Protein AF-A0A812WS11-F1 (afdb_monomer_lite)

Foldseek 3Di:
DDDDDDDDDDDDDDDDDDDDDDDDDDDDDDDDDDDDDDDDDDDDDDDDDDDDDPDDADEFPPDFCLVPQHYPDPLWFFFAQEPRGTGTDNDDDFAFDPPDDPVPRATGLRDGRPPPPDDDDDDDDDDDDDPADGFRHDFCLVPQHHPDPLWFWFAQDPVGTGTHNADDFAFDPPDPPVPRGTTPRDTDDPPRHDDPDDPDDDDDDDPAAEFPPGFCLVPQHYPDPQWTWFAQDPPGIGTDNADDFQFDPPDDPVPGGTTPRDTDDPDDDDDDDDDDDDDDDDDDDDDDDDDDDDDDDAAEAPPGFCLVPQEYPDLLWFWFDFPPSGTGTDNADDFAFDPPDDPVPRGTTPRPTNDHDDDDDDDDDDDDDDDDDDDDDDDDDDDLAAEAPPGFCQVRQHYPDLLWFWFAQDPRGTGTDNFDDFAFDPPPDPVPRGTGPRHTDDDPLALQQPDPQLQAFAPFDKDKFKWKAFAAPDDDDQALAKIKPLLQRLLCCLPPQQDPVVHGGGPPRGWWMFMKTKIFGWANLQVVLVARAAAAFHRDLLATDDLAVSVLCSHGALGKHKDDACVPPPDVHDFLRPPIMMITFHAFLSNDRPVPDDPVSCVSGRHQEDDHARNRSNPTMYIDGLDDTGTVVNLCVQVVHDPPRLSPPRVHSVSSVVSSVSRQVVCCVVPNHGDDDDDRPHDPCSSVVNDDPVVSD

Structure (mmCIF, N/CA/C/O backbone):
data_AF-A0A812WS11-F1
#
_entry.id   AF-A0A812WS11-F1
#
loop_
_atom_site.group_PDB
_atom_site.id
_atom_site.type_symbol
_atom_site.label_atom_id
_atom_site.label_alt_id
_atom_site.label_comp_id
_atom_site.label_asym_id
_atom_site.label_entity_id
_atom_site.label_seq_id
_atom_site.pdbx_PDB_ins_code
_atom_site.Cartn_x
_atom_site.Cartn_y
_atom_site.Cartn_z
_atom_site.occupancy
_atom_site.B_iso_or_equiv
_atom_site.auth_seq_id
_atom_site.auth_comp_id
_atom_site.auth_asym_id
_atom_site.auth_atom_id
_atom_site.pdbx_PDB_model_num
ATOM 1 N N . MET A 1 1 ? -5.617 -59.633 10.740 1.00 37.69 1 MET A N 1
ATOM 2 C CA . MET A 1 1 ? -6.880 -60.275 10.313 1.00 37.69 1 MET A CA 1
ATOM 3 C C . MET A 1 1 ? -7.500 -59.359 9.267 1.00 37.69 1 MET A C 1
ATOM 5 O O . MET A 1 1 ? -7.777 -58.222 9.596 1.00 37.69 1 MET A O 1
ATOM 9 N N . LEU A 1 2 ? -7.230 -59.639 7.987 1.00 34.97 2 LEU A N 1
ATOM 10 C CA . LEU A 1 2 ? -8.147 -60.274 7.014 1.00 34.97 2 LEU A CA 1
ATOM 11 C C . LEU A 1 2 ? -9.259 -59.309 6.552 1.00 34.97 2 LEU A C 1
ATOM 13 O O . LEU A 1 2 ? -9.979 -58.830 7.408 1.00 34.97 2 LEU A O 1
ATOM 17 N N . ARG A 1 3 ? -9.545 -59.024 5.271 1.00 32.16 3 ARG A N 1
ATOM 18 C CA . ARG A 1 3 ? -9.018 -59.281 3.899 1.00 32.16 3 ARG A CA 1
ATOM 19 C C . ARG A 1 3 ? -9.896 -58.358 2.984 1.00 32.16 3 ARG A C 1
ATOM 21 O O . ARG A 1 3 ? -11.063 -58.200 3.309 1.00 32.16 3 ARG A O 1
ATOM 28 N N . ARG A 1 4 ? -9.390 -57.577 2.002 1.00 37.41 4 ARG A N 1
ATOM 29 C CA . ARG A 1 4 ? -9.071 -57.929 0.578 1.00 37.41 4 ARG A CA 1
ATOM 30 C C . ARG A 1 4 ? -10.326 -58.413 -0.208 1.00 37.41 4 ARG A C 1
ATOM 32 O O . ARG A 1 4 ? -11.011 -59.260 0.340 1.00 37.41 4 ARG A O 1
ATOM 39 N N . VAL A 1 5 ? -10.715 -58.002 -1.436 1.00 32.56 5 VAL A N 1
ATOM 40 C CA . VAL A 1 5 ? -10.068 -57.676 -2.753 1.00 32.56 5 VAL A CA 1
ATOM 41 C C . VAL A 1 5 ? -11.148 -56.976 -3.650 1.00 32.56 5 VAL A C 1
ATOM 43 O O . VAL A 1 5 ? -12.308 -57.335 -3.494 1.00 32.56 5 VAL A O 1
ATOM 46 N N . ALA A 1 6 ? -10.910 -55.866 -4.386 1.00 34.22 6 ALA A N 1
ATOM 47 C CA . ALA A 1 6 ? -10.567 -55.701 -5.839 1.00 34.22 6 ALA A CA 1
ATOM 48 C C . ALA A 1 6 ? -11.481 -56.454 -6.854 1.00 34.22 6 ALA A C 1
ATOM 50 O O . ALA A 1 6 ? -11.975 -57.517 -6.518 1.00 34.22 6 ALA A O 1
ATOM 51 N N . ALA A 1 7 ? -11.724 -56.095 -8.125 1.00 32.88 7 ALA A N 1
ATOM 52 C CA . ALA A 1 7 ? -11.460 -54.993 -9.068 1.00 32.88 7 ALA A CA 1
ATOM 53 C C . ALA A 1 7 ? -12.193 -55.363 -10.397 1.00 32.88 7 ALA A C 1
ATOM 55 O O . ALA A 1 7 ? -12.466 -56.547 -10.582 1.00 32.88 7 ALA A O 1
ATOM 56 N N . LEU A 1 8 ? -12.440 -54.409 -11.318 1.00 30.23 8 LEU A N 1
ATOM 57 C CA . LEU A 1 8 ? -12.124 -54.462 -12.775 1.00 30.23 8 LEU A CA 1
ATOM 58 C C . LEU A 1 8 ? -13.072 -53.658 -13.699 1.00 30.23 8 LEU A C 1
ATOM 60 O O . LEU A 1 8 ? -14.287 -53.825 -13.707 1.00 30.23 8 LEU A O 1
ATOM 64 N N . THR A 1 9 ? -12.417 -52.825 -14.511 1.00 29.53 9 THR A N 1
ATOM 65 C CA . THR A 1 9 ? -12.793 -52.083 -15.734 1.00 29.53 9 THR A CA 1
ATOM 66 C C . THR A 1 9 ? -13.018 -53.019 -16.951 1.00 29.53 9 THR A C 1
ATOM 68 O O . THR A 1 9 ? -12.695 -54.203 -16.828 1.00 29.53 9 THR A O 1
ATOM 71 N N . PRO A 1 10 ? -13.546 -52.558 -18.119 1.00 44.72 10 PRO A N 1
ATOM 72 C CA . PRO A 1 10 ? -12.787 -51.778 -19.140 1.00 44.72 10 PRO A CA 1
ATOM 73 C C . PRO A 1 10 ? -13.604 -50.627 -19.794 1.00 44.72 10 PRO A C 1
ATOM 75 O O . PRO A 1 10 ? -14.819 -50.705 -19.906 1.00 44.72 10 PRO A O 1
ATOM 78 N N . VAL A 1 11 ? -13.053 -49.431 -20.041 1.00 30.17 11 VAL A N 1
ATOM 79 C CA . VAL A 1 11 ? -12.275 -48.956 -21.217 1.00 30.17 11 VAL A CA 1
ATOM 80 C C . VAL A 1 11 ? -12.926 -49.227 -22.584 1.00 30.17 11 VAL A C 1
ATOM 82 O O . VAL A 1 11 ? -12.838 -50.335 -23.103 1.00 30.17 11 VAL A O 1
ATOM 85 N N . LEU A 1 12 ? -13.431 -48.163 -23.227 1.00 27.16 12 LEU A N 1
ATOM 86 C CA . LEU A 1 12 ? -13.324 -47.976 -24.678 1.00 27.16 12 LEU A CA 1
ATOM 87 C C . LEU A 1 12 ? -13.084 -46.487 -24.993 1.00 27.16 12 LEU A C 1
ATOM 89 O O . LEU A 1 12 ? -13.929 -45.632 -24.742 1.00 27.16 12 LEU A O 1
ATOM 93 N N . LEU A 1 13 ? -11.883 -46.208 -25.500 1.00 28.44 13 LEU A N 1
ATOM 94 C CA . LEU A 1 13 ? -11.461 -44.968 -26.150 1.00 28.44 13 LEU A CA 1
ATOM 95 C C . LEU A 1 13 ? -12.063 -44.903 -27.556 1.00 28.44 13 LEU A C 1
ATOM 97 O O . LEU A 1 13 ? -12.075 -45.925 -28.235 1.00 28.44 13 LEU A O 1
ATOM 101 N N . LEU A 1 14 ? -12.414 -43.708 -28.035 1.00 27.77 14 LEU A N 1
ATOM 102 C CA . LEU A 1 14 ? -12.142 -43.319 -29.420 1.00 27.77 14 LEU A CA 1
ATOM 103 C C . LEU A 1 14 ? -12.079 -41.794 -29.554 1.00 27.77 14 LEU A C 1
ATOM 105 O O . LEU A 1 14 ? -12.894 -41.046 -29.022 1.00 27.77 14 LEU A O 1
ATOM 109 N N . PHE A 1 15 ? -11.013 -41.394 -30.233 1.00 26.38 15 PHE A N 1
ATOM 110 C CA . PHE A 1 15 ? -10.508 -40.059 -30.484 1.00 26.38 15 PHE A CA 1
ATOM 111 C C . PHE A 1 15 ? -11.353 -39.308 -31.516 1.00 26.38 15 PHE A C 1
ATOM 113 O O . PHE A 1 15 ? -11.809 -39.914 -32.480 1.00 26.38 15 PHE A O 1
ATOM 120 N N . CYS A 1 16 ? -11.410 -37.980 -31.399 1.00 25.70 16 CYS A N 1
ATOM 121 C CA . CYS A 1 16 ? -11.247 -37.093 -32.551 1.00 25.70 16 CYS A CA 1
ATOM 122 C C . CYS A 1 16 ? -10.827 -35.692 -32.078 1.00 25.70 16 CYS A C 1
ATOM 124 O O . CYS A 1 16 ? -11.557 -35.016 -31.359 1.00 25.70 16 CYS A O 1
ATOM 126 N N . SER A 1 17 ? -9.619 -35.290 -32.472 1.00 28.80 17 SER A N 1
ATOM 127 C CA . SER A 1 17 ? -9.100 -33.920 -32.400 1.00 28.80 17 SER A CA 1
ATOM 128 C C . SER A 1 17 ? -9.913 -32.959 -33.276 1.00 28.80 17 SER A C 1
ATOM 130 O O . SER A 1 17 ? -10.568 -33.400 -34.223 1.00 28.80 17 SER A O 1
ATOM 132 N N . PRO A 1 18 ? -9.729 -31.644 -33.083 1.00 32.53 18 PRO A N 1
ATOM 133 C CA . PRO A 1 18 ? -9.517 -30.800 -34.250 1.00 32.53 18 PRO A CA 1
ATOM 134 C C . PRO A 1 18 ? -8.267 -29.923 -34.122 1.00 32.53 18 PRO A C 1
ATOM 136 O O . PRO A 1 18 ? -7.923 -29.388 -33.070 1.00 32.53 18 PRO A O 1
ATOM 139 N N . THR A 1 19 ? -7.584 -29.812 -35.252 1.00 28.61 19 THR A N 1
ATOM 140 C CA . THR A 1 19 ? -6.484 -28.905 -35.562 1.00 28.61 19 THR A CA 1
ATOM 141 C C . THR A 1 19 ? -6.976 -27.465 -35.759 1.00 28.61 19 THR A C 1
ATOM 143 O O . THR A 1 19 ? -7.909 -27.237 -36.520 1.00 28.61 19 THR A O 1
ATOM 146 N N . VAL A 1 20 ? -6.312 -26.538 -35.061 1.00 26.30 20 VAL A N 1
ATOM 147 C CA . VAL A 1 20 ? -5.835 -25.184 -35.437 1.00 26.30 20 VAL A CA 1
ATOM 148 C C . VAL A 1 20 ? -6.454 -24.503 -36.677 1.00 26.30 20 VAL A C 1
ATOM 150 O O . VAL A 1 20 ? -6.272 -24.998 -37.784 1.00 26.30 20 VAL A O 1
ATOM 153 N N . ALA A 1 21 ? -7.043 -23.307 -36.499 1.00 24.31 21 ALA A N 1
ATOM 154 C CA . ALA A 1 21 ? -6.515 -22.012 -36.991 1.00 24.31 21 ALA A CA 1
ATOM 155 C C . ALA A 1 21 ? -7.591 -20.898 -37.085 1.00 24.31 21 ALA A C 1
ATOM 157 O O . ALA A 1 21 ? -8.602 -21.060 -37.757 1.00 24.31 21 ALA A O 1
ATOM 158 N N . GLU A 1 22 ? -7.255 -19.749 -36.484 1.00 26.27 22 GLU A N 1
ATOM 159 C CA . GLU A 1 22 ? -7.454 -18.373 -36.988 1.00 26.27 22 GLU A CA 1
ATOM 160 C C . GLU A 1 22 ? -8.815 -17.628 -36.892 1.00 26.27 22 GLU A C 1
ATOM 162 O O . GLU A 1 22 ? -9.727 -17.802 -37.689 1.00 26.27 22 GLU A O 1
ATOM 167 N N . ASN A 1 23 ? -8.779 -16.619 -36.004 1.00 24.67 23 ASN A N 1
ATOM 168 C CA . ASN A 1 23 ? -9.106 -15.196 -36.217 1.00 24.67 23 ASN A CA 1
ATOM 169 C C . ASN A 1 23 ? -10.531 -14.629 -36.025 1.00 24.67 23 ASN A C 1
ATOM 171 O O . ASN A 1 23 ? -11.533 -15.111 -36.539 1.00 24.67 23 ASN A O 1
ATOM 175 N N . SER A 1 24 ? -10.495 -13.437 -35.408 1.00 29.22 24 SER A N 1
ATOM 176 C CA . SER A 1 24 ? -11.461 -12.328 -35.308 1.00 29.22 24 SER A CA 1
ATOM 177 C C . SER A 1 24 ? -12.556 -12.364 -34.231 1.00 29.22 24 SER A C 1
ATOM 179 O O . SER A 1 24 ? -13.576 -13.037 -34.337 1.00 29.22 24 SER A O 1
ATOM 181 N N . GLU A 1 25 ? -12.317 -11.537 -33.208 1.00 28.41 25 GLU A N 1
ATOM 182 C CA . GLU A 1 25 ? -13.310 -10.882 -32.360 1.00 28.41 25 GLU A CA 1
ATOM 183 C C . GLU A 1 25 ? -14.225 -9.975 -33.201 1.00 28.41 25 GLU A C 1
ATOM 185 O O . GLU A 1 25 ? -13.717 -9.209 -34.014 1.00 28.41 25 GLU A O 1
ATOM 190 N N . GLU A 1 26 ? -15.544 -10.019 -32.975 1.00 26.42 26 GLU A N 1
ATOM 191 C CA . GLU A 1 26 ? -16.428 -8.842 -32.915 1.00 26.42 26 GLU A CA 1
ATOM 192 C C . GLU A 1 26 ? -17.867 -9.238 -32.506 1.00 26.42 26 GLU A C 1
ATOM 194 O O . GLU A 1 26 ? -18.392 -10.272 -32.911 1.00 26.42 26 GLU A O 1
ATOM 199 N N . ALA A 1 27 ? -18.502 -8.345 -31.738 1.00 26.36 27 ALA A N 1
ATOM 200 C CA . ALA A 1 27 ? -19.942 -8.216 -31.474 1.00 26.36 27 ALA A CA 1
ATOM 201 C C . ALA A 1 27 ? -20.636 -9.210 -30.511 1.00 26.36 27 ALA A C 1
ATOM 203 O O . ALA A 1 27 ? -21.223 -10.210 -30.915 1.00 26.36 27 ALA A O 1
ATOM 204 N N . TYR A 1 28 ? -20.742 -8.821 -29.232 1.00 24.28 28 TYR A N 1
ATOM 205 C CA . TYR A 1 28 ? -21.840 -9.270 -28.363 1.00 24.28 28 TYR A CA 1
ATOM 206 C C . TYR A 1 28 ? -22.235 -8.174 -27.362 1.00 24.28 28 TYR A C 1
ATOM 208 O O . TYR A 1 28 ? -21.626 -8.050 -26.311 1.00 24.28 28 TYR A O 1
ATOM 216 N N . PHE A 1 29 ? -23.255 -7.380 -27.697 1.00 23.86 29 PHE A N 1
ATOM 217 C CA . PHE A 1 29 ? -24.205 -6.796 -26.742 1.00 23.86 29 PHE A CA 1
ATOM 218 C C . PHE A 1 29 ? -25.450 -6.360 -27.516 1.00 23.86 29 PHE A C 1
ATOM 220 O O . PHE A 1 29 ? -25.504 -5.243 -28.017 1.00 23.86 29 PHE A O 1
ATOM 227 N N . ASP A 1 30 ? -26.451 -7.239 -27.604 1.00 23.95 30 ASP A N 1
ATOM 228 C CA . ASP A 1 30 ? -27.838 -6.785 -27.587 1.00 23.95 30 ASP A CA 1
ATOM 229 C C . ASP A 1 30 ? -28.830 -7.894 -27.208 1.00 23.95 30 ASP A C 1
ATOM 231 O O . ASP A 1 30 ? -28.624 -9.074 -27.487 1.00 23.95 30 ASP A O 1
ATOM 235 N N . ALA A 1 31 ? -29.937 -7.438 -26.622 1.00 25.12 31 ALA A N 1
ATOM 236 C CA . ALA A 1 31 ? -31.205 -8.126 -26.379 1.00 25.12 31 ALA A CA 1
ATOM 237 C C . ALA A 1 31 ? -31.315 -9.126 -25.207 1.00 25.12 31 ALA A C 1
ATOM 239 O O . ALA A 1 31 ? -31.089 -10.328 -25.333 1.00 25.12 31 ALA A O 1
ATOM 240 N N . LEU A 1 32 ? -31.918 -8.647 -24.111 1.00 25.80 32 LEU A N 1
ATOM 241 C CA . LEU A 1 32 ? -32.893 -9.452 -23.370 1.00 25.80 32 LEU A CA 1
ATOM 242 C C . LEU A 1 32 ? -33.995 -8.573 -22.759 1.00 25.80 32 LEU A C 1
ATOM 244 O O . LEU A 1 32 ? -33.878 -8.040 -21.660 1.00 25.80 32 LEU A O 1
ATOM 248 N N . ALA A 1 33 ? -35.097 -8.442 -23.497 1.00 25.28 33 ALA A N 1
ATOM 249 C CA . ALA A 1 33 ? -36.406 -8.084 -22.966 1.00 25.28 33 ALA A CA 1
ATOM 250 C C . ALA A 1 33 ? -37.490 -8.735 -23.837 1.00 25.28 33 ALA A C 1
ATOM 252 O O . ALA A 1 33 ? -37.493 -8.511 -25.044 1.00 25.28 33 ALA A O 1
ATOM 253 N N . ILE A 1 34 ? -38.382 -9.527 -23.219 1.00 27.12 34 ILE A N 1
ATOM 254 C CA . ILE A 1 34 ? -39.847 -9.623 -23.439 1.00 27.12 34 ILE A CA 1
ATOM 255 C C . ILE A 1 34 ? -40.397 -10.943 -22.844 1.00 27.12 34 ILE A C 1
ATOM 257 O O . ILE A 1 34 ? -40.047 -12.023 -23.303 1.00 27.12 34 ILE A O 1
ATOM 261 N N . HIS A 1 35 ? -41.298 -10.826 -21.853 1.00 26.00 35 HIS A N 1
ATOM 262 C CA . HIS A 1 35 ? -42.633 -11.469 -21.725 1.00 26.00 35 HIS A CA 1
ATOM 263 C C . HIS A 1 35 ? -43.173 -11.221 -20.296 1.00 26.00 35 HIS A C 1
ATOM 265 O O . HIS A 1 35 ? -42.589 -11.675 -19.323 1.00 26.00 35 HIS A O 1
ATOM 271 N N . LEU A 1 36 ? -44.075 -10.251 -20.088 1.00 28.30 36 LEU A N 1
ATOM 272 C CA . LEU A 1 36 ? -45.554 -10.288 -20.165 1.00 28.30 36 LEU A CA 1
ATOM 273 C C . LEU A 1 36 ? -46.267 -11.026 -19.010 1.00 28.30 36 LEU A C 1
ATOM 275 O O . LEU A 1 36 ? -46.221 -12.244 -18.911 1.00 28.30 36 LEU A O 1
ATOM 279 N N . GLY A 1 37 ? -47.057 -10.260 -18.241 1.00 24.45 37 GLY A N 1
ATOM 280 C CA . GLY A 1 37 ? -48.125 -10.742 -17.355 1.00 24.45 37 GLY A CA 1
ATOM 281 C C . GLY A 1 37 ? -48.885 -9.585 -16.679 1.00 24.45 37 GLY A C 1
ATOM 282 O O . GLY A 1 37 ? -48.363 -8.954 -15.769 1.00 24.45 37 GLY A O 1
ATOM 283 N N . LYS A 1 38 ? -50.101 -9.277 -17.158 1.00 28.47 38 LYS A N 1
ATOM 284 C CA . LYS A 1 38 ? -51.038 -8.236 -16.666 1.00 28.47 38 LYS A CA 1
ATOM 285 C C . LYS A 1 38 ? -52.032 -8.801 -15.631 1.00 28.47 38 LYS A C 1
ATOM 287 O O . LYS A 1 38 ? -52.499 -9.914 -15.841 1.00 28.47 38 LYS A O 1
ATOM 292 N N . ASN A 1 39 ? -52.446 -7.994 -14.635 1.00 26.62 39 ASN A N 1
ATOM 293 C CA . ASN A 1 39 ? -53.855 -7.640 -14.290 1.00 26.62 39 ASN A CA 1
ATOM 294 C C . ASN A 1 39 ? -53.938 -6.793 -12.987 1.00 26.62 39 ASN A C 1
ATOM 296 O O . ASN A 1 39 ? -53.465 -7.225 -11.946 1.00 26.62 39 ASN A O 1
ATOM 300 N N . ALA A 1 40 ? -54.346 -5.512 -13.089 1.00 27.62 40 ALA A N 1
ATOM 301 C CA . ALA A 1 40 ? -55.616 -4.900 -12.605 1.00 27.62 40 ALA A CA 1
ATOM 302 C C . ALA A 1 40 ? -55.665 -4.628 -11.072 1.00 27.62 40 ALA A C 1
ATOM 304 O O . ALA A 1 40 ? -55.787 -5.559 -10.295 1.00 27.62 40 ALA A O 1
ATOM 305 N N . SER A 1 41 ? -55.362 -3.426 -10.552 1.00 25.08 41 SER A N 1
ATOM 306 C CA . SER A 1 41 ? -56.063 -2.113 -10.541 1.00 25.08 41 SER A CA 1
ATOM 307 C C . SER A 1 41 ? -57.207 -1.979 -9.516 1.00 25.08 41 SER A C 1
ATOM 309 O O . SER A 1 41 ? -58.255 -2.590 -9.680 1.00 25.08 41 SER A O 1
ATOM 311 N N . LEU A 1 42 ? -57.016 -1.094 -8.524 1.00 27.20 42 LEU A N 1
ATOM 312 C CA . LEU A 1 42 ? -58.057 -0.323 -7.830 1.00 27.20 42 LEU A CA 1
ATOM 313 C C . LEU A 1 42 ? -57.492 1.077 -7.515 1.00 27.20 42 LEU A C 1
ATOM 315 O O . LEU A 1 42 ? -56.483 1.206 -6.826 1.00 27.20 42 LEU A O 1
ATOM 319 N N . ALA A 1 43 ? -58.145 2.111 -8.043 1.00 27.47 43 ALA A N 1
ATOM 320 C CA . ALA A 1 43 ? -57.971 3.527 -7.704 1.00 27.47 43 ALA A CA 1
ATOM 321 C C . ALA A 1 43 ? -59.361 4.132 -7.426 1.00 27.47 43 ALA A C 1
ATOM 323 O O . ALA A 1 43 ? -60.359 3.609 -7.929 1.00 27.47 43 ALA A O 1
ATOM 324 N N . PRO A 1 44 ? -59.448 5.212 -6.634 1.00 33.88 44 PRO A N 1
ATOM 325 C CA . PRO A 1 44 ? -59.854 6.520 -7.184 1.00 33.88 44 PRO A CA 1
ATOM 326 C C . PRO A 1 44 ? -58.990 7.656 -6.569 1.00 33.88 44 PRO A C 1
ATOM 328 O O . PRO A 1 44 ? -58.376 7.455 -5.533 1.00 33.88 44 PRO A O 1
ATOM 331 N N . SER A 1 45 ? -58.790 8.857 -7.123 1.00 25.78 45 SER A N 1
ATOM 332 C CA . SER A 1 45 ? -59.666 9.770 -7.867 1.00 25.78 45 SER A CA 1
ATOM 333 C C . SER A 1 45 ? -58.850 10.827 -8.653 1.00 25.78 45 SER A C 1
ATOM 335 O O . SER A 1 45 ? -57.795 11.276 -8.215 1.00 25.78 45 SER A O 1
ATOM 337 N N . THR A 1 46 ? -59.391 11.229 -9.804 1.00 28.88 46 THR A N 1
ATOM 338 C CA . THR A 1 46 ? -58.973 12.231 -10.822 1.00 28.88 46 THR A CA 1
ATOM 339 C C . THR A 1 46 ? -58.963 13.705 -10.318 1.00 28.88 46 THR A C 1
ATOM 341 O O . THR A 1 46 ? -59.640 13.965 -9.327 1.00 28.88 46 THR A O 1
ATOM 344 N N . PRO A 1 47 ? -58.275 14.689 -10.968 1.00 30.66 47 PRO A N 1
ATOM 345 C CA . PRO A 1 47 ? -58.644 15.188 -12.303 1.00 30.66 47 PRO A CA 1
ATOM 346 C C . PRO A 1 47 ? -57.508 15.340 -13.327 1.00 30.66 47 PRO A C 1
ATOM 348 O O . PRO A 1 47 ? -56.381 15.736 -13.051 1.00 30.66 47 PRO A O 1
ATOM 351 N N . SER A 1 48 ? -57.905 15.048 -14.562 1.00 30.09 48 SER A N 1
ATOM 352 C CA . SER A 1 48 ? -57.196 15.223 -15.824 1.00 30.09 48 SER A CA 1
ATOM 353 C C . SER A 1 48 ? -56.939 16.698 -16.159 1.00 30.09 48 SER A C 1
ATOM 355 O O . SER A 1 48 ? -57.877 17.491 -16.220 1.00 30.09 48 SER A O 1
ATOM 357 N N . MET A 1 49 ? -55.701 17.017 -16.541 1.00 28.39 49 MET A N 1
ATOM 358 C CA . MET A 1 49 ? -55.384 18.101 -17.475 1.00 28.39 49 MET A CA 1
ATOM 359 C C . MET A 1 49 ? -54.548 17.531 -18.625 1.00 28.39 49 MET A C 1
ATOM 361 O O . MET A 1 49 ? -53.697 16.663 -18.441 1.00 28.39 49 MET A O 1
ATOM 365 N N . ARG A 1 50 ? -54.885 18.000 -19.826 1.00 31.16 50 ARG A N 1
ATOM 366 C CA . ARG A 1 50 ? -54.457 17.533 -21.148 1.00 31.16 50 ARG A CA 1
ATOM 367 C C . ARG A 1 50 ? -52.945 17.337 -21.271 1.00 31.16 50 ARG A C 1
ATOM 369 O O . ARG A 1 50 ? -52.157 18.158 -20.820 1.00 31.16 50 ARG A O 1
ATOM 376 N N . GLY A 1 51 ? -52.578 16.253 -21.951 1.00 36.12 51 GLY A N 1
ATOM 377 C CA . GLY A 1 51 ? -51.200 15.849 -22.180 1.00 36.12 51 GLY A CA 1
ATOM 378 C C . GLY A 1 51 ? -50.393 16.822 -23.039 1.00 36.12 51 GLY A C 1
ATOM 379 O O . GLY A 1 51 ? -50.805 17.219 -24.128 1.00 36.12 51 GLY A O 1
ATOM 380 N N . THR A 1 52 ? -49.181 17.088 -22.568 1.00 30.66 52 THR A N 1
ATOM 381 C CA . THR A 1 52 ? -48.036 17.543 -23.358 1.00 30.66 52 THR A CA 1
ATOM 382 C C . THR A 1 52 ? -47.005 16.415 -23.351 1.00 30.66 52 THR A C 1
ATOM 384 O O . THR A 1 52 ? -46.787 15.768 -22.325 1.00 30.66 52 THR A O 1
ATOM 387 N N . ARG A 1 53 ? -46.409 16.130 -24.515 1.00 35.09 53 ARG A N 1
ATOM 388 C CA . ARG A 1 53 ? -45.402 15.073 -24.713 1.00 35.09 53 ARG A CA 1
ATOM 389 C C . ARG A 1 53 ? -44.311 15.176 -23.635 1.00 35.09 53 ARG A C 1
ATOM 391 O O . ARG A 1 53 ? -43.670 16.218 -23.535 1.00 35.09 53 ARG A O 1
ATOM 398 N N . ARG A 1 54 ? -44.083 14.111 -22.853 1.00 39.41 54 ARG A N 1
ATOM 399 C CA . ARG A 1 54 ? -42.909 14.019 -21.967 1.00 39.41 54 ARG A CA 1
ATOM 400 C C . ARG A 1 54 ? -41.659 14.010 -22.849 1.00 39.41 54 ARG A C 1
ATOM 402 O O . ARG A 1 54 ? -41.374 13.006 -23.493 1.00 39.41 54 ARG A O 1
ATOM 409 N N . GLY A 1 55 ? -40.958 15.138 -22.925 1.00 50.72 55 GLY A N 1
ATOM 410 C CA . GLY A 1 55 ? -39.624 15.193 -23.513 1.00 50.72 55 GLY A CA 1
ATOM 411 C C . GLY A 1 55 ? -38.675 14.361 -22.656 1.00 50.72 55 GLY A C 1
ATOM 412 O O . GLY A 1 55 ? -38.630 14.541 -21.442 1.00 50.72 55 GLY A O 1
ATOM 413 N N . HIS A 1 56 ? -37.962 13.420 -23.271 1.00 73.38 56 HIS A N 1
ATOM 414 C CA . HIS A 1 56 ? -36.876 12.713 -22.600 1.00 73.38 56 HIS A CA 1
ATOM 415 C C . HIS A 1 56 ? -35.775 13.729 -22.270 1.00 73.38 56 HIS A C 1
ATOM 417 O O . HIS A 1 56 ? -35.400 14.528 -23.128 1.00 73.38 56 HIS A O 1
ATOM 423 N N . CYS A 1 57 ? -35.286 13.720 -21.035 1.00 79.12 57 CYS A N 1
ATOM 424 C CA . CYS A 1 57 ? -34.191 14.572 -20.582 1.00 79.12 57 CYS A CA 1
ATOM 425 C C . CYS A 1 57 ? -32.896 13.754 -20.476 1.00 79.12 57 CYS A C 1
ATOM 427 O O . CYS A 1 57 ? -32.932 12.539 -20.271 1.00 79.12 57 CYS A O 1
ATOM 429 N N . THR A 1 58 ? -31.755 14.418 -20.622 1.00 76.81 58 THR A N 1
ATOM 430 C CA . THR A 1 58 ? -30.423 13.827 -20.483 1.00 76.81 58 THR A CA 1
ATOM 431 C C . THR A 1 58 ? -29.989 13.907 -19.019 1.00 76.81 58 THR A C 1
ATOM 433 O O . THR A 1 58 ? -30.024 14.983 -18.414 1.00 76.81 58 THR A O 1
ATOM 436 N N . GLN A 1 59 ? -29.610 12.772 -18.423 1.00 71.88 59 GLN A N 1
ATOM 437 C CA . GLN A 1 59 ? -29.173 12.733 -17.023 1.00 71.88 59 GLN A CA 1
ATOM 438 C C . GLN A 1 59 ? -27.809 13.416 -16.839 1.00 71.88 59 GLN A C 1
ATOM 440 O O . GLN A 1 59 ? -26.926 13.323 -17.695 1.00 71.88 59 GLN A O 1
ATOM 445 N N . SER A 1 60 ? -27.645 14.102 -15.708 1.00 69.38 60 SER A N 1
ATOM 446 C CA . SER A 1 60 ? -26.441 14.857 -15.352 1.00 69.38 60 SER A CA 1
ATOM 447 C C . SER A 1 60 ? -25.205 13.957 -15.244 1.00 69.38 60 SER A C 1
ATOM 449 O O . SER A 1 60 ? -25.300 12.828 -14.772 1.00 69.38 60 SER A O 1
ATOM 451 N N . ASN A 1 61 ? -24.041 14.464 -15.660 1.00 62.28 61 ASN A N 1
ATOM 452 C CA . ASN A 1 61 ? -22.717 13.830 -15.518 1.00 62.28 61 ASN A CA 1
ATOM 453 C C . ASN A 1 61 ? -22.466 12.471 -16.207 1.00 62.28 61 ASN A C 1
ATOM 455 O O . ASN A 1 61 ? -21.326 12.016 -16.193 1.00 62.28 61 ASN A O 1
ATOM 459 N N . LEU A 1 62 ? -23.468 11.839 -16.828 1.00 55.88 62 LEU A N 1
ATOM 460 C CA . LEU A 1 62 ? -23.346 10.459 -17.329 1.00 55.88 62 LEU A CA 1
ATOM 461 C C . LEU A 1 62 ? -23.548 10.302 -18.839 1.00 55.88 62 LEU A C 1
ATOM 463 O O . LEU A 1 62 ? -23.047 9.343 -19.418 1.00 55.88 62 LEU A O 1
ATOM 467 N N . TYR A 1 63 ? -24.250 11.231 -19.490 1.00 70.75 63 TYR A N 1
ATOM 468 C CA . TYR A 1 63 ? -24.596 11.102 -20.906 1.00 70.75 63 TYR A CA 1
ATOM 469 C C . TYR A 1 63 ? -24.271 12.361 -21.698 1.00 70.75 63 TYR A C 1
ATOM 471 O O . TYR A 1 63 ? -24.401 13.486 -21.207 1.00 70.75 63 TYR A O 1
ATOM 479 N N . ASN A 1 64 ? -23.868 12.150 -22.953 1.00 78.75 64 ASN A N 1
ATOM 480 C CA . ASN A 1 64 ? -23.547 13.228 -23.871 1.00 78.75 64 ASN A CA 1
ATOM 481 C C . ASN A 1 64 ? -24.819 14.004 -24.242 1.00 78.75 64 ASN A C 1
ATOM 483 O O . ASN A 1 64 ? -25.681 13.502 -24.963 1.00 78.75 64 ASN A O 1
ATOM 487 N N . CYS A 1 65 ? -24.935 15.239 -23.761 1.00 82.50 65 CYS A N 1
ATOM 488 C CA . CYS A 1 65 ? -26.099 16.089 -23.989 1.00 82.50 65 CYS A CA 1
ATOM 489 C C . CYS A 1 65 ? -26.035 16.873 -25.309 1.00 82.50 65 CYS A C 1
ATOM 491 O O . CYS A 1 65 ? -26.932 17.665 -25.585 1.00 82.50 65 CYS A O 1
ATOM 493 N N . MET A 1 66 ? -25.031 16.635 -26.168 1.00 79.62 66 MET A N 1
ATOM 494 C CA . MET A 1 66 ? -24.936 17.302 -27.475 1.00 79.62 66 MET A CA 1
ATOM 495 C C . MET A 1 66 ? -26.138 17.061 -28.390 1.00 79.62 66 MET A C 1
ATOM 497 O O . MET A 1 66 ? -26.550 17.975 -29.097 1.00 79.62 66 MET A O 1
ATOM 501 N N . GLY A 1 67 ? -26.704 15.851 -28.379 1.00 71.06 67 GLY A N 1
ATOM 502 C CA . GLY A 1 67 ? -27.891 15.515 -29.176 1.00 71.06 67 GLY A CA 1
ATOM 503 C C . GLY A 1 67 ? -29.219 15.894 -28.510 1.00 71.06 67 GLY A C 1
ATOM 504 O O . GLY A 1 67 ? -30.239 15.988 -29.187 1.00 71.06 67 GLY A O 1
ATOM 505 N N . ASN A 1 68 ? -29.219 16.116 -27.191 1.00 80.75 68 ASN A N 1
ATOM 506 C CA . ASN A 1 68 ? -30.392 16.502 -26.408 1.00 80.75 68 ASN A CA 1
ATOM 507 C C . ASN A 1 68 ? -29.968 17.371 -25.217 1.00 80.75 68 ASN A C 1
ATOM 509 O O . ASN A 1 68 ? -29.558 16.869 -24.166 1.00 80.75 68 ASN A O 1
ATOM 513 N N . THR A 1 69 ? -30.085 18.685 -25.394 1.00 80.31 69 THR A N 1
ATOM 514 C CA . THR A 1 69 ? -29.590 19.701 -24.455 1.00 80.31 69 THR A CA 1
ATOM 515 C C . THR A 1 69 ? -30.492 19.902 -23.235 1.00 80.31 69 THR A C 1
ATOM 517 O O . T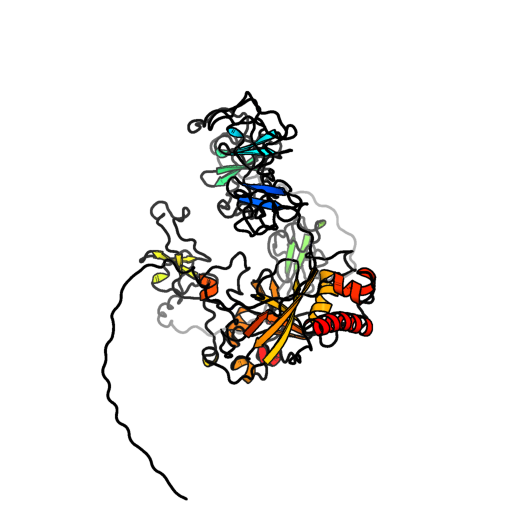HR A 1 69 ? -30.143 20.670 -22.338 1.00 80.31 69 THR A O 1
ATOM 520 N N . ASN A 1 70 ? -31.637 19.211 -23.174 1.00 82.94 70 ASN A N 1
ATOM 521 C CA . ASN A 1 70 ? -32.544 19.250 -22.031 1.00 82.94 70 ASN A CA 1
ATOM 522 C C . ASN A 1 70 ? -31.990 18.394 -20.891 1.00 82.94 70 ASN A C 1
ATOM 524 O O . ASN A 1 70 ? -32.110 17.169 -20.914 1.00 82.94 70 ASN A O 1
ATOM 528 N N . CYS A 1 71 ? -31.410 19.034 -19.881 1.00 85.12 71 CYS A N 1
ATOM 529 C CA . CYS A 1 71 ? -30.922 18.359 -18.684 1.00 85.12 71 CYS A CA 1
ATOM 530 C C . CYS A 1 71 ? -32.077 17.980 -17.747 1.00 85.12 71 CYS A C 1
ATOM 532 O O . CYS A 1 71 ? -33.034 18.737 -17.595 1.00 85.12 71 CYS A O 1
ATOM 534 N N . CYS A 1 72 ? -32.002 16.799 -17.123 1.00 81.88 72 CYS A N 1
ATOM 535 C CA . CYS A 1 72 ? -33.029 16.354 -16.170 1.00 81.88 72 CYS A CA 1
ATOM 536 C C . CYS A 1 72 ? -33.039 17.174 -14.874 1.00 81.88 72 CYS A C 1
ATOM 538 O O . CYS A 1 72 ? -34.084 17.310 -14.242 1.00 81.88 72 CYS A O 1
ATOM 540 N N . ASP A 1 73 ? -31.881 17.704 -14.482 1.00 80.19 73 ASP A N 1
ATOM 541 C CA . ASP A 1 73 ? -31.765 18.651 -13.382 1.00 80.19 73 ASP A CA 1
ATOM 542 C C . ASP A 1 73 ? -32.068 20.072 -13.899 1.00 80.19 73 ASP A C 1
ATOM 544 O O . ASP A 1 73 ? -31.353 20.554 -14.782 1.00 80.19 73 ASP A O 1
ATOM 548 N N . PRO A 1 74 ? -33.097 20.762 -13.371 1.00 74.88 74 PRO A N 1
ATOM 549 C CA . PRO A 1 74 ? -33.455 22.115 -13.796 1.00 74.88 74 PRO A CA 1
ATOM 550 C C . PRO A 1 74 ? -32.390 23.174 -13.468 1.00 74.88 74 PRO A C 1
ATOM 552 O O . PRO A 1 74 ? -32.421 24.257 -14.053 1.00 74.88 74 PRO A O 1
ATOM 555 N N . ALA A 1 75 ? -31.451 22.891 -12.560 1.00 75.25 75 ALA A N 1
ATOM 556 C CA . ALA A 1 75 ? -30.306 23.755 -12.282 1.00 75.25 75 ALA A CA 1
ATOM 557 C C . ALA A 1 75 ? -29.115 23.494 -13.227 1.00 75.25 75 ALA A C 1
ATOM 559 O O . ALA A 1 75 ? -28.160 24.275 -13.240 1.00 75.25 75 ALA A O 1
ATOM 560 N N . ALA A 1 76 ? -29.149 22.413 -14.013 1.00 79.50 76 ALA A N 1
ATOM 561 C CA . ALA A 1 76 ? -28.068 22.028 -14.909 1.00 79.50 76 ALA A CA 1
ATOM 562 C C . ALA A 1 76 ? -28.250 22.587 -16.324 1.00 79.50 76 ALA A C 1
ATOM 564 O O . ALA A 1 76 ? -29.353 22.672 -16.864 1.00 79.50 76 ALA A O 1
ATOM 565 N N . LYS A 1 77 ? -27.126 22.926 -16.955 1.00 86.94 77 LYS A N 1
ATOM 566 C CA . LYS A 1 77 ? -27.038 23.303 -18.367 1.00 86.94 77 LYS A CA 1
ATOM 567 C C . LYS A 1 77 ? -26.131 22.314 -19.093 1.00 86.94 77 LYS A C 1
ATOM 569 O O . LYS A 1 77 ? -25.230 21.726 -18.496 1.00 86.94 77 LYS A O 1
ATOM 574 N N . CYS A 1 78 ? -26.371 22.117 -20.385 1.00 84.75 78 CYS A N 1
ATOM 575 C CA . CYS A 1 78 ? -25.528 21.260 -21.209 1.00 84.75 78 CYS A CA 1
ATOM 576 C C . CYS A 1 78 ? -24.232 22.002 -21.557 1.00 84.75 78 CYS A C 1
ATOM 578 O O . CYS A 1 78 ? -24.251 22.890 -22.405 1.00 84.75 78 CYS A O 1
ATOM 580 N N . PHE A 1 79 ? -23.126 21.675 -20.890 1.00 85.75 79 PHE A N 1
ATOM 581 C CA . PHE A 1 79 ? -21.832 22.327 -21.083 1.00 85.75 79 PHE A CA 1
ATOM 582 C C . PHE A 1 79 ? -20.918 21.482 -21.971 1.00 85.75 79 PHE A C 1
ATOM 584 O O . PHE A 1 79 ? -20.726 20.292 -21.724 1.00 85.75 79 PHE A O 1
ATOM 591 N N . ALA A 1 80 ? -20.352 22.085 -23.012 1.00 77.75 80 ALA A N 1
ATOM 592 C CA . ALA A 1 80 ? -19.433 21.436 -23.928 1.00 77.75 80 ALA A CA 1
ATOM 593 C C . ALA A 1 80 ? -18.057 21.251 -23.294 1.00 77.75 80 ALA A C 1
ATOM 595 O O . ALA A 1 80 ? -17.504 22.155 -22.670 1.00 77.75 80 ALA A O 1
ATOM 596 N N . LYS A 1 81 ? -17.489 20.073 -23.521 1.00 70.00 81 LYS A N 1
ATOM 597 C CA . LYS A 1 81 ? -16.077 19.801 -23.304 1.00 70.00 81 LYS A CA 1
ATOM 598 C C . LYS A 1 81 ? -15.294 20.143 -24.565 1.00 70.00 81 LYS A C 1
ATOM 600 O O . LYS A 1 81 ? -14.448 21.025 -24.546 1.00 70.00 81 LYS A O 1
ATOM 605 N N . ASP A 1 82 ? -15.679 19.524 -25.677 1.00 66.31 82 ASP A N 1
ATOM 606 C CA . ASP A 1 82 ? -15.125 19.740 -27.015 1.00 66.31 82 ASP A CA 1
ATOM 607 C C . ASP A 1 82 ? -16.242 19.698 -28.073 1.00 66.31 82 ASP A C 1
ATOM 609 O O . ASP A 1 82 ? -17.418 19.765 -27.717 1.00 66.31 82 ASP A O 1
ATOM 613 N N . ALA A 1 83 ? -15.896 19.618 -29.366 1.00 62.72 83 ALA A N 1
ATOM 614 C CA . ALA A 1 83 ? -16.830 19.573 -30.500 1.00 62.72 83 ALA A CA 1
ATOM 615 C C . ALA A 1 83 ? -17.712 18.313 -30.589 1.00 62.72 83 ALA A C 1
ATOM 617 O O . ALA A 1 83 ? -18.701 18.336 -31.319 1.00 62.72 83 ALA A O 1
ATOM 618 N N . LYS A 1 84 ? -17.393 17.249 -29.846 1.00 63.81 84 LYS A N 1
ATOM 619 C CA . LYS A 1 84 ? -18.075 15.947 -29.874 1.00 63.81 84 LYS A CA 1
ATOM 620 C C . LYS A 1 84 ? -18.698 15.556 -28.532 1.00 63.81 84 LYS A C 1
ATOM 622 O O . LYS A 1 84 ? -19.578 14.697 -28.516 1.00 63.81 84 LYS A O 1
ATOM 627 N N . VAL A 1 85 ? -18.283 16.169 -27.423 1.00 74.75 85 VAL A N 1
ATOM 628 C CA . VAL A 1 85 ? -18.731 15.816 -26.068 1.00 74.75 85 VAL A CA 1
ATOM 629 C C . VAL A 1 85 ? -19.255 17.034 -25.307 1.00 74.75 85 VAL A C 1
ATOM 631 O O . VAL A 1 85 ? -18.563 18.042 -25.167 1.00 74.75 85 VAL A O 1
ATOM 634 N N . ALA A 1 86 ? -20.472 16.933 -24.773 1.00 81.94 86 ALA A N 1
ATOM 635 C CA . ALA A 1 86 ? -21.050 17.892 -23.835 1.00 81.94 86 ALA A CA 1
ATOM 636 C C . ALA A 1 86 ? -21.801 17.158 -22.729 1.00 81.94 86 ALA A C 1
ATOM 638 O O . ALA A 1 86 ? -22.362 16.094 -22.969 1.00 81.94 86 ALA A O 1
ATOM 639 N N . VAL A 1 87 ? -21.833 17.708 -21.519 1.00 84.75 87 VAL A N 1
ATOM 640 C CA . VAL A 1 87 ? -22.449 17.046 -20.365 1.00 84.75 87 VAL A CA 1
ATOM 641 C C . VAL A 1 87 ? -23.287 18.035 -19.564 1.00 84.75 87 VAL A C 1
ATOM 643 O O . VAL A 1 87 ? -22.932 19.202 -19.406 1.00 84.75 87 VAL A O 1
ATOM 646 N N . CYS A 1 88 ? -24.420 17.560 -19.053 1.00 85.56 88 CYS A N 1
ATOM 647 C CA . CYS A 1 88 ? -25.282 18.328 -18.166 1.00 85.56 88 CYS A CA 1
ATOM 648 C C . CYS A 1 88 ? -24.603 18.525 -16.804 1.00 85.56 88 CYS A C 1
ATOM 650 O O . CYS A 1 88 ? -24.456 17.559 -16.051 1.00 85.56 88 CYS A O 1
ATOM 652 N N . LYS A 1 89 ? -24.201 19.768 -16.505 1.00 78.81 89 LYS A N 1
ATOM 653 C CA . LYS A 1 89 ? -23.588 20.189 -15.233 1.00 78.81 89 LYS A CA 1
ATOM 654 C C . LYS A 1 89 ? -24.251 21.473 -14.728 1.00 78.81 89 LYS A C 1
ATOM 656 O O . LYS A 1 89 ? -24.773 22.254 -15.517 1.00 78.81 89 LYS A O 1
ATOM 661 N N . THR A 1 90 ? -24.244 21.713 -13.421 1.00 79.56 90 THR A N 1
ATOM 662 C CA . THR A 1 90 ? -24.768 22.961 -12.824 1.00 79.56 90 THR A CA 1
ATOM 663 C C . THR A 1 90 ? -23.778 24.117 -12.948 1.00 79.56 90 THR A C 1
ATOM 665 O O . THR A 1 90 ? -24.178 25.275 -13.052 1.00 79.56 90 THR A O 1
ATOM 668 N N . GLN A 1 91 ? -22.482 23.804 -13.000 1.00 77.25 91 GLN A N 1
ATOM 669 C CA . GLN A 1 91 ? -21.390 24.748 -13.210 1.00 77.25 91 GLN A CA 1
ATOM 670 C C . GLN A 1 91 ? -20.300 24.104 -14.075 1.00 77.25 91 GLN A C 1
ATOM 672 O O . GLN A 1 91 ? -20.129 22.884 -14.067 1.00 77.25 91 GLN A O 1
ATOM 677 N N . CYS A 1 92 ? -19.573 24.928 -14.827 1.00 77.69 92 CYS A N 1
ATOM 678 C CA . CYS A 1 92 ? -18.444 24.501 -15.645 1.00 77.69 92 CYS A CA 1
ATOM 679 C C . CYS A 1 92 ? -17.388 25.609 -15.660 1.00 77.69 92 CYS A C 1
ATOM 681 O O . CYS A 1 92 ? -17.709 26.767 -15.924 1.00 77.69 92 CYS A O 1
ATOM 683 N N . THR A 1 93 ? -16.141 25.258 -15.359 1.00 69.31 93 THR A N 1
ATOM 684 C CA . THR A 1 93 ? -14.978 26.154 -15.374 1.00 69.31 93 THR A CA 1
ATOM 685 C C . THR A 1 93 ? -14.105 25.859 -16.597 1.00 69.31 93 THR A C 1
ATOM 687 O O . THR A 1 93 ? -13.680 24.724 -16.748 1.00 69.31 93 THR A O 1
ATOM 690 N N . PRO A 1 94 ? -13.815 26.803 -17.506 1.00 59.94 94 PRO A N 1
ATOM 691 C CA . PRO A 1 94 ? -12.957 26.510 -18.657 1.00 59.94 94 PRO A CA 1
ATOM 692 C C . PRO A 1 94 ? -11.573 25.989 -18.240 1.00 59.94 94 PRO A C 1
ATOM 694 O O . PRO A 1 94 ? -10.997 26.476 -17.267 1.00 59.94 94 PRO A O 1
ATOM 697 N N . GLY A 1 95 ? -11.033 25.019 -18.982 1.00 58.28 95 GLY A N 1
ATOM 698 C CA . GLY A 1 95 ? -9.724 24.413 -18.706 1.00 58.28 95 GLY A CA 1
ATOM 699 C C . GLY A 1 95 ? -9.784 22.913 -18.415 1.00 58.28 95 GLY A C 1
ATOM 700 O O . GLY A 1 95 ? -10.813 22.264 -18.585 1.00 58.28 95 GLY A O 1
ATOM 701 N N . ILE A 1 96 ? -8.650 22.325 -18.038 1.00 53.97 96 ILE A N 1
ATOM 702 C CA . ILE A 1 96 ? -8.537 20.874 -17.844 1.00 53.97 96 ILE A CA 1
ATOM 703 C C . ILE A 1 96 ? -9.013 20.505 -16.441 1.00 53.97 96 ILE A C 1
ATOM 705 O O . ILE A 1 96 ? -8.482 20.993 -15.445 1.00 53.97 96 ILE A O 1
ATOM 709 N N . HIS A 1 97 ? -10.026 19.643 -16.367 1.00 59.22 97 HIS A N 1
ATOM 710 C CA . HIS A 1 97 ? -10.595 19.186 -15.099 1.00 59.22 97 HIS A CA 1
ATOM 711 C C . HIS A 1 97 ? -9.853 17.929 -14.664 1.00 59.22 97 HIS A C 1
ATOM 713 O O . HIS A 1 97 ? -9.941 16.899 -15.327 1.00 59.22 97 HIS A O 1
ATOM 719 N N . LEU A 1 98 ? -9.122 18.008 -13.551 1.00 49.94 98 LEU A N 1
ATOM 720 C CA . LEU A 1 98 ? -8.365 16.875 -12.995 1.00 49.94 98 LEU A CA 1
ATOM 721 C C . LEU A 1 98 ? -9.275 15.757 -12.454 1.00 49.94 98 LEU A C 1
ATOM 723 O O . LEU A 1 98 ? -8.808 14.644 -12.225 1.00 49.94 98 LEU A O 1
ATOM 727 N N . ASP A 1 99 ? -10.564 16.057 -12.302 1.00 57.28 99 ASP A N 1
ATOM 728 C CA . ASP A 1 99 ? -11.612 15.127 -11.880 1.00 57.28 99 ASP A CA 1
ATOM 729 C C . ASP A 1 99 ? -12.118 14.240 -13.033 1.00 57.28 99 ASP A C 1
ATOM 731 O O . ASP A 1 99 ? -12.815 13.251 -12.798 1.00 57.28 99 ASP A O 1
ATOM 735 N N . ASP A 1 100 ? -11.765 14.559 -14.285 1.00 53.03 100 ASP A N 1
ATOM 736 C CA . ASP A 1 100 ? -12.021 13.665 -15.412 1.00 53.03 100 ASP A CA 1
ATOM 737 C C . ASP A 1 100 ? -11.052 12.468 -15.377 1.00 53.03 100 ASP A C 1
ATOM 739 O O . ASP A 1 100 ? -9.895 12.613 -14.970 1.00 53.03 100 ASP A O 1
ATOM 743 N N . PRO A 1 101 ? -11.456 11.274 -15.851 1.00 47.06 101 PRO A N 1
ATOM 744 C CA . PRO A 1 101 ? -10.540 10.145 -16.005 1.00 47.06 101 PRO A CA 1
ATOM 745 C C . PRO A 1 101 ? -9.316 10.535 -16.842 1.00 47.06 101 PRO A C 1
ATOM 747 O O . PRO A 1 101 ? -9.475 11.233 -17.838 1.00 47.06 101 PRO A O 1
ATOM 750 N N . ALA A 1 102 ? -8.115 10.060 -16.490 1.00 45.12 102 ALA A N 1
ATOM 751 C CA . ALA A 1 102 ? -6.842 10.518 -17.073 1.00 45.12 102 ALA A CA 1
ATOM 752 C C . ALA A 1 102 ? -6.804 10.525 -18.616 1.00 45.12 102 ALA A C 1
ATOM 754 O O . ALA A 1 102 ? -6.304 11.469 -19.224 1.00 45.12 102 ALA A O 1
ATOM 755 N N . GLN A 1 103 ? -7.405 9.517 -19.256 1.00 41.62 103 GLN A N 1
ATOM 756 C CA . GLN A 1 103 ? -7.526 9.415 -20.720 1.00 41.62 103 GLN A CA 1
ATOM 757 C C . GLN A 1 103 ? -8.446 10.478 -21.359 1.00 41.62 103 GLN A C 1
ATOM 759 O O . GLN A 1 103 ? -8.394 10.713 -22.561 1.00 41.62 103 GLN A O 1
ATOM 764 N N . TRP A 1 104 ? -9.273 11.138 -20.551 1.00 49.34 104 TRP A N 1
ATOM 765 C CA . TRP A 1 104 ? -10.219 12.180 -20.932 1.00 49.34 104 TRP A CA 1
ATOM 766 C C . TRP A 1 104 ? -9.899 13.529 -20.280 1.00 49.34 104 TRP A C 1
ATOM 768 O O . TRP A 1 104 ? -10.714 14.430 -20.405 1.00 49.34 104 TRP A O 1
ATOM 778 N N . GLN A 1 105 ? -8.758 13.727 -19.613 1.00 57.53 105 GLN A N 1
ATOM 779 C CA . GLN A 1 105 ? -8.362 15.032 -19.051 1.00 57.53 105 GLN A CA 1
ATOM 780 C C . GLN A 1 105 ? -7.924 16.009 -20.158 1.00 57.53 105 GLN A C 1
ATOM 782 O O . GLN A 1 105 ? -6.768 16.423 -20.249 1.00 57.53 105 GLN A O 1
ATOM 787 N N . THR A 1 106 ? -8.863 16.344 -21.040 1.00 57.28 106 THR A N 1
ATOM 788 C CA . THR A 1 106 ? -8.738 17.345 -22.097 1.00 57.28 106 THR A CA 1
ATOM 789 C C . THR A 1 106 ? -9.427 18.645 -21.669 1.00 57.28 106 THR A C 1
ATOM 791 O O . THR A 1 106 ? -10.291 18.621 -20.785 1.00 57.28 106 THR A O 1
ATOM 794 N N . PRO A 1 107 ? -9.041 19.800 -22.240 1.00 55.25 107 PRO A N 1
ATOM 795 C CA . PRO A 1 107 ? -9.624 21.079 -21.852 1.00 55.25 107 PRO A CA 1
ATOM 796 C C . PRO A 1 107 ? -11.138 21.107 -22.079 1.00 55.25 107 PRO A C 1
ATOM 798 O O . PRO A 1 107 ? -11.606 20.758 -23.160 1.00 55.25 107 PRO A O 1
ATOM 801 N N . TRP A 1 108 ? -11.895 21.569 -21.087 1.00 75.12 108 TRP A N 1
ATOM 802 C CA . TRP A 1 108 ? -13.297 21.924 -21.254 1.00 75.12 108 TRP A CA 1
ATOM 803 C C . TRP A 1 108 ? -13.413 23.334 -21.818 1.00 75.12 108 TRP A C 1
ATOM 805 O O . TRP A 1 108 ? -12.845 24.276 -21.258 1.00 75.12 108 TRP A O 1
ATOM 815 N N . SER A 1 109 ? -14.197 23.493 -22.884 1.00 71.00 109 SER A N 1
ATOM 816 C CA . SER A 1 109 ? -14.587 24.823 -23.360 1.00 71.00 109 SER A CA 1
ATOM 817 C C . SER A 1 109 ? -15.637 25.474 -22.456 1.00 71.00 109 SER A C 1
ATOM 819 O O . SER A 1 109 ? -15.664 26.692 -22.315 1.00 71.00 109 SER A O 1
ATOM 821 N N . CYS A 1 110 ? -16.473 24.659 -21.802 1.00 75.44 110 CYS A N 1
ATOM 822 C CA . CYS A 1 110 ? -17.590 25.087 -20.961 1.00 75.44 110 CYS A CA 1
ATOM 823 C C . CYS A 1 110 ? -18.629 25.960 -21.678 1.00 75.44 110 CYS A C 1
ATOM 825 O O . CYS A 1 110 ? -19.379 26.698 -21.037 1.00 75.44 110 CYS A O 1
ATOM 827 N N . ASP A 1 111 ? -18.742 25.829 -23.000 1.00 75.69 111 ASP A N 1
ATOM 828 C CA . ASP A 1 111 ? -19.787 26.503 -23.771 1.00 75.69 111 ASP A CA 1
ATOM 829 C C . ASP A 1 111 ? -21.150 25.854 -23.510 1.00 75.69 111 ASP A C 1
ATOM 831 O O . ASP A 1 111 ? -21.270 24.630 -23.495 1.00 75.69 111 ASP A O 1
ATOM 835 N N . ILE A 1 112 ? -22.214 26.644 -23.356 1.00 77.94 112 ILE A N 1
ATOM 836 C CA . ILE A 1 112 ? -23.563 26.085 -23.189 1.00 77.94 112 ILE A CA 1
ATOM 837 C C . ILE A 1 112 ? -24.120 25.670 -24.556 1.00 77.94 112 ILE A C 1
ATOM 839 O O . ILE A 1 112 ? -24.475 26.507 -25.389 1.00 77.94 112 ILE A O 1
ATOM 843 N N . VAL A 1 113 ? -24.265 24.366 -24.771 1.00 75.12 113 VAL A N 1
ATOM 844 C CA . VAL A 1 113 ? -24.808 23.790 -26.003 1.00 75.12 113 VAL A CA 1
ATOM 845 C C . VAL A 1 113 ? -26.311 24.067 -26.089 1.00 75.12 113 VAL A C 1
ATOM 847 O O . VAL A 1 113 ? -27.076 23.752 -25.179 1.00 75.12 113 VAL A O 1
ATOM 850 N N . GLY A 1 114 ? -26.744 24.671 -27.200 1.00 67.56 114 GLY A N 1
ATOM 851 C CA . GLY A 1 114 ? -28.159 24.908 -27.506 1.00 67.56 114 GLY A CA 1
ATOM 852 C C . GLY A 1 114 ? -28.763 26.224 -26.997 1.00 67.56 114 GLY A C 1
ATOM 853 O O . GLY A 1 114 ? -29.940 26.465 -27.252 1.00 67.56 114 GLY A O 1
ATOM 854 N N . SER A 1 115 ? -28.002 27.124 -26.359 1.00 54.09 115 SER A N 1
ATOM 855 C CA . SER A 1 115 ? -28.505 28.455 -25.939 1.00 54.09 115 SER A CA 1
ATOM 856 C C . SER A 1 115 ? -28.553 29.498 -27.072 1.00 54.09 115 SER A C 1
ATOM 858 O O . SER A 1 115 ? -28.314 30.684 -26.866 1.00 54.09 115 SER A O 1
ATOM 860 N N . GLY A 1 116 ? -28.918 29.076 -28.284 1.00 44.00 116 GLY A N 1
ATOM 861 C CA . GLY A 1 116 ? -29.105 29.943 -29.453 1.00 44.00 116 GLY A CA 1
ATOM 862 C C . GLY A 1 116 ? -30.461 30.656 -29.492 1.00 44.00 116 GLY A C 1
ATOM 863 O O . GLY A 1 116 ? -31.096 30.689 -30.543 1.00 44.00 116 GLY A O 1
ATOM 864 N N . ARG A 1 117 ? -30.955 31.180 -28.363 1.00 38.81 117 ARG A N 1
ATOM 865 C CA . ARG A 1 117 ? -32.197 31.976 -28.309 1.00 38.81 117 ARG A CA 1
ATOM 866 C C . ARG A 1 117 ? -32.107 33.104 -27.282 1.00 38.81 117 ARG A C 1
ATOM 868 O O . ARG A 1 117 ? -32.832 33.087 -26.297 1.00 38.81 117 ARG A O 1
ATOM 875 N N . ASN A 1 118 ? -31.195 34.053 -27.496 1.00 33.50 118 ASN A N 1
ATOM 876 C CA . ASN A 1 118 ? -31.416 35.467 -27.142 1.00 33.50 118 ASN A CA 1
ATOM 877 C C . ASN A 1 118 ? -30.332 36.408 -27.696 1.00 33.50 118 ASN A C 1
ATOM 879 O O . ASN A 1 118 ? -29.868 37.332 -27.036 1.00 33.50 118 ASN A O 1
ATOM 883 N N . SER A 1 119 ? -29.979 36.227 -28.962 1.00 32.50 119 SER A N 1
ATOM 884 C CA . SER A 1 119 ? -29.504 37.330 -29.789 1.00 32.50 119 SER A CA 1
ATOM 885 C C . SER A 1 119 ? -30.126 37.164 -31.170 1.00 32.50 119 SER A C 1
ATOM 887 O O . SER A 1 119 ? -30.218 36.067 -31.715 1.00 32.50 119 SER A O 1
ATOM 889 N N . VAL A 1 120 ? -30.698 38.258 -31.652 1.00 30.61 120 VAL A N 1
ATOM 890 C CA . VAL A 1 120 ? -31.523 38.356 -32.854 1.00 30.61 120 VAL A CA 1
ATOM 891 C C . VAL A 1 120 ? -30.792 37.754 -34.056 1.00 30.61 120 VAL A C 1
ATOM 893 O O . VAL A 1 120 ? -29.769 38.275 -34.492 1.00 30.61 120 VAL A O 1
ATOM 896 N N . ALA A 1 121 ? -31.333 36.666 -34.604 1.00 28.94 121 ALA A N 1
ATOM 897 C CA . ALA A 1 121 ? -30.976 36.186 -35.929 1.00 28.94 121 ALA A CA 1
ATOM 898 C C . ALA A 1 121 ? -31.780 36.978 -36.965 1.00 28.94 121 ALA A C 1
ATOM 900 O O . ALA A 1 121 ? -33.012 36.952 -36.944 1.00 28.94 121 ALA A O 1
ATOM 901 N N . VAL A 1 122 ? -31.092 37.625 -37.904 1.00 29.28 122 VAL A N 1
ATOM 902 C CA . VAL A 1 122 ? -31.646 37.776 -39.250 1.00 29.28 122 VAL A CA 1
ATOM 903 C C . VAL A 1 122 ? -31.178 36.559 -40.045 1.00 29.28 122 VAL A C 1
ATOM 905 O O . VAL A 1 122 ? -29.989 36.294 -40.177 1.00 29.28 122 VAL A O 1
ATOM 908 N N . SER A 1 123 ? -32.183 35.787 -40.440 1.00 33.59 123 SER A N 1
ATOM 909 C CA . SER A 1 123 ? -32.250 34.632 -41.338 1.00 33.59 123 SER A CA 1
ATOM 910 C C . SER A 1 123 ? -31.020 34.237 -42.173 1.00 33.59 123 SER A C 1
ATOM 912 O O . SER A 1 123 ? -30.625 34.960 -43.080 1.00 33.59 123 SER A O 1
ATOM 914 N N . GLY A 1 124 ? -30.611 32.977 -41.979 1.00 36.09 124 GLY A N 1
ATOM 915 C CA . GLY A 1 124 ? -30.508 31.960 -43.034 1.00 36.09 124 GLY A CA 1
ATOM 916 C C . GLY A 1 124 ? -29.314 32.015 -43.985 1.00 36.09 124 GLY A C 1
ATOM 917 O O . GLY A 1 124 ? -29.397 32.703 -44.989 1.00 36.09 124 GLY A O 1
ATOM 918 N N . GLN A 1 125 ? -28.299 31.172 -43.742 1.00 26.47 125 GLN A N 1
ATOM 919 C CA . GLN A 1 125 ? -27.614 30.326 -44.739 1.00 26.47 125 GLN A CA 1
ATOM 920 C C . GLN A 1 125 ? -26.489 29.481 -44.093 1.00 26.47 125 GLN A C 1
ATOM 922 O O . GLN A 1 125 ? -25.876 29.895 -43.119 1.00 26.47 125 GLN A O 1
ATOM 927 N N . SER A 1 126 ? -26.339 28.269 -44.641 1.00 32.03 126 SER A N 1
ATOM 928 C CA . SER A 1 126 ? -25.200 27.332 -44.747 1.00 32.03 126 SER A CA 1
ATOM 929 C C . SER A 1 126 ? -23.878 27.559 -43.986 1.00 32.03 126 SER A C 1
ATOM 931 O O . SER A 1 126 ? -23.377 28.666 -43.866 1.00 32.03 126 SER A O 1
ATOM 933 N N . GLU A 1 127 ? -23.270 26.428 -43.607 1.00 40.44 127 GLU A N 1
ATOM 934 C CA . GLU A 1 127 ? -21.903 26.181 -43.117 1.00 40.44 127 GLU A CA 1
ATOM 935 C C . GLU A 1 127 ? -20.808 27.137 -43.646 1.00 40.44 127 GLU A C 1
ATOM 937 O O . GLU A 1 127 ? -20.106 26.814 -44.595 1.00 40.44 127 GLU A O 1
ATOM 942 N N . SER A 1 128 ? -20.625 28.297 -43.011 1.00 42.66 128 SER A N 1
ATOM 943 C CA . SER A 1 128 ? -19.380 29.086 -42.981 1.00 42.66 128 SER A CA 1
ATOM 944 C C . SER A 1 128 ? -19.650 30.415 -42.273 1.00 42.66 128 SER A C 1
ATOM 946 O O . SER A 1 128 ? -20.411 31.212 -42.803 1.00 42.66 128 SER A O 1
ATOM 948 N N . GLU A 1 129 ? -19.054 30.648 -41.096 1.00 37.41 129 GLU A N 1
ATOM 949 C CA . GLU A 1 129 ? -18.456 31.938 -40.677 1.00 37.41 129 GLU A CA 1
ATOM 950 C C . GLU A 1 129 ? -18.145 31.945 -39.170 1.00 37.41 129 GLU A C 1
ATOM 952 O O . GLU A 1 129 ? -18.991 32.198 -38.308 1.00 37.41 129 GLU A O 1
ATOM 957 N N . GLY A 1 130 ? -16.874 31.696 -38.848 1.00 53.53 130 GLY A N 1
ATOM 958 C CA . GLY A 1 130 ? -16.305 31.968 -37.536 1.00 53.53 130 GLY A CA 1
ATOM 959 C C . GLY A 1 130 ? -16.220 33.472 -37.287 1.00 53.53 130 GLY A C 1
ATOM 960 O O . GLY A 1 130 ? -15.299 34.132 -37.759 1.00 53.53 130 GLY A O 1
ATOM 961 N N . ARG A 1 131 ? -17.147 34.021 -36.498 1.00 62.03 131 ARG A N 1
ATOM 962 C CA . ARG A 1 131 ? -17.040 35.414 -36.029 1.00 62.03 131 ARG A CA 1
ATOM 963 C C . ARG A 1 131 ? -16.015 35.588 -34.917 1.00 62.03 131 ARG A C 1
ATOM 965 O O . ARG A 1 131 ? -15.470 36.677 -34.773 1.00 62.03 131 ARG A O 1
ATOM 972 N N . CYS A 1 132 ? -15.740 34.536 -34.157 1.00 62.91 132 CYS A N 1
ATOM 973 C CA . CYS A 1 132 ? -14.738 34.537 -33.105 1.00 62.91 132 CYS A CA 1
ATOM 974 C C . CYS A 1 132 ? -14.298 33.099 -32.768 1.00 62.91 132 CYS A C 1
ATOM 976 O O . CYS A 1 132 ? -15.051 32.149 -32.988 1.00 62.91 132 CYS A O 1
ATOM 978 N N . SER A 1 133 ? -13.083 32.936 -32.249 1.00 75.50 133 SER A N 1
ATOM 979 C CA . SER A 1 133 ? -12.540 31.704 -31.685 1.00 75.50 133 SER A CA 1
ATOM 980 C C . SER A 1 133 ? -12.942 31.560 -30.223 1.00 75.50 133 SER A C 1
ATOM 982 O O . SER A 1 133 ? -12.703 32.438 -29.392 1.00 75.50 133 SER A O 1
ATOM 984 N N . THR A 1 134 ? -13.551 30.426 -29.902 1.00 62.03 134 THR A N 1
ATOM 985 C CA . THR A 1 134 ? -13.923 30.041 -28.537 1.00 62.03 134 THR A CA 1
ATOM 986 C C . THR A 1 134 ? -12.715 29.489 -27.786 1.00 62.03 134 THR A C 1
ATOM 988 O O . THR A 1 134 ? -11.916 28.740 -28.356 1.00 62.03 134 THR A O 1
ATOM 991 N N . SER A 1 135 ? -12.601 29.803 -26.498 1.00 61.44 135 SER A N 1
ATOM 992 C CA . SER A 1 135 ? -11.518 29.330 -25.631 1.00 61.44 135 SER A CA 1
ATOM 993 C C . SER A 1 135 ? -11.429 27.800 -25.638 1.00 61.44 135 SER A C 1
ATOM 995 O O . SER A 1 135 ? -12.423 27.108 -25.432 1.00 61.44 135 SER A O 1
ATOM 997 N N . TYR A 1 136 ? -10.233 27.270 -25.913 1.00 54.41 136 TYR A N 1
ATOM 998 C CA . TYR A 1 136 ? -9.883 25.839 -25.891 1.00 54.41 136 TYR A CA 1
ATOM 999 C C . TYR A 1 136 ? -10.628 24.892 -26.857 1.00 54.41 136 TYR A C 1
ATOM 1001 O O . TYR A 1 136 ? -10.246 23.729 -26.963 1.00 54.41 136 TYR A O 1
ATOM 1009 N N . ARG A 1 137 ? -11.642 25.357 -27.599 1.00 48.00 137 ARG A N 1
ATOM 1010 C CA . ARG A 1 137 ? -12.416 24.538 -28.558 1.00 48.00 137 ARG A CA 1
ATOM 1011 C C . ARG A 1 137 ? -11.960 24.670 -30.017 1.00 48.00 137 ARG A C 1
ATOM 1013 O O . ARG A 1 137 ? -12.523 24.014 -30.891 1.00 48.00 137 ARG A O 1
ATOM 1020 N N . GLY A 1 138 ? -10.961 25.515 -30.283 1.00 60.88 138 GLY A N 1
ATOM 1021 C CA . GLY A 1 138 ? -10.403 25.754 -31.613 1.00 60.88 138 GLY A CA 1
ATOM 1022 C C . GLY A 1 138 ? -9.027 26.422 -31.565 1.00 60.88 138 GLY A C 1
ATOM 1023 O O . GLY A 1 138 ? -8.656 27.027 -30.561 1.00 60.88 138 GLY A O 1
ATOM 1024 N N . ASN A 1 139 ? -8.274 26.300 -32.661 1.00 71.81 139 ASN A N 1
ATOM 1025 C CA . ASN A 1 139 ? -6.990 26.973 -32.835 1.00 71.81 139 ASN A CA 1
ATOM 1026 C C . ASN A 1 139 ? -7.223 28.444 -33.212 1.00 71.81 139 ASN A C 1
ATOM 1028 O O . ASN A 1 139 ? -7.631 28.740 -34.339 1.00 71.81 139 ASN A O 1
ATOM 1032 N N . CYS A 1 140 ? -6.954 29.360 -32.281 1.00 79.06 140 CYS A N 1
ATOM 1033 C CA . CYS A 1 140 ? -7.202 30.782 -32.504 1.00 79.06 140 CYS A CA 1
ATOM 1034 C C . CYS A 1 140 ? -6.214 31.427 -33.489 1.00 79.06 140 CYS A C 1
ATOM 1036 O O . CYS A 1 140 ? -6.474 32.538 -33.938 1.00 79.06 140 CYS A O 1
ATOM 1038 N N . LEU A 1 141 ? -5.142 30.740 -33.914 1.00 78.69 141 LEU A N 1
ATOM 1039 C CA . LEU A 1 141 ? -4.228 31.261 -34.943 1.00 78.69 141 LEU A CA 1
ATOM 1040 C C . LEU A 1 141 ? -4.916 31.442 -36.304 1.00 78.69 141 LEU A C 1
ATOM 1042 O O . LEU A 1 141 ? -4.557 32.343 -37.058 1.00 78.69 141 LEU A O 1
ATOM 1046 N N . ASN A 1 142 ? -5.947 30.640 -36.588 1.00 74.50 142 ASN A N 1
ATOM 1047 C CA . ASN A 1 142 ? -6.738 30.748 -37.817 1.00 74.50 142 ASN A CA 1
ATOM 1048 C C . ASN A 1 142 ? -7.805 31.859 -37.744 1.00 74.50 142 ASN A C 1
ATOM 1050 O O . ASN A 1 142 ? -8.271 32.335 -38.777 1.00 74.50 142 ASN A O 1
ATOM 1054 N N . ASN A 1 143 ? -8.209 32.269 -36.536 1.00 78.75 143 ASN A N 1
ATOM 1055 C CA . ASN A 1 143 ? -9.158 33.359 -36.292 1.00 78.75 143 ASN A CA 1
ATOM 1056 C C . ASN A 1 143 ? -8.870 34.013 -34.922 1.00 78.75 143 ASN A C 1
ATOM 1058 O O . ASN A 1 143 ? -9.444 33.594 -33.915 1.00 78.75 143 ASN A O 1
ATOM 1062 N N . PRO A 1 144 ? -7.995 35.033 -34.847 1.00 76.88 144 PRO A N 1
ATOM 1063 C CA . PRO A 1 144 ? -7.499 35.572 -33.572 1.00 76.88 144 PRO A CA 1
ATOM 1064 C C . PRO A 1 144 ? -8.529 36.356 -32.751 1.00 76.88 144 PRO A C 1
ATOM 1066 O O . PRO A 1 144 ? -8.213 36.839 -31.665 1.00 76.88 144 PRO A O 1
ATOM 1069 N N . ASN A 1 145 ? -9.748 36.530 -33.267 1.00 81.19 145 ASN A N 1
ATOM 1070 C CA . ASN A 1 145 ? -10.810 37.240 -32.573 1.00 81.19 145 ASN A CA 1
ATOM 1071 C C . ASN A 1 145 ? -11.423 36.336 -31.496 1.00 81.19 145 ASN A C 1
ATOM 1073 O O . ASN A 1 145 ? -12.153 35.420 -31.843 1.00 81.19 145 ASN A O 1
ATOM 1077 N N . CYS A 1 146 ? -11.144 36.543 -30.211 1.00 80.62 146 CYS A N 1
ATOM 1078 C CA . CYS A 1 146 ? -11.680 35.688 -29.145 1.00 80.62 146 CYS A CA 1
ATOM 1079 C C . CYS A 1 146 ? -13.146 36.014 -28.824 1.00 80.62 146 CYS A C 1
ATOM 1081 O O . CYS A 1 146 ? -13.539 37.177 -28.796 1.00 80.62 146 CYS A O 1
ATOM 1083 N N . CYS A 1 147 ? -13.975 34.987 -28.594 1.00 72.06 147 CYS A N 1
ATOM 1084 C CA . CYS A 1 147 ? -15.410 35.191 -28.339 1.00 72.06 147 CYS A CA 1
ATOM 1085 C C . CYS A 1 147 ? -15.703 35.874 -26.999 1.00 72.06 147 CYS A C 1
ATOM 1087 O O . CYS A 1 147 ? -16.730 36.537 -26.860 1.00 72.06 147 CYS A O 1
ATOM 1089 N N . ASP A 1 148 ? -14.802 35.719 -26.030 1.00 72.25 148 ASP A N 1
ATOM 1090 C CA . ASP A 1 148 ? -14.787 36.512 -24.809 1.00 72.25 148 ASP A CA 1
ATOM 1091 C C . ASP A 1 148 ? -13.833 37.696 -25.007 1.00 72.25 148 ASP A C 1
ATOM 1093 O O . ASP A 1 148 ? -12.632 37.508 -25.204 1.00 72.25 148 ASP A O 1
ATOM 1097 N N . GLY A 1 149 ? -14.367 38.918 -24.955 1.00 63.66 149 GLY A N 1
ATOM 1098 C CA . GLY A 1 149 ? -13.591 40.145 -25.154 1.00 63.66 149 GLY A CA 1
ATOM 1099 C C . GLY A 1 149 ? -12.550 40.424 -24.064 1.00 63.66 149 GLY A C 1
ATOM 1100 O O . GLY A 1 149 ? -11.733 41.326 -24.230 1.00 63.66 149 GLY A O 1
ATOM 1101 N N . SER A 1 150 ? -12.559 39.672 -22.960 1.00 68.94 150 SER A N 1
ATOM 1102 C CA . SER A 1 150 ? -11.514 39.727 -21.931 1.00 68.94 150 SER A CA 1
ATOM 1103 C C . SER A 1 150 ? -10.316 38.814 -22.228 1.00 68.94 150 SER A C 1
ATOM 1105 O O . SER A 1 150 ? -9.325 38.845 -21.499 1.00 68.94 150 SER A O 1
ATOM 1107 N N . PHE A 1 151 ? -10.389 37.992 -23.281 1.00 77.69 151 PHE A N 1
ATOM 1108 C CA . PHE A 1 151 ? -9.369 37.003 -23.621 1.00 77.69 151 PHE A CA 1
ATOM 1109 C C . PHE A 1 151 ? -8.573 37.458 -24.843 1.00 77.69 151 PHE A C 1
ATOM 1111 O O . PHE A 1 151 ? -9.100 38.046 -25.785 1.00 77.69 151 PHE A O 1
ATOM 1118 N N . THR A 1 152 ? -7.282 37.145 -24.841 1.00 83.00 152 THR A N 1
ATOM 1119 C CA . THR A 1 152 ? -6.376 37.394 -25.965 1.00 83.00 152 THR A CA 1
ATOM 1120 C C . THR A 1 152 ? -5.964 36.060 -26.579 1.00 83.00 152 THR A C 1
ATOM 1122 O O . THR A 1 152 ? -5.740 35.086 -25.859 1.00 83.00 152 THR A O 1
ATOM 1125 N N . CYS A 1 153 ? -5.871 35.985 -27.906 1.00 85.06 153 CYS A N 1
ATOM 1126 C CA . CYS A 1 153 ? -5.325 34.804 -28.568 1.00 85.06 153 CYS A CA 1
ATOM 1127 C C . CYS A 1 153 ? -3.813 34.762 -28.331 1.00 85.06 153 CYS A C 1
ATOM 1129 O O . CYS A 1 153 ? -3.102 35.687 -28.720 1.00 85.06 153 CYS A O 1
ATOM 1131 N N . PHE A 1 154 ? -3.320 33.707 -27.687 1.00 83.94 154 PHE A N 1
ATOM 1132 C CA . PHE A 1 154 ? -1.896 33.510 -27.443 1.00 83.94 154 PHE A CA 1
ATOM 1133 C C . PHE A 1 154 ? -1.386 32.276 -28.183 1.00 83.94 154 PHE A C 1
ATOM 1135 O O . PHE A 1 154 ? -1.974 31.195 -28.117 1.00 83.94 154 PHE A O 1
ATOM 1142 N N . GLU A 1 155 ? -0.269 32.451 -28.882 1.00 78.75 155 GLU A N 1
ATOM 1143 C CA . GLU A 1 155 ? 0.429 31.404 -29.620 1.00 78.75 155 GLU A CA 1
ATOM 1144 C C . GLU A 1 155 ? 1.188 30.490 -28.646 1.00 78.75 155 GLU A C 1
ATOM 1146 O O . GLU A 1 155 ? 2.034 30.946 -27.865 1.00 78.75 155 GLU A O 1
ATOM 1151 N N . ARG A 1 156 ? 0.909 29.186 -28.690 1.00 74.75 156 ARG A N 1
ATOM 1152 C CA . ARG A 1 156 ? 1.728 28.192 -27.992 1.00 74.75 156 ARG A CA 1
ATOM 1153 C C . ARG A 1 156 ? 2.955 27.879 -28.840 1.00 74.75 156 ARG A C 1
ATOM 1155 O O . ARG A 1 156 ? 4.074 28.076 -28.380 1.00 74.75 156 ARG A O 1
ATOM 1162 N N . ASP A 1 157 ? 2.705 27.484 -30.083 1.00 69.25 157 ASP A N 1
ATOM 1163 C CA . ASP A 1 157 ? 3.665 27.163 -31.139 1.00 69.25 157 ASP A CA 1
ATOM 1164 C C . ASP A 1 157 ? 3.100 27.602 -32.507 1.00 69.25 157 ASP A C 1
ATOM 1166 O O . ASP A 1 157 ? 1.995 28.141 -32.567 1.00 69.25 157 ASP A O 1
ATOM 1170 N N . SER A 1 158 ? 3.840 27.367 -33.598 1.00 67.50 158 SER A N 1
ATOM 1171 C CA . SER A 1 158 ? 3.452 27.820 -34.945 1.00 67.50 158 SER A CA 1
ATOM 1172 C C . SER A 1 158 ? 2.131 27.238 -35.448 1.00 67.50 158 SER A C 1
ATOM 1174 O O . SER A 1 158 ? 1.513 27.815 -36.342 1.00 67.50 158 SER A O 1
ATOM 1176 N N . ASP A 1 159 ? 1.704 26.107 -34.885 1.00 63.25 159 ASP A N 1
ATOM 1177 C CA . ASP A 1 159 ? 0.590 25.317 -35.394 1.00 63.25 159 ASP A CA 1
ATOM 1178 C C . ASP A 1 159 ? -0.622 25.378 -34.459 1.00 63.25 159 ASP A C 1
ATOM 1180 O O . ASP A 1 159 ? -1.700 24.906 -34.823 1.00 63.25 159 ASP A O 1
ATOM 1184 N N . TYR A 1 160 ? -0.487 25.967 -33.265 1.00 75.00 160 TYR A N 1
ATOM 1185 C CA . TYR A 1 160 ? -1.548 26.034 -32.268 1.00 75.00 160 TYR A CA 1
ATOM 1186 C C . TYR A 1 160 ? -1.487 27.278 -31.367 1.00 75.00 160 TYR A C 1
ATOM 1188 O O . TYR A 1 160 ? -0.483 27.584 -30.722 1.00 75.00 160 TYR A O 1
ATOM 1196 N N . GLY A 1 161 ? -2.633 27.944 -31.224 1.00 79.38 161 GLY A N 1
ATOM 1197 C CA . GLY A 1 161 ? -2.865 29.023 -30.268 1.00 79.38 161 GLY A CA 1
ATOM 1198 C C . GLY A 1 161 ? -4.249 28.919 -29.638 1.00 79.38 161 GLY A C 1
ATOM 1199 O O . GLY A 1 161 ? -5.175 28.356 -30.228 1.00 79.38 161 GLY A O 1
ATOM 1200 N N . ALA A 1 162 ? -4.401 29.474 -28.437 1.00 82.69 162 ALA A N 1
ATOM 1201 C CA . ALA A 1 162 ? -5.671 29.480 -27.714 1.00 82.69 162 ALA A CA 1
ATOM 1202 C C . ALA A 1 162 ? -6.017 30.868 -27.161 1.00 82.69 162 ALA A C 1
ATOM 1204 O O . ALA A 1 162 ? -5.139 31.657 -26.818 1.00 82.69 162 ALA A O 1
ATOM 1205 N N . CYS A 1 163 ? -7.315 31.150 -27.049 1.00 82.12 163 CYS A N 1
ATOM 1206 C CA . CYS A 1 163 ? -7.818 32.330 -26.353 1.00 82.12 163 CYS A CA 1
ATOM 1207 C C . CYS A 1 163 ? -7.668 32.140 -24.839 1.00 82.12 163 CYS A C 1
ATOM 1209 O O . CYS A 1 163 ? -8.306 31.249 -24.278 1.00 82.12 163 CYS A O 1
ATOM 1211 N N . LEU A 1 164 ? -6.838 32.966 -24.193 1.00 75.75 164 LEU A N 1
ATOM 1212 C CA . LEU A 1 164 ? -6.569 32.924 -22.751 1.00 75.75 164 LEU A CA 1
ATOM 1213 C C . LEU A 1 164 ? -6.736 34.321 -22.126 1.00 75.75 164 LEU A C 1
ATOM 1215 O O . LEU A 1 164 ? -6.461 35.323 -22.789 1.00 75.75 164 LEU A O 1
ATOM 1219 N N . PRO A 1 165 ? -7.106 34.419 -20.838 1.00 71.62 165 PRO A N 1
ATOM 1220 C CA . PRO A 1 165 ? -7.166 35.702 -20.131 1.00 71.62 165 PRO A CA 1
ATOM 1221 C C . PRO A 1 165 ? -5.770 36.281 -19.842 1.00 71.62 165 PRO A C 1
ATOM 1223 O O . PRO A 1 165 ? -5.607 37.487 -19.694 1.00 71.62 165 PRO A O 1
ATOM 1226 N N . SER A 1 166 ? -4.743 35.431 -19.754 1.00 72.69 166 SER A N 1
ATOM 1227 C CA . SER A 1 166 ? -3.335 35.827 -19.631 1.00 72.69 166 SER A CA 1
ATOM 1228 C C . SER A 1 166 ? -2.420 34.666 -20.039 1.00 72.69 166 SER A C 1
ATOM 1230 O O . SER A 1 166 ? -2.829 33.508 -19.962 1.00 72.69 166 SER A O 1
ATOM 1232 N N . CYS A 1 167 ? -1.191 34.959 -20.478 1.00 75.38 167 CYS A N 1
ATOM 1233 C CA . CYS A 1 167 ? -0.213 33.946 -20.887 1.00 75.38 167 CYS A CA 1
ATOM 1234 C C . CYS A 1 167 ? 1.197 34.351 -20.445 1.00 75.38 167 CYS A C 1
ATOM 1236 O O . CYS A 1 167 ? 1.601 35.502 -20.616 1.00 75.38 167 CYS A O 1
ATOM 1238 N N . ARG A 1 168 ? 1.961 33.404 -19.887 1.00 68.75 168 ARG A N 1
ATOM 1239 C CA . ARG A 1 168 ? 3.370 33.587 -19.505 1.00 68.75 168 ARG A CA 1
ATOM 1240 C C . ARG A 1 168 ? 4.271 32.680 -20.343 1.00 68.75 168 ARG A C 1
ATOM 1242 O O . ARG A 1 168 ? 4.079 31.472 -20.314 1.00 68.75 168 ARG A O 1
ATOM 1249 N N . ALA A 1 169 ? 5.243 33.241 -21.062 1.00 51.56 169 ALA A N 1
ATOM 1250 C CA . ALA A 1 169 ? 6.120 32.453 -21.932 1.00 51.56 169 ALA A CA 1
ATOM 1251 C C . ALA A 1 169 ? 6.869 31.351 -21.156 1.00 51.56 169 ALA A C 1
ATOM 1253 O O . ALA A 1 169 ? 7.320 31.570 -20.026 1.00 51.56 169 ALA A O 1
ATOM 1254 N N . GLY A 1 170 ? 7.001 30.175 -21.771 1.00 53.97 170 GLY A N 1
ATOM 1255 C CA . GLY A 1 170 ? 7.580 28.974 -21.166 1.00 53.97 170 GLY A CA 1
ATOM 1256 C C . GLY A 1 170 ? 6.556 27.865 -20.914 1.00 53.97 170 GLY A C 1
ATOM 1257 O O . GLY A 1 170 ? 5.431 27.903 -21.404 1.00 53.97 170 GLY A O 1
ATOM 1258 N N . ILE A 1 171 ? 6.964 26.826 -20.184 1.00 49.38 171 ILE A N 1
ATOM 1259 C CA . ILE A 1 171 ? 6.107 25.664 -19.912 1.00 49.38 171 ILE A CA 1
ATOM 1260 C C . ILE A 1 171 ? 5.092 26.013 -18.821 1.00 49.38 171 ILE A C 1
ATOM 1262 O O . ILE A 1 171 ? 5.463 26.410 -17.713 1.00 49.38 171 ILE A O 1
ATOM 1266 N N . HIS A 1 172 ? 3.806 25.835 -19.123 1.00 57.34 172 HIS A N 1
ATOM 1267 C CA . HIS A 1 172 ? 2.724 26.009 -18.157 1.00 57.34 172 HIS A CA 1
ATOM 1268 C C . HIS A 1 172 ? 2.574 24.716 -17.357 1.00 57.34 172 HIS A C 1
ATOM 1270 O O . HIS A 1 172 ? 2.017 23.727 -17.814 1.00 57.34 172 HIS A O 1
ATOM 1276 N N . TRP A 1 173 ? 3.103 24.700 -16.135 1.00 47.84 173 TRP A N 1
ATOM 1277 C CA . TRP A 1 173 ? 3.131 23.498 -15.284 1.00 47.84 173 TRP A CA 1
ATOM 1278 C C . TRP A 1 173 ? 1.754 23.032 -14.786 1.00 47.84 173 TRP A C 1
ATOM 1280 O O . TRP A 1 173 ? 1.635 21.931 -14.250 1.00 47.84 173 TRP A O 1
ATOM 1290 N N . GLN A 1 174 ? 0.737 23.873 -14.969 1.00 47.75 174 GLN A N 1
ATOM 1291 C CA . GLN A 1 174 ? -0.669 23.583 -14.686 1.00 47.75 174 GLN A CA 1
ATOM 1292 C C . GLN A 1 174 ? -1.297 22.688 -15.766 1.00 47.75 174 GLN A C 1
ATOM 1294 O O . GLN A 1 174 ? -2.278 22.007 -15.482 1.00 47.75 174 GLN A O 1
ATOM 1299 N N . ASP A 1 175 ? -0.699 22.623 -16.961 1.00 45.69 175 ASP A N 1
ATOM 1300 C CA . ASP A 1 175 ? -1.097 21.668 -17.992 1.00 45.69 175 ASP A CA 1
ATOM 1301 C C . ASP A 1 175 ? -0.712 20.240 -17.545 1.00 45.69 175 ASP A C 1
ATOM 1303 O O . ASP A 1 175 ? 0.325 20.055 -16.891 1.00 45.69 175 ASP A O 1
ATOM 1307 N N . PRO A 1 176 ? -1.495 19.196 -17.870 1.00 40.31 176 PRO A N 1
ATOM 1308 C CA . PRO A 1 176 ? -1.111 17.807 -17.639 1.00 40.31 176 PRO A CA 1
ATOM 1309 C C . PRO A 1 176 ? 0.237 17.479 -18.295 1.00 40.31 176 PRO A C 1
ATOM 1311 O O . PRO A 1 176 ? 0.520 18.012 -19.369 1.00 40.31 176 PRO A O 1
ATOM 1314 N N . PRO A 1 177 ? 1.073 16.602 -17.705 1.00 43.06 177 PRO A N 1
ATOM 1315 C CA . PRO A 1 177 ? 2.436 16.331 -18.178 1.00 43.06 177 PRO A CA 1
ATOM 1316 C C . PRO A 1 177 ? 2.570 16.040 -19.681 1.00 43.06 177 PRO A C 1
ATOM 1318 O O . PRO A 1 177 ? 3.552 16.451 -20.292 1.00 43.06 177 PRO A O 1
ATOM 1321 N N . GLN A 1 178 ? 1.570 15.390 -20.278 1.00 38.81 178 GLN A N 1
ATOM 1322 C CA . GLN A 1 178 ? 1.492 15.055 -21.701 1.00 38.81 178 GLN A CA 1
ATOM 1323 C C . GLN A 1 178 ? 1.185 16.247 -22.633 1.00 38.81 178 GLN A C 1
ATOM 1325 O O . GLN A 1 178 ? 1.356 16.134 -23.842 1.00 38.81 178 GLN A O 1
ATOM 1330 N N . TYR A 1 179 ? 0.756 17.388 -22.085 1.00 43.75 179 TYR A N 1
ATOM 1331 C CA . TYR A 1 179 ? 0.411 18.614 -22.818 1.00 43.75 179 TYR A CA 1
ATOM 1332 C C . TYR A 1 179 ? 1.265 19.828 -22.417 1.00 43.75 179 TYR A C 1
ATOM 1334 O O . TYR A 1 179 ? 1.016 20.938 -22.887 1.00 43.75 179 TYR A O 1
ATOM 1342 N N . ARG A 1 180 ? 2.300 19.625 -21.589 1.00 58.91 180 ARG A N 1
ATOM 1343 C CA . ARG A 1 180 ? 3.252 20.657 -21.143 1.00 58.91 180 ARG A CA 1
ATOM 1344 C C . ARG A 1 180 ? 4.237 21.044 -22.247 1.00 58.91 180 ARG A C 1
ATOM 1346 O O . ARG A 1 180 ? 5.429 20.740 -22.177 1.00 58.91 180 ARG A O 1
ATOM 1353 N N . PHE A 1 181 ? 3.735 21.733 -23.263 1.00 53.28 181 PHE A N 1
ATOM 1354 C CA . PHE A 1 181 ? 4.551 22.325 -24.319 1.00 53.28 181 PHE A CA 1
ATOM 1355 C C . PHE A 1 181 ? 4.964 23.758 -23.944 1.00 53.28 181 PHE A C 1
ATOM 1357 O O . PHE A 1 181 ? 4.230 24.446 -23.228 1.00 53.28 181 PHE A O 1
ATOM 1364 N N . PRO A 1 182 ? 6.148 24.226 -24.372 1.00 52.34 182 PRO A N 1
ATOM 1365 C CA . PRO A 1 182 ? 6.562 25.599 -24.125 1.00 52.34 182 PRO A CA 1
ATOM 1366 C C . PRO A 1 182 ? 5.671 26.552 -24.922 1.00 52.34 182 PRO A C 1
ATOM 1368 O O . PRO A 1 182 ? 5.604 26.464 -26.143 1.00 52.34 182 PRO A O 1
ATOM 1371 N N . TRP A 1 183 ? 5.005 27.473 -24.233 1.00 74.12 183 TRP A N 1
ATOM 1372 C CA . TRP A 1 183 ? 4.230 28.519 -24.879 1.00 74.12 183 TRP A CA 1
ATOM 1373 C C . TRP A 1 183 ? 5.144 29.672 -25.281 1.00 74.12 183 TRP A C 1
ATOM 1375 O O . TRP A 1 183 ? 5.865 30.216 -24.440 1.00 74.12 183 TRP A O 1
ATOM 1385 N N . SER A 1 184 ? 5.066 30.104 -26.539 1.00 74.69 184 SER A N 1
ATOM 1386 C CA . SER A 1 184 ? 5.652 31.387 -26.945 1.00 74.69 184 SER A CA 1
ATOM 1387 C C . SER A 1 184 ? 4.950 32.560 -26.243 1.00 74.69 184 SER A C 1
ATOM 1389 O O . SER A 1 184 ? 5.573 33.582 -25.958 1.00 74.69 184 SER A O 1
ATOM 1391 N N . CYS A 1 185 ? 3.655 32.391 -25.932 1.00 76.19 185 CYS A N 1
ATOM 1392 C CA . CYS A 1 185 ? 2.762 33.405 -25.372 1.00 76.19 185 CYS A CA 1
ATOM 1393 C C . CYS A 1 185 ? 2.763 34.722 -26.151 1.00 76.19 185 CYS A C 1
ATOM 1395 O O . CYS A 1 185 ? 2.479 35.789 -25.602 1.00 76.19 185 CYS A O 1
ATOM 1397 N N . ARG A 1 186 ? 3.056 34.654 -27.449 1.00 81.50 186 ARG A N 1
ATOM 1398 C CA . ARG A 1 186 ? 2.923 35.795 -28.339 1.00 81.50 186 ARG A CA 1
ATOM 1399 C C . ARG A 1 186 ? 1.439 36.073 -28.557 1.00 81.50 186 ARG A C 1
ATOM 1401 O O . ARG A 1 186 ? 0.695 35.190 -28.972 1.00 81.50 186 ARG A O 1
ATOM 1408 N N . ALA A 1 187 ? 1.008 37.292 -28.247 1.00 80.44 187 ALA A N 1
ATOM 1409 C CA . ALA A 1 187 ? -0.363 37.723 -28.493 1.00 80.44 187 ALA A CA 1
ATOM 1410 C C . ALA A 1 187 ? -0.605 37.909 -29.999 1.00 80.44 187 ALA A C 1
ATOM 1412 O O . ALA A 1 187 ? 0.192 38.559 -30.682 1.00 80.44 187 ALA A O 1
ATOM 1413 N N . VAL A 1 188 ? -1.711 37.363 -30.498 1.00 78.00 188 VAL A N 1
ATOM 1414 C CA . VAL A 1 188 ? -2.143 37.439 -31.897 1.00 78.00 188 VAL A CA 1
ATOM 1415 C C . VAL A 1 188 ? -3.437 38.249 -31.958 1.00 78.00 188 VAL A C 1
ATOM 1417 O O . VAL A 1 188 ? -4.386 37.961 -31.229 1.00 78.00 188 VAL A O 1
ATOM 1420 N N . TYR A 1 189 ? -3.478 39.274 -32.816 1.00 78.75 189 TYR A N 1
ATOM 1421 C CA . TYR A 1 189 ? -4.596 40.221 -32.902 1.00 78.75 189 TYR A CA 1
ATOM 1422 C C . TYR A 1 189 ? -5.276 40.192 -34.282 1.00 78.75 189 TYR A C 1
ATOM 1424 O O . TYR A 1 189 ? -4.607 39.941 -35.292 1.00 78.75 189 TYR A O 1
ATOM 1432 N N . PRO A 1 190 ? -6.587 40.495 -34.363 1.00 63.16 190 PRO A N 1
ATOM 1433 C CA . PRO A 1 190 ? -7.288 40.636 -35.637 1.00 63.16 190 PRO A CA 1
ATOM 1434 C C . PRO A 1 190 ? -6.623 41.713 -36.511 1.00 63.16 190 PRO A C 1
ATOM 1436 O O . PRO A 1 190 ? -6.480 42.856 -36.086 1.00 63.16 190 PRO A O 1
ATOM 1439 N N . GLY A 1 191 ? -6.200 41.347 -37.726 1.00 60.69 191 GLY A N 1
ATOM 1440 C CA . GLY A 1 191 ? -5.511 42.246 -38.668 1.00 60.69 191 GLY A CA 1
ATOM 1441 C C . GLY A 1 191 ? -3.986 42.093 -38.732 1.00 60.69 191 GLY A C 1
ATOM 1442 O O . GLY A 1 191 ? -3.362 42.716 -39.586 1.00 60.69 191 GLY A O 1
ATOM 1443 N N . ASN A 1 192 ? -3.387 41.238 -37.895 1.00 57.09 192 ASN A N 1
ATOM 1444 C CA . ASN A 1 192 ? -1.981 40.838 -38.018 1.00 57.09 192 ASN A CA 1
ATOM 1445 C C . ASN A 1 192 ? -1.825 39.316 -37.793 1.00 57.09 192 ASN A C 1
ATOM 1447 O O . ASN A 1 192 ? -1.312 38.898 -36.752 1.00 57.09 192 ASN A O 1
ATOM 1451 N N . PRO A 1 193 ? -2.352 38.477 -38.711 1.00 53.09 193 PRO A N 1
ATOM 1452 C CA . PRO A 1 193 ? -2.240 37.023 -38.604 1.00 53.09 193 PRO A CA 1
ATOM 1453 C C . PRO A 1 193 ? -0.775 36.568 -38.680 1.00 53.09 193 PRO A C 1
ATOM 1455 O O . PRO A 1 193 ? 0.067 37.236 -39.285 1.00 53.09 193 PRO A O 1
ATOM 1458 N N . SER A 1 194 ? -0.470 35.427 -38.054 1.00 43.28 194 SER A N 1
ATOM 1459 C CA . SER A 1 194 ? 0.867 34.826 -38.066 1.00 43.28 194 SER A CA 1
ATOM 1460 C C . SER A 1 194 ? 1.378 34.653 -39.506 1.00 43.28 194 SER A C 1
ATOM 1462 O O . SER A 1 194 ? 0.620 34.191 -40.363 1.00 43.28 194 SER A O 1
ATOM 1464 N N . PRO A 1 195 ? 2.635 35.027 -39.813 1.00 47.09 195 PRO A N 1
ATOM 1465 C CA . PRO A 1 195 ? 3.175 34.846 -41.155 1.00 47.09 195 PRO A CA 1
ATOM 1466 C C . PRO A 1 195 ? 3.305 33.345 -41.488 1.00 47.09 195 PRO A C 1
ATOM 1468 O O . PRO A 1 195 ? 3.475 32.539 -40.570 1.00 47.09 195 PRO A O 1
ATOM 1471 N N . PRO A 1 196 ? 3.227 32.958 -42.778 1.00 39.62 196 PRO A N 1
ATOM 1472 C CA . PRO A 1 196 ? 3.319 31.559 -43.202 1.00 39.62 196 PRO A CA 1
ATOM 1473 C C . PRO A 1 196 ? 4.651 30.926 -42.765 1.00 39.62 196 PRO A C 1
ATOM 1475 O O . PRO A 1 196 ? 5.628 31.657 -42.560 1.00 39.62 196 PRO A O 1
ATOM 1478 N N . PRO A 1 197 ? 4.717 29.582 -42.640 1.00 34.25 197 PRO A N 1
ATOM 1479 C CA . PRO A 1 197 ? 5.913 28.912 -42.147 1.00 34.25 197 PRO A CA 1
ATOM 1480 C C . PRO A 1 197 ? 7.096 29.259 -43.061 1.00 34.25 197 PRO A C 1
ATOM 1482 O O . PRO A 1 197 ? 6.998 29.074 -44.280 1.00 34.25 197 PRO A O 1
ATOM 1485 N N . PRO A 1 198 ? 8.204 29.801 -42.525 1.00 32.44 198 PRO A N 1
ATOM 1486 C CA . PRO A 1 198 ? 9.338 30.147 -43.359 1.00 32.44 198 PRO A CA 1
ATOM 1487 C C . PRO A 1 198 ? 10.026 28.865 -43.854 1.00 32.44 198 PRO A C 1
ATOM 1489 O O . PRO A 1 198 ? 10.061 27.864 -43.131 1.00 32.44 198 PRO A O 1
ATOM 1492 N N . PRO A 1 199 ? 10.614 28.877 -45.065 1.00 34.94 199 PRO A N 1
ATOM 1493 C CA . PRO A 1 199 ? 11.530 27.822 -45.466 1.00 34.94 199 PRO A CA 1
ATOM 1494 C C . PRO A 1 199 ? 12.704 27.777 -44.481 1.00 34.94 199 PRO A C 1
ATOM 1496 O O . PRO A 1 199 ? 13.050 28.791 -43.870 1.00 34.94 199 PRO A O 1
ATOM 1499 N N . ALA A 1 200 ? 13.290 26.587 -44.332 1.00 35.59 200 ALA A N 1
ATOM 1500 C CA . ALA A 1 200 ? 14.380 26.287 -43.405 1.00 35.59 200 ALA A CA 1
ATOM 1501 C C . ALA A 1 200 ? 15.361 27.469 -43.234 1.00 35.59 200 ALA A C 1
ATOM 1503 O O . ALA A 1 200 ? 15.924 27.938 -44.229 1.00 35.59 200 ALA A O 1
ATOM 1504 N N . PRO A 1 201 ? 15.593 27.969 -42.005 1.00 32.75 201 PRO A N 1
ATOM 1505 C CA . PRO A 1 201 ? 16.445 29.129 -41.836 1.00 32.75 201 PRO A CA 1
ATOM 1506 C C . PRO A 1 201 ? 17.921 28.727 -41.926 1.00 32.75 201 PRO A C 1
ATOM 1508 O O . PRO A 1 201 ? 18.484 28.115 -41.019 1.00 32.75 201 PRO A O 1
ATOM 1511 N N . SER A 1 202 ? 18.559 29.152 -43.017 1.00 31.45 202 SER A N 1
ATOM 1512 C CA . SER A 1 202 ? 19.967 29.559 -43.012 1.00 31.45 202 SER A CA 1
ATOM 1513 C C . SER A 1 202 ? 20.118 30.950 -42.351 1.00 31.45 202 SER A C 1
ATOM 1515 O O . SER A 1 202 ? 19.136 31.676 -42.195 1.00 31.45 202 SER A O 1
ATOM 1517 N N . PRO A 1 203 ? 21.329 31.323 -41.892 1.00 49.31 203 PRO A N 1
ATOM 1518 C CA . PRO A 1 203 ? 21.521 32.134 -40.691 1.00 49.31 203 PRO A CA 1
ATOM 1519 C C . PRO A 1 203 ? 21.579 33.647 -40.953 1.00 49.31 203 PRO A C 1
ATOM 1521 O O . PRO A 1 203 ? 22.419 34.118 -41.712 1.00 49.31 203 PRO A O 1
ATOM 1524 N N . GLY A 1 204 ? 20.788 34.436 -40.215 1.00 43.12 204 GLY A N 1
ATOM 1525 C CA . GLY A 1 204 ? 21.011 35.884 -40.103 1.00 43.12 204 GLY A CA 1
ATOM 1526 C C . GLY A 1 204 ? 19.758 36.710 -39.818 1.00 43.12 204 GLY A C 1
ATOM 1527 O O . GLY A 1 204 ? 19.018 37.022 -40.736 1.00 43.12 204 GLY A O 1
ATOM 1528 N N . GLY A 1 205 ? 19.547 37.127 -38.561 1.00 39.56 205 GLY A N 1
ATOM 1529 C CA . GLY A 1 205 ? 18.539 38.158 -38.262 1.00 39.56 205 GLY A CA 1
ATOM 1530 C C . GLY A 1 205 ? 18.370 38.574 -36.796 1.00 39.56 205 GLY A C 1
ATOM 1531 O O . GLY A 1 205 ? 17.978 39.704 -36.545 1.00 39.56 205 GLY A O 1
ATOM 1532 N N . GLY A 1 206 ? 18.710 37.728 -35.819 1.00 50.12 206 GLY A N 1
ATOM 1533 C CA . GLY A 1 206 ? 18.749 38.129 -34.403 1.00 50.12 206 GLY A CA 1
ATOM 1534 C C . GLY A 1 206 ? 20.106 38.723 -34.015 1.00 50.12 206 GLY A C 1
ATOM 1535 O O . GLY A 1 206 ? 21.145 38.168 -34.399 1.00 50.12 206 GLY A O 1
ATOM 1536 N N . GLN A 1 207 ? 20.101 39.835 -33.268 1.00 64.81 207 GLN A N 1
ATOM 1537 C CA . GLN A 1 207 ? 21.293 40.425 -32.633 1.00 64.81 207 GLN A CA 1
ATOM 1538 C C . GLN A 1 207 ? 21.821 39.560 -31.468 1.00 64.81 207 GLN A C 1
ATOM 1540 O O . GLN A 1 207 ? 22.991 39.662 -31.114 1.00 64.81 207 GLN A O 1
ATOM 1545 N N . CYS A 1 208 ? 20.988 38.670 -30.921 1.00 65.31 208 CYS A N 1
ATOM 1546 C CA . CYS A 1 208 ? 21.320 37.707 -29.873 1.00 65.31 208 CYS A CA 1
ATOM 1547 C C . CYS A 1 208 ? 20.347 36.505 -29.920 1.00 65.31 208 CYS A C 1
ATOM 1549 O O . CYS A 1 208 ? 19.313 36.563 -30.589 1.00 65.31 208 CYS A O 1
ATOM 1551 N N . SER A 1 209 ? 20.696 35.415 -29.239 1.00 73.19 209 SER A N 1
ATOM 1552 C CA . SER A 1 209 ? 19.914 34.188 -29.058 1.00 73.19 209 SER A CA 1
ATOM 1553 C C . SER A 1 209 ? 19.243 34.220 -27.681 1.00 73.19 209 SER A C 1
ATOM 1555 O O . SER A 1 209 ? 19.924 34.391 -26.670 1.00 73.19 209 SER A O 1
ATOM 1557 N N . ALA A 1 210 ? 17.918 34.077 -27.637 1.00 60.12 210 ALA A N 1
ATOM 1558 C CA . ALA A 1 210 ? 17.154 34.053 -26.389 1.00 60.12 210 ALA A CA 1
ATOM 1559 C C . ALA A 1 210 ? 17.318 32.715 -25.644 1.00 60.12 210 ALA A C 1
ATOM 1561 O O . ALA A 1 210 ? 17.539 31.668 -26.265 1.00 60.12 210 ALA A O 1
ATOM 1562 N N . SER A 1 211 ? 17.195 32.738 -24.314 1.00 59.31 211 SER A N 1
ATOM 1563 C CA . SER A 1 211 ? 17.342 31.547 -23.471 1.00 59.31 211 SER A CA 1
ATOM 1564 C C . SER A 1 211 ? 16.383 30.415 -23.882 1.00 59.31 211 SER A C 1
ATOM 1566 O O . SER A 1 211 ? 15.188 30.616 -24.101 1.00 59.31 211 SER A O 1
ATOM 1568 N N . TYR A 1 212 ? 16.952 29.212 -24.042 1.00 52.03 212 TYR A N 1
ATOM 1569 C CA . TYR A 1 212 ? 16.310 27.927 -24.390 1.00 52.03 212 TYR A CA 1
ATOM 1570 C C . TYR A 1 212 ? 15.461 27.832 -25.674 1.00 52.03 212 TYR A C 1
ATOM 1572 O O . TYR A 1 212 ? 15.084 26.724 -26.046 1.00 52.03 212 TYR A O 1
ATOM 1580 N N . SER A 1 213 ? 15.168 28.935 -26.360 1.00 49.97 213 SER A N 1
ATOM 1581 C CA . SER A 1 213 ? 14.235 28.981 -27.499 1.00 49.97 213 SER A CA 1
ATOM 1582 C C . SER A 1 213 ? 14.928 29.057 -28.860 1.00 49.97 213 SER A C 1
ATOM 1584 O O . SER A 1 213 ? 14.333 28.708 -29.878 1.00 49.97 213 SER A O 1
ATOM 1586 N N . VAL A 1 214 ? 16.198 29.468 -28.891 1.00 61.91 214 VAL A N 1
ATOM 1587 C CA . VAL A 1 214 ? 17.001 29.559 -30.113 1.00 61.91 214 VAL A CA 1
ATOM 1588 C C . VAL A 1 214 ? 18.329 28.849 -29.891 1.00 61.91 214 VAL A C 1
ATOM 1590 O O . VAL A 1 214 ? 19.041 29.128 -28.926 1.00 61.91 214 VAL A O 1
ATOM 1593 N N . ASN A 1 215 ? 18.675 27.932 -30.799 1.00 73.88 215 ASN A N 1
ATOM 1594 C CA . ASN A 1 215 ? 19.936 27.201 -30.745 1.00 73.88 215 ASN A CA 1
ATOM 1595 C C . ASN A 1 215 ? 21.111 28.176 -30.914 1.00 73.88 215 ASN A C 1
ATOM 1597 O O . ASN A 1 215 ? 21.441 28.596 -32.028 1.00 73.88 215 ASN A O 1
ATOM 1601 N N . CYS A 1 216 ? 21.761 28.519 -29.804 1.00 77.12 216 CYS A N 1
ATOM 1602 C CA . CYS A 1 216 ? 22.827 29.514 -29.784 1.00 77.12 216 CYS A CA 1
ATOM 1603 C C . CYS A 1 216 ? 24.129 28.988 -30.407 1.00 77.12 216 CYS A C 1
ATOM 1605 O O . CYS A 1 216 ? 25.075 29.750 -30.577 1.00 77.12 216 CYS A O 1
ATOM 1607 N N . LYS A 1 217 ? 24.186 27.714 -30.825 1.00 78.75 217 LYS A N 1
ATOM 1608 C CA . LYS A 1 217 ? 25.357 27.129 -31.495 1.00 78.75 217 LYS A CA 1
ATOM 1609 C C . LYS A 1 217 ? 25.708 27.823 -32.814 1.00 78.75 217 LYS A C 1
ATOM 1611 O O . LYS A 1 217 ? 26.879 27.894 -33.167 1.00 78.75 217 LYS A O 1
ATOM 1616 N N . TRP A 1 218 ? 24.713 28.370 -33.515 1.00 68.31 218 TRP A N 1
ATOM 1617 C CA . TRP A 1 218 ? 24.913 29.107 -34.770 1.00 68.31 218 TRP A CA 1
ATOM 1618 C C . TRP A 1 218 ? 25.266 30.585 -34.553 1.00 68.31 218 TRP A C 1
ATOM 1620 O O . TRP A 1 218 ? 25.872 31.209 -35.422 1.00 68.31 218 TRP A O 1
ATOM 1630 N N . LYS A 1 219 ? 24.897 31.145 -33.394 1.00 71.94 219 LYS A N 1
ATOM 1631 C CA . LYS A 1 219 ? 25.215 32.510 -32.952 1.00 71.94 219 LYS A CA 1
ATOM 1632 C C . LYS A 1 219 ? 25.341 32.543 -31.418 1.00 71.94 219 LYS A C 1
ATOM 1634 O O . LYS A 1 219 ? 24.328 32.735 -30.736 1.00 71.94 219 LYS A O 1
ATOM 1639 N N . PRO A 1 220 ? 26.557 32.373 -30.867 1.00 76.31 220 PRO A N 1
ATOM 1640 C CA . PRO A 1 220 ? 26.784 32.204 -29.430 1.00 76.31 220 PRO A CA 1
ATOM 1641 C C . PRO A 1 220 ? 26.811 33.546 -28.679 1.00 76.31 220 PRO A C 1
ATOM 1643 O O . PRO A 1 220 ? 27.751 33.873 -27.960 1.00 76.31 220 PRO A O 1
ATOM 1646 N N . VAL A 1 221 ? 25.773 34.353 -28.883 1.00 79.62 221 VAL A N 1
ATOM 1647 C CA . VAL A 1 221 ? 25.553 35.639 -28.213 1.00 79.62 221 VAL A CA 1
ATOM 1648 C C . VAL A 1 221 ? 24.201 35.545 -27.527 1.00 79.62 221 VAL A C 1
ATOM 1650 O O . VAL A 1 221 ? 23.211 35.320 -28.213 1.00 79.62 221 VAL A O 1
ATOM 1653 N N . CYS A 1 222 ? 24.149 35.680 -26.203 1.00 80.81 222 CYS A N 1
ATOM 1654 C CA . CYS A 1 222 ? 22.921 35.529 -25.419 1.00 80.81 222 CYS A CA 1
ATOM 1655 C C . CYS A 1 222 ? 22.259 36.882 -25.152 1.00 80.81 222 CYS A C 1
ATOM 1657 O O . CYS A 1 222 ? 22.958 37.873 -24.946 1.00 80.81 222 CYS A O 1
ATOM 1659 N N . CYS A 1 223 ? 20.925 36.936 -25.196 1.00 76.62 223 CYS A N 1
ATOM 1660 C CA . CYS A 1 223 ? 20.190 38.188 -24.983 1.00 76.62 223 CYS A CA 1
ATOM 1661 C C . CYS A 1 223 ? 20.165 38.615 -23.508 1.00 76.62 223 CYS A C 1
ATOM 1663 O O . CYS A 1 223 ? 20.070 39.802 -23.202 1.00 76.62 223 CYS A O 1
ATOM 1665 N N . GLU A 1 224 ? 20.242 37.654 -22.591 1.00 73.75 224 GLU A N 1
ATOM 1666 C CA . GLU A 1 224 ? 20.188 37.874 -21.153 1.00 73.75 224 GLU A CA 1
ATOM 1667 C C . GLU A 1 224 ? 21.582 38.164 -20.570 1.00 73.75 224 GLU A C 1
ATOM 1669 O O . GLU A 1 224 ? 22.553 37.442 -20.807 1.00 73.75 224 GLU A O 1
ATOM 1674 N N . SER A 1 225 ? 21.695 39.216 -19.756 1.00 66.25 225 SER A N 1
ATOM 1675 C CA . SER A 1 225 ? 22.950 39.557 -19.079 1.00 66.25 225 SER A CA 1
ATOM 1676 C C . SER A 1 225 ? 23.363 38.458 -18.094 1.00 66.25 225 SER A C 1
ATOM 1678 O O . SER A 1 225 ? 22.565 38.058 -17.247 1.00 66.25 225 SER A O 1
ATOM 1680 N N . GLY A 1 226 ? 24.619 38.007 -18.167 1.00 67.00 226 GLY A N 1
ATOM 1681 C CA . GLY A 1 226 ? 25.151 36.932 -17.318 1.00 67.00 226 GLY A CA 1
ATOM 1682 C C . GLY A 1 226 ? 24.918 35.518 -17.858 1.00 67.00 226 GLY A C 1
ATOM 1683 O O . GLY A 1 226 ? 25.328 34.559 -17.212 1.00 67.00 226 GLY A O 1
ATOM 1684 N N . PHE A 1 227 ? 24.295 35.373 -19.032 1.00 78.25 227 PHE A N 1
ATOM 1685 C CA . PHE A 1 227 ? 24.108 34.083 -19.689 1.00 78.25 227 PHE A CA 1
ATOM 1686 C C . PHE A 1 227 ? 25.199 33.856 -20.733 1.00 78.25 227 PHE A C 1
ATOM 1688 O O . PHE A 1 227 ? 25.619 34.776 -21.438 1.00 78.25 227 PHE A O 1
ATOM 1695 N N . GLN A 1 228 ? 25.645 32.610 -20.847 1.00 83.25 228 GLN A N 1
ATOM 1696 C CA . GLN A 1 228 ? 26.624 32.179 -21.830 1.00 83.25 228 GLN A CA 1
ATOM 1697 C C . GLN A 1 228 ? 26.066 31.024 -22.664 1.00 83.25 228 GLN A C 1
ATOM 1699 O O . GLN A 1 228 ? 25.203 30.269 -22.214 1.00 83.25 228 GLN A O 1
ATOM 1704 N N . CYS A 1 229 ? 26.531 30.899 -23.906 1.00 85.88 229 CYS A N 1
ATOM 1705 C CA . CYS A 1 229 ? 26.089 29.827 -24.787 1.00 85.88 229 CYS A CA 1
ATOM 1706 C C . CYS A 1 229 ? 26.851 28.543 -24.451 1.00 85.88 229 CYS A C 1
ATOM 1708 O O . CYS A 1 229 ? 28.065 28.469 -24.648 1.00 85.88 229 CYS A O 1
ATOM 1710 N N . TYR A 1 230 ? 26.141 27.530 -23.962 1.00 83.44 230 TYR A N 1
ATOM 1711 C CA . TYR A 1 230 ? 26.721 26.232 -23.639 1.00 83.44 230 TYR A CA 1
ATOM 1712 C C . TYR A 1 230 ? 26.208 25.159 -24.587 1.00 83.44 230 TYR A C 1
ATOM 1714 O O . TYR A 1 230 ? 25.017 25.069 -24.892 1.00 83.44 230 TYR A O 1
ATOM 1722 N N . GLU A 1 231 ? 27.128 24.326 -25.055 1.00 82.00 231 GLU A N 1
ATOM 1723 C CA . GLU A 1 231 ? 26.818 23.181 -25.891 1.00 82.00 231 GLU A CA 1
ATOM 1724 C C . GLU A 1 231 ? 26.166 22.076 -25.055 1.00 82.00 231 GLU A C 1
ATOM 1726 O O . GLU A 1 231 ? 26.700 21.631 -24.038 1.00 82.00 231 GLU A O 1
ATOM 1731 N N . LYS A 1 232 ? 25.002 21.611 -25.505 1.00 71.44 232 LYS A N 1
ATOM 1732 C CA . LYS A 1 232 ? 24.384 20.396 -24.986 1.00 71.44 232 LYS A CA 1
ATOM 1733 C C . LYS A 1 232 ? 25.025 19.196 -25.662 1.00 71.44 232 LYS A C 1
ATOM 1735 O O . LYS A 1 232 ? 25.589 18.336 -25.008 1.00 71.44 232 LYS A O 1
ATOM 1740 N N . ASN A 1 233 ? 24.998 19.161 -26.989 1.00 73.94 233 ASN A N 1
ATOM 1741 C CA . ASN A 1 233 ? 25.511 18.039 -27.767 1.00 73.94 233 ASN A CA 1
ATOM 1742 C C . ASN A 1 233 ? 26.018 18.490 -29.152 1.00 73.94 233 ASN A C 1
ATOM 1744 O O . ASN A 1 233 ? 26.086 19.682 -29.472 1.00 73.94 233 ASN A O 1
ATOM 1748 N N . GLY A 1 234 ? 26.358 17.519 -30.007 1.00 67.00 234 GLY A N 1
ATOM 1749 C CA . GLY A 1 234 ? 26.872 17.750 -31.361 1.00 67.00 234 GLY A CA 1
ATOM 1750 C C . GLY A 1 234 ? 25.998 18.644 -32.256 1.00 67.00 234 GLY A C 1
ATOM 1751 O O . GLY A 1 234 ? 26.550 19.281 -33.150 1.00 67.00 234 GLY A O 1
ATOM 1752 N N . GLY A 1 235 ? 24.696 18.801 -31.976 1.00 63.06 235 GLY A N 1
ATOM 1753 C CA . GLY A 1 235 ? 23.763 19.606 -32.781 1.00 63.06 235 GLY A CA 1
ATOM 1754 C C . GLY A 1 235 ? 23.121 20.813 -32.082 1.00 63.06 235 GLY A C 1
ATOM 1755 O O . GLY A 1 235 ? 22.576 21.677 -32.766 1.00 63.06 235 GLY A O 1
ATOM 1756 N N . TYR A 1 236 ? 23.190 20.923 -30.751 1.00 70.69 236 TYR A N 1
ATOM 1757 C CA . TYR A 1 236 ? 22.406 21.904 -29.987 1.00 70.69 236 TYR A CA 1
ATOM 1758 C C . TYR A 1 236 ? 23.215 22.613 -28.894 1.00 70.69 236 TYR A C 1
ATOM 1760 O O . TYR A 1 236 ? 23.980 21.977 -28.166 1.00 70.69 236 TYR A O 1
ATOM 1768 N N . GLY A 1 237 ? 23.015 23.926 -28.754 1.00 79.56 237 GLY A N 1
ATOM 1769 C CA . GLY A 1 237 ? 23.499 24.736 -27.637 1.00 79.56 237 GLY A CA 1
ATOM 1770 C C . GLY A 1 237 ? 22.446 25.750 -27.194 1.00 79.56 237 GLY A C 1
ATOM 1771 O O . GLY A 1 237 ? 21.648 26.210 -28.012 1.00 79.56 237 GLY A O 1
ATOM 1772 N N . ALA A 1 238 ? 22.438 26.097 -25.908 1.00 82.00 238 ALA A N 1
ATOM 1773 C CA . ALA A 1 238 ? 21.495 27.065 -25.348 1.00 82.00 238 ALA A CA 1
ATOM 1774 C C . ALA A 1 238 ? 22.188 28.100 -24.458 1.00 82.00 238 ALA A C 1
ATOM 1776 O O . ALA A 1 238 ? 23.241 27.844 -23.872 1.00 82.00 238 ALA A O 1
ATOM 1777 N N . CYS A 1 239 ? 21.569 29.274 -24.357 1.00 82.38 239 CYS A N 1
ATOM 1778 C CA . CYS A 1 239 ? 21.988 30.336 -23.454 1.00 82.38 239 CYS A CA 1
ATOM 1779 C C . CYS A 1 239 ? 21.552 30.017 -22.022 1.00 82.38 239 CYS A C 1
ATOM 1781 O O . CYS A 1 239 ? 20.351 29.970 -21.751 1.00 82.38 239 CYS A O 1
ATOM 1783 N N . LEU A 1 240 ? 22.522 29.799 -21.127 1.00 71.62 240 LEU A N 1
ATOM 1784 C CA . LEU A 1 240 ? 22.318 29.446 -19.715 1.00 71.62 240 LEU A CA 1
ATOM 1785 C C . LEU A 1 240 ? 23.164 30.349 -18.803 1.00 71.62 240 LEU A C 1
ATOM 1787 O O . LEU A 1 240 ? 24.226 30.798 -19.227 1.00 71.62 240 LEU A O 1
ATOM 1791 N N . PRO A 1 241 ? 22.768 30.574 -17.539 1.00 68.75 241 PRO A N 1
ATOM 1792 C CA . PRO A 1 241 ? 23.595 31.307 -16.579 1.00 68.75 241 PRO A CA 1
ATOM 1793 C C . PRO A 1 241 ? 24.787 30.478 -16.065 1.00 68.75 241 PRO A C 1
ATOM 1795 O O . PRO A 1 241 ? 25.797 31.037 -15.653 1.00 68.75 241 PRO A O 1
ATOM 1798 N N . TYR A 1 242 ? 24.674 29.147 -16.080 1.00 64.31 242 TYR A N 1
ATOM 1799 C CA . TYR A 1 242 ? 25.747 28.180 -15.833 1.00 64.31 242 TYR A CA 1
ATOM 1800 C C . TYR A 1 242 ? 25.330 26.815 -16.407 1.00 64.31 242 TYR A C 1
ATOM 1802 O O . TYR A 1 242 ? 24.140 26.572 -16.621 1.00 64.31 242 TYR A O 1
ATOM 1810 N N . CYS A 1 243 ? 26.287 25.920 -16.664 1.00 76.19 243 CYS A N 1
ATOM 1811 C CA . CYS A 1 243 ? 26.027 24.598 -17.242 1.00 76.19 243 CYS A CA 1
ATOM 1812 C C . CYS A 1 243 ? 26.869 23.520 -16.551 1.00 76.19 243 CYS A C 1
ATOM 1814 O O . CYS A 1 243 ? 28.084 23.668 -16.434 1.00 76.19 243 CYS A O 1
ATOM 1816 N N . ASN A 1 244 ? 26.229 22.423 -16.132 1.00 68.00 244 ASN A N 1
ATOM 1817 C CA . ASN A 1 244 ? 26.893 21.263 -15.526 1.00 68.00 244 ASN A CA 1
ATOM 1818 C C . ASN A 1 244 ? 26.924 20.078 -16.509 1.00 68.00 244 ASN A C 1
ATOM 1820 O O . ASN A 1 244 ? 25.853 19.700 -16.989 1.00 68.00 244 ASN A O 1
ATOM 1824 N N . PRO A 1 245 ? 28.089 19.484 -16.829 1.00 64.31 245 PRO A N 1
ATOM 1825 C CA . PRO A 1 245 ? 28.153 18.362 -17.760 1.00 64.31 245 PRO A CA 1
ATOM 1826 C C . PRO A 1 245 ? 27.303 17.168 -17.308 1.00 64.31 245 PRO A C 1
ATOM 1828 O O . PRO A 1 245 ? 27.229 16.865 -16.119 1.00 64.31 245 PRO A O 1
ATOM 1831 N N . GLY A 1 246 ? 26.697 16.460 -18.260 1.00 60.16 246 GLY A N 1
ATOM 1832 C CA . GLY A 1 246 ? 25.862 15.287 -17.991 1.00 60.16 246 GLY A CA 1
ATOM 1833 C C . GLY A 1 246 ? 24.360 15.542 -18.125 1.00 60.16 246 GLY A C 1
ATOM 1834 O O . GLY A 1 246 ? 23.921 16.501 -18.757 1.00 60.16 246 GLY A O 1
ATOM 1835 N N . LEU A 1 247 ? 23.551 14.615 -17.614 1.00 53.72 247 LEU A N 1
ATOM 1836 C CA . LEU A 1 247 ? 22.099 14.612 -17.808 1.00 53.72 247 LEU A CA 1
ATOM 1837 C C . LEU A 1 247 ? 21.408 15.560 -16.827 1.00 53.72 247 LEU A C 1
ATOM 1839 O O . LEU A 1 247 ? 21.564 15.436 -15.614 1.00 53.72 247 LEU A O 1
ATOM 1843 N N . HIS A 1 248 ? 20.599 16.484 -17.340 1.00 56.62 248 HIS A N 1
ATOM 1844 C CA . HIS A 1 248 ? 19.839 17.409 -16.499 1.00 56.62 248 HIS A CA 1
ATOM 1845 C C . HIS A 1 248 ? 18.471 16.798 -16.180 1.00 56.62 248 HIS A C 1
ATOM 1847 O O . HIS A 1 248 ? 17.611 16.663 -17.047 1.00 56.62 248 HIS A O 1
ATOM 1853 N N . ALA A 1 249 ? 18.254 16.411 -14.920 1.00 46.47 249 ALA A N 1
ATOM 1854 C CA . ALA A 1 249 ? 17.040 15.718 -14.469 1.00 46.47 249 ALA A CA 1
ATOM 1855 C C . ALA A 1 249 ? 15.741 16.542 -14.606 1.00 46.47 249 ALA A C 1
ATOM 1857 O O . ALA A 1 249 ? 14.648 15.990 -14.508 1.00 46.47 249 ALA A O 1
ATOM 1858 N N . SER A 1 250 ? 15.851 17.847 -14.846 1.00 49.53 250 SER A N 1
ATOM 1859 C CA . SER A 1 250 ? 14.734 18.756 -15.112 1.00 49.53 250 SER A CA 1
ATOM 1860 C C . SER A 1 250 ? 14.224 18.698 -16.557 1.00 49.53 250 SER A C 1
ATOM 1862 O O . SER A 1 250 ? 13.148 19.221 -16.838 1.00 49.53 250 SER A O 1
ATOM 1864 N N . GLU A 1 251 ? 14.957 18.065 -17.478 1.00 45.31 251 GLU A N 1
ATOM 1865 C CA . GLU A 1 251 ? 14.547 17.975 -18.881 1.00 45.31 251 GLU A CA 1
ATOM 1866 C C . GLU A 1 251 ? 13.531 16.842 -19.094 1.00 45.31 251 GLU A C 1
ATOM 1868 O O . GLU A 1 251 ? 13.664 15.785 -18.466 1.00 45.31 251 GLU A O 1
ATOM 1873 N N . PRO A 1 252 ? 12.532 17.006 -19.982 1.00 43.97 252 PRO A N 1
ATOM 1874 C CA . PRO A 1 252 ? 11.639 15.919 -20.375 1.00 43.97 252 PRO A CA 1
ATOM 1875 C C . PRO A 1 252 ? 12.444 14.704 -20.835 1.00 43.97 252 PRO A C 1
ATOM 1877 O O . PRO A 1 252 ? 13.431 14.861 -21.551 1.00 43.97 252 PRO A O 1
ATOM 1880 N N . VAL A 1 253 ? 12.020 13.499 -20.445 1.00 45.53 253 VAL A N 1
ATOM 1881 C CA . VAL A 1 253 ? 12.797 12.261 -20.650 1.00 45.53 253 VAL A CA 1
ATOM 1882 C C . VAL A 1 253 ? 13.210 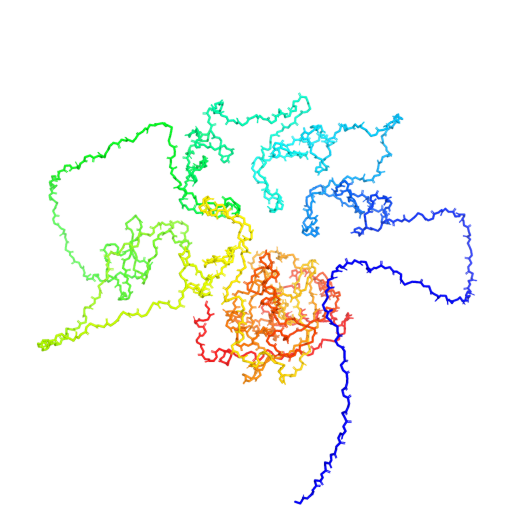12.073 -22.117 1.00 45.53 253 VAL A C 1
ATOM 1884 O O . VAL A 1 253 ? 14.348 11.707 -22.384 1.00 45.53 253 VAL A O 1
ATOM 1887 N N . GLN A 1 254 ? 12.345 12.444 -23.064 1.00 39.69 254 GLN A N 1
ATOM 1888 C CA . GLN A 1 254 ? 12.607 12.359 -24.508 1.00 39.69 254 GLN A CA 1
ATOM 1889 C C . GLN A 1 254 ? 13.707 13.306 -25.038 1.00 39.69 254 GLN A C 1
ATOM 1891 O O . GLN A 1 254 ? 14.256 13.066 -26.106 1.00 39.69 254 GLN A O 1
ATOM 1896 N N . TRP A 1 255 ? 14.056 14.367 -24.302 1.00 45.09 255 TRP A N 1
ATOM 1897 C CA . TRP A 1 255 ? 15.096 15.340 -24.675 1.00 45.09 255 TRP A CA 1
ATOM 1898 C C . TRP A 1 255 ? 16.253 15.384 -23.673 1.00 45.09 255 TRP A C 1
ATOM 1900 O O . TRP A 1 255 ? 17.150 16.223 -23.800 1.00 45.09 255 TRP A O 1
ATOM 1910 N N . ARG A 1 256 ? 16.247 14.499 -22.672 1.00 64.12 256 ARG A N 1
ATOM 1911 C CA . ARG A 1 256 ? 17.252 14.430 -21.612 1.00 64.12 256 ARG A CA 1
ATOM 1912 C C . ARG A 1 256 ? 18.502 13.727 -22.142 1.00 64.12 256 ARG A C 1
ATOM 1914 O O . ARG A 1 256 ? 18.731 12.552 -21.880 1.00 64.12 256 ARG A O 1
ATOM 1921 N N . THR A 1 257 ? 19.294 14.457 -22.926 1.00 65.25 257 THR A N 1
ATOM 1922 C CA . THR A 1 257 ? 20.600 14.008 -23.434 1.00 65.25 257 THR A CA 1
ATOM 1923 C C . THR A 1 257 ? 21.732 14.690 -22.669 1.00 65.25 257 THR A C 1
ATOM 1925 O O . THR A 1 257 ? 21.536 15.815 -22.203 1.00 65.25 257 THR A O 1
ATOM 1928 N N . PRO A 1 258 ? 22.918 14.066 -22.548 1.00 64.06 258 PRO A N 1
ATOM 1929 C CA . PRO A 1 258 ? 24.015 14.640 -21.779 1.00 64.06 258 PRO A CA 1
ATOM 1930 C C . PRO A 1 258 ? 24.425 15.998 -22.342 1.00 64.06 258 PRO A C 1
ATOM 1932 O O . PRO A 1 258 ? 24.555 16.136 -23.557 1.00 64.06 258 PRO A O 1
ATOM 1935 N N . TRP A 1 259 ? 24.641 16.971 -21.462 1.00 78.75 259 TRP A N 1
ATOM 1936 C CA . TRP A 1 259 ? 25.248 18.245 -21.810 1.00 78.75 259 TRP A CA 1
ATOM 1937 C C . TRP A 1 259 ? 26.769 18.111 -21.795 1.00 78.75 259 TRP A C 1
ATOM 1939 O O . TRP A 1 259 ? 27.337 17.645 -20.808 1.00 78.75 259 TRP A O 1
ATOM 1949 N N . THR A 1 260 ? 27.451 18.540 -22.856 1.00 80.50 260 THR A N 1
ATOM 1950 C CA . THR A 1 260 ? 28.914 18.699 -22.823 1.00 80.50 260 THR A CA 1
ATOM 1951 C C . THR A 1 260 ? 29.303 19.921 -21.996 1.00 80.50 260 THR A C 1
ATOM 1953 O O . THR A 1 260 ? 30.398 19.967 -21.441 1.00 80.50 260 THR A O 1
ATOM 1956 N N . CYS A 1 261 ? 28.402 20.907 -21.914 1.00 78.50 261 CYS A N 1
ATOM 1957 C CA . CYS A 1 261 ? 28.597 22.206 -21.278 1.00 78.50 261 CYS A CA 1
ATOM 1958 C C . CYS A 1 261 ? 29.844 22.940 -21.760 1.00 78.50 261 CYS A C 1
ATOM 1960 O O . CYS A 1 261 ? 30.386 23.806 -21.071 1.00 78.50 261 CYS A O 1
ATOM 1962 N N . ARG A 1 262 ? 30.290 22.624 -22.978 1.00 84.44 262 ARG A N 1
ATOM 1963 C CA . ARG A 1 262 ? 31.375 23.349 -23.617 1.00 84.44 262 ARG A CA 1
ATOM 1964 C C . ARG A 1 262 ? 30.892 24.760 -23.919 1.00 84.44 262 ARG A C 1
ATOM 1966 O O . ARG A 1 262 ? 29.882 24.941 -24.597 1.00 84.44 262 ARG A O 1
ATOM 1973 N N . LEU A 1 263 ? 31.620 25.747 -23.414 1.00 82.06 263 LEU A N 1
ATOM 1974 C CA . LEU A 1 263 ? 31.349 27.149 -23.686 1.00 82.06 263 LEU A CA 1
ATOM 1975 C C . LEU A 1 263 ? 31.600 27.437 -25.171 1.00 82.06 263 LEU A C 1
ATOM 1977 O O . LEU A 1 263 ? 32.689 27.180 -25.688 1.00 82.06 263 LEU A O 1
ATOM 1981 N N . LEU A 1 264 ? 30.591 27.958 -25.855 1.00 80.12 264 LEU A N 1
ATOM 1982 C CA . LEU A 1 264 ? 30.691 28.404 -27.234 1.00 80.12 264 LEU A CA 1
ATOM 1983 C C . LEU A 1 264 ? 30.882 29.924 -27.185 1.00 80.12 264 LEU A C 1
ATOM 1985 O O . LEU A 1 264 ? 29.971 30.645 -26.793 1.00 80.12 264 LEU A O 1
ATOM 1989 N N . SER A 1 265 ? 32.083 30.411 -27.506 1.00 65.38 265 SER A N 1
ATOM 1990 C CA . SER A 1 265 ? 32.394 31.850 -27.532 1.00 65.38 265 SER A CA 1
ATOM 1991 C C . SER A 1 265 ? 32.164 32.449 -28.926 1.00 65.38 265 SER A C 1
ATOM 1993 O O . SER A 1 265 ? 32.268 31.727 -29.925 1.00 65.38 265 SER A O 1
ATOM 1995 N N . PRO A 1 266 ? 31.923 33.768 -29.052 1.00 55.91 266 PRO A N 1
ATOM 1996 C CA . PRO A 1 266 ? 31.845 34.424 -30.350 1.00 55.91 266 PRO A CA 1
ATOM 1997 C C . PRO A 1 266 ? 33.255 34.599 -30.954 1.00 55.91 266 PRO A C 1
ATOM 1999 O O . PRO A 1 266 ? 33.913 35.605 -30.724 1.00 55.91 266 PRO A O 1
ATOM 2002 N N . GLY A 1 267 ? 33.702 33.612 -31.742 1.00 45.69 267 GLY A N 1
ATOM 2003 C CA . GLY A 1 267 ? 34.765 33.730 -32.757 1.00 45.69 267 GLY A CA 1
ATOM 2004 C C . GLY A 1 267 ? 36.232 33.554 -32.312 1.00 45.69 267 GLY A C 1
ATOM 2005 O O . GLY A 1 267 ? 36.754 34.352 -31.543 1.00 45.69 267 GLY A O 1
ATOM 2006 N N . GLY A 1 268 ? 36.928 32.570 -32.912 1.00 34.97 268 GLY A N 1
ATOM 2007 C CA . GLY A 1 268 ? 38.400 32.516 -33.026 1.00 34.97 268 GLY A CA 1
ATOM 2008 C C . GLY A 1 268 ? 39.054 31.149 -32.739 1.00 34.97 268 GLY A C 1
ATOM 2009 O O . GLY A 1 268 ? 38.956 30.644 -31.630 1.00 34.97 268 GLY A O 1
ATOM 2010 N N . SER A 1 269 ? 39.730 30.575 -33.745 1.00 33.34 269 SER A N 1
ATOM 2011 C CA . SER A 1 269 ? 40.544 29.332 -33.774 1.00 33.34 269 SER A CA 1
ATOM 2012 C C . SER A 1 269 ? 41.615 29.190 -32.653 1.00 33.34 269 SER A C 1
ATOM 2014 O O . SER A 1 269 ? 41.909 30.170 -31.972 1.00 33.34 269 SER A O 1
ATOM 2016 N N . PRO A 1 270 ? 42.221 27.994 -32.433 1.00 42.12 270 PRO A N 1
ATOM 2017 C CA . PRO A 1 270 ? 42.907 27.659 -31.179 1.00 42.12 270 PRO A CA 1
ATOM 2018 C C . PRO A 1 270 ? 44.278 28.339 -31.029 1.00 42.12 270 PRO A C 1
ATOM 2020 O O . PRO A 1 270 ? 45.084 28.342 -31.958 1.00 42.12 270 PRO A O 1
ATOM 2023 N N . ALA A 1 271 ? 44.553 28.871 -29.834 1.00 29.44 271 ALA A N 1
ATOM 2024 C CA . ALA A 1 271 ? 45.840 29.455 -29.448 1.00 29.44 271 ALA A CA 1
ATOM 2025 C C . ALA A 1 271 ? 46.778 28.405 -28.789 1.00 29.44 271 ALA A C 1
ATOM 2027 O O . ALA A 1 271 ? 46.283 27.467 -28.160 1.00 29.44 271 ALA A O 1
ATOM 2028 N N . PRO A 1 272 ? 48.116 28.539 -28.931 1.00 40.59 272 PRO A N 1
ATOM 2029 C CA . PRO A 1 272 ? 49.119 27.566 -28.470 1.00 40.59 272 PRO A CA 1
ATOM 2030 C C . PRO A 1 272 ? 49.327 27.588 -26.936 1.00 40.59 272 PRO A C 1
ATOM 2032 O O . PRO A 1 272 ? 48.872 28.524 -26.276 1.00 40.59 272 PRO A O 1
ATOM 2035 N N . PRO A 1 273 ? 49.998 26.574 -26.342 1.00 40.16 273 PRO A N 1
ATOM 2036 C CA . PRO A 1 273 ? 50.097 26.432 -24.886 1.00 40.16 273 PRO A CA 1
ATOM 2037 C C . PRO A 1 273 ? 51.003 27.499 -24.236 1.00 40.16 273 PRO A C 1
ATOM 2039 O O . PRO A 1 273 ? 51.945 27.973 -24.877 1.00 40.16 273 PRO A O 1
ATOM 2042 N N . PRO A 1 274 ? 50.755 27.868 -22.961 1.00 43.44 274 PRO A N 1
ATOM 2043 C CA . PRO A 1 274 ? 51.540 28.882 -22.258 1.00 43.44 274 PRO A CA 1
ATOM 2044 C C . PRO A 1 274 ? 52.910 28.350 -21.774 1.00 43.44 274 PRO A C 1
ATOM 2046 O O . PRO A 1 274 ? 53.041 27.154 -21.502 1.00 43.44 274 PRO A O 1
ATOM 2049 N N . PRO A 1 275 ? 53.933 29.223 -21.644 1.00 43.28 275 PRO A N 1
ATOM 2050 C CA . PRO A 1 275 ? 55.282 28.854 -21.204 1.00 43.28 275 PRO A CA 1
ATOM 2051 C C . PRO A 1 275 ? 55.388 28.674 -19.671 1.00 43.28 275 PRO A C 1
ATOM 2053 O O . PRO A 1 275 ? 54.525 29.157 -18.934 1.00 43.28 275 PRO A O 1
ATOM 2056 N N . PRO A 1 276 ? 56.443 27.995 -19.169 1.00 41.69 276 PRO A N 1
ATOM 2057 C CA . PRO A 1 276 ? 56.597 27.683 -17.746 1.00 41.69 276 PRO A CA 1
ATOM 2058 C C . PRO A 1 276 ? 57.003 28.907 -16.893 1.00 41.69 276 PRO A C 1
ATOM 2060 O O . PRO A 1 276 ? 57.657 29.820 -17.404 1.00 41.69 276 PRO A O 1
ATOM 2063 N N . PRO A 1 277 ? 56.651 28.929 -15.590 1.00 47.47 277 PRO A N 1
ATOM 2064 C CA . PRO A 1 277 ? 56.954 30.042 -14.689 1.00 47.47 277 PRO A CA 1
ATOM 2065 C C . PRO A 1 277 ? 58.419 30.046 -14.194 1.00 47.47 277 PRO A C 1
ATOM 2067 O O . PRO A 1 277 ? 59.049 28.987 -14.132 1.00 47.47 277 PRO A O 1
ATOM 2070 N N . PRO A 1 278 ? 58.969 31.223 -13.818 1.00 48.03 278 PRO A N 1
ATOM 2071 C CA . PRO A 1 278 ? 60.348 31.373 -13.348 1.00 48.03 278 PRO A CA 1
ATOM 2072 C C . PRO A 1 278 ? 60.537 30.927 -11.880 1.00 48.03 278 PRO A C 1
ATOM 2074 O O . PRO A 1 278 ? 59.563 30.843 -11.129 1.00 48.03 278 PRO A O 1
ATOM 2077 N N . PRO A 1 279 ? 61.786 30.643 -11.453 1.00 45.47 279 PRO A N 1
ATOM 2078 C CA . PRO A 1 279 ? 62.079 30.064 -10.141 1.00 45.47 279 PRO A CA 1
ATOM 2079 C C . PRO A 1 279 ? 61.968 31.084 -8.988 1.00 45.47 279 PRO A C 1
ATOM 2081 O O . PRO A 1 279 ? 62.166 32.282 -9.207 1.00 45.47 279 PRO A O 1
ATOM 2084 N N . PRO A 1 280 ? 61.682 30.629 -7.750 1.00 49.66 280 PRO A N 1
ATOM 2085 C CA . PRO A 1 280 ? 61.405 31.512 -6.621 1.00 49.66 280 PRO A CA 1
ATOM 2086 C C . PRO A 1 280 ? 62.676 32.029 -5.928 1.00 49.66 280 PRO A C 1
ATOM 2088 O O . PRO A 1 280 ? 63.643 31.296 -5.722 1.00 49.66 280 PRO A O 1
ATOM 2091 N N . THR A 1 281 ? 62.629 33.291 -5.503 1.00 45.12 281 THR A N 1
ATOM 2092 C CA . THR A 1 281 ? 63.548 33.915 -4.538 1.00 45.12 281 THR A CA 1
ATOM 2093 C C . THR A 1 281 ? 63.095 33.656 -3.090 1.00 45.12 281 THR A C 1
ATOM 2095 O O . THR A 1 281 ? 61.893 33.536 -2.841 1.00 45.12 281 THR A O 1
ATOM 2098 N N . PRO A 1 282 ? 64.019 33.573 -2.110 1.00 49.84 282 PRO A N 1
ATOM 2099 C CA . PRO A 1 282 ? 63.672 33.259 -0.724 1.00 49.84 282 PRO A CA 1
ATOM 2100 C C . PRO A 1 282 ? 63.250 34.508 0.083 1.00 49.84 282 PRO A C 1
ATOM 2102 O O . PRO A 1 282 ? 63.868 35.565 -0.073 1.00 49.84 282 PRO A O 1
ATOM 2105 N N . PRO A 1 283 ? 62.246 34.406 0.979 1.00 51.22 283 PRO A N 1
ATOM 2106 C CA . PRO A 1 283 ? 61.872 35.479 1.900 1.00 51.22 283 PRO A CA 1
ATOM 2107 C C . PRO A 1 283 ? 62.612 35.406 3.259 1.00 51.22 283 PRO A C 1
ATOM 2109 O O . PRO A 1 283 ? 63.138 34.351 3.621 1.00 51.22 283 PRO A O 1
ATOM 2112 N N . PRO A 1 284 ? 62.661 36.524 4.017 1.00 45.41 284 PRO A N 1
ATOM 2113 C CA . PRO A 1 284 ? 63.448 36.670 5.244 1.00 45.41 284 PRO A CA 1
ATOM 2114 C C . PRO A 1 284 ? 62.751 36.141 6.511 1.00 45.41 284 PRO A C 1
ATOM 2116 O O . PRO A 1 284 ? 61.530 36.004 6.581 1.00 45.41 284 PRO A O 1
ATOM 2119 N N . THR A 1 285 ? 63.568 35.880 7.531 1.00 47.69 285 THR A N 1
ATOM 2120 C CA . THR A 1 285 ? 63.249 35.239 8.818 1.00 47.69 285 THR A CA 1
ATOM 2121 C C . THR A 1 285 ? 62.547 36.168 9.830 1.00 47.69 285 THR A C 1
ATOM 2123 O O . THR A 1 285 ? 63.028 37.284 10.034 1.00 47.69 285 THR A O 1
ATOM 2126 N N . PRO A 1 286 ? 61.505 35.709 10.560 1.00 45.28 286 PRO A N 1
ATOM 2127 C CA . PRO A 1 286 ? 61.009 36.352 11.786 1.00 45.28 286 PRO A CA 1
ATOM 2128 C C . PRO A 1 286 ? 61.478 35.654 13.095 1.00 45.28 286 PRO A C 1
ATOM 2130 O O . PRO A 1 286 ? 61.946 34.515 13.046 1.00 45.28 286 PRO A O 1
ATOM 2133 N N . PRO A 1 287 ? 61.368 36.337 14.260 1.00 46.50 287 PRO A N 1
ATOM 2134 C CA . PRO A 1 287 ? 62.006 35.983 15.543 1.00 46.50 287 PRO A CA 1
ATOM 2135 C C . PRO A 1 287 ? 61.235 34.923 16.373 1.00 46.50 287 PRO A C 1
ATOM 2137 O O . PRO A 1 287 ? 60.100 34.591 16.027 1.00 46.50 287 PRO A O 1
ATOM 2140 N N . PRO A 1 288 ? 61.831 34.369 17.460 1.00 45.00 288 PRO A N 1
ATOM 2141 C CA . PRO A 1 288 ? 61.350 33.140 18.097 1.00 45.00 288 PRO A CA 1
ATOM 2142 C C . PRO A 1 288 ? 60.179 33.362 19.077 1.00 45.00 288 PRO A C 1
ATOM 2144 O O . PRO A 1 288 ? 60.076 34.439 19.671 1.00 45.00 288 PRO A O 1
ATOM 2147 N N . PRO A 1 289 ? 59.316 32.345 19.292 1.00 42.81 289 PRO A N 1
ATOM 2148 C CA . PRO A 1 289 ? 58.156 32.457 20.168 1.00 42.81 289 PRO A CA 1
ATOM 2149 C C . PRO A 1 289 ? 58.459 32.129 21.652 1.00 42.81 289 PRO A C 1
ATOM 2151 O O . PRO A 1 289 ? 59.417 31.411 21.948 1.00 42.81 289 PRO A O 1
ATOM 2154 N N . PRO A 1 290 ? 57.626 32.639 22.586 1.00 39.97 290 PRO A N 1
ATOM 2155 C CA . PRO A 1 290 ? 57.681 32.370 24.030 1.00 39.97 290 PRO A CA 1
ATOM 2156 C C . PRO A 1 290 ? 57.093 30.984 24.407 1.00 39.97 290 PRO A C 1
ATOM 2158 O O . PRO A 1 290 ? 56.554 30.292 23.541 1.00 39.97 290 PRO A O 1
ATOM 2161 N N . PRO A 1 291 ? 57.233 30.536 25.678 1.00 43.12 291 PRO A N 1
ATOM 2162 C CA . PRO A 1 291 ? 57.310 29.118 26.016 1.00 43.12 291 PRO A CA 1
ATOM 2163 C C . PRO A 1 291 ? 55.953 28.417 26.153 1.00 43.12 291 PRO A C 1
ATOM 2165 O O . PRO A 1 291 ? 54.953 28.984 26.590 1.00 43.12 291 PRO A O 1
ATOM 2168 N N . THR A 1 292 ? 55.982 27.131 25.813 1.00 52.31 292 THR A N 1
ATOM 2169 C CA . THR A 1 292 ? 54.910 26.128 25.865 1.00 52.31 292 THR A CA 1
ATOM 2170 C C . THR A 1 292 ? 54.395 25.789 27.271 1.00 52.31 292 THR A C 1
ATOM 2172 O O . THR A 1 292 ? 55.196 25.535 28.171 1.00 52.31 292 THR A O 1
ATOM 2175 N N . PRO A 1 293 ? 53.068 25.593 27.400 1.00 38.19 293 PRO A N 1
ATOM 2176 C CA . PRO A 1 293 ? 52.423 24.579 28.244 1.00 38.19 293 PRO A CA 1
ATOM 2177 C C . PRO A 1 293 ? 51.722 23.468 27.392 1.00 38.19 293 PRO A C 1
ATOM 2179 O O . PRO A 1 293 ? 51.684 23.592 26.170 1.00 38.19 293 PRO A O 1
ATOM 2182 N N . PRO A 1 294 ? 51.245 22.347 27.988 1.00 42.31 294 PRO A N 1
ATOM 2183 C CA . PRO A 1 294 ? 51.564 20.969 27.556 1.00 42.31 294 PRO A CA 1
ATOM 2184 C C . PRO A 1 294 ? 50.434 20.234 26.768 1.00 42.31 294 PRO A C 1
ATOM 2186 O O . PRO A 1 294 ? 49.493 20.874 26.309 1.00 42.31 294 PRO A O 1
ATOM 2189 N N . PRO A 1 295 ? 50.553 18.907 26.529 1.00 51.84 295 PRO A N 1
ATOM 2190 C CA . PRO A 1 295 ? 50.476 18.291 25.199 1.00 51.84 295 PRO A CA 1
ATOM 2191 C C . PRO A 1 295 ? 49.045 18.236 24.611 1.00 51.84 295 PRO A C 1
ATOM 2193 O O . PRO A 1 295 ? 48.144 17.666 25.221 1.00 51.84 295 PRO A O 1
ATOM 2196 N N . ALA A 1 296 ? 48.828 18.749 23.395 1.00 48.28 296 ALA A N 1
ATOM 2197 C CA . ALA A 1 296 ? 47.572 18.522 22.667 1.00 48.28 296 ALA A CA 1
ATOM 2198 C C . ALA A 1 296 ? 47.651 17.147 21.972 1.00 48.28 296 ALA A C 1
ATOM 2200 O O . ALA A 1 296 ? 48.544 16.914 21.163 1.00 48.28 296 ALA A O 1
ATOM 2201 N N . ALA A 1 297 ? 46.905 16.135 22.416 1.00 72.25 297 ALA A N 1
ATOM 2202 C CA . ALA A 1 297 ? 45.469 15.946 22.196 1.00 72.25 297 ALA A CA 1
ATOM 2203 C C . ALA A 1 297 ? 45.157 15.774 20.701 1.00 72.25 297 ALA A C 1
ATOM 2205 O O . ALA A 1 297 ? 45.365 16.672 19.891 1.00 72.25 297 ALA A O 1
ATOM 2206 N N . CYS A 1 298 ? 44.689 14.580 20.353 1.00 77.31 298 CYS A N 1
ATOM 2207 C CA . CYS A 1 298 ? 44.160 14.236 19.039 1.00 77.31 298 CYS A CA 1
ATOM 2208 C C . CYS A 1 298 ? 42.945 15.112 18.671 1.00 77.31 298 CYS A C 1
ATOM 2210 O O . CYS A 1 298 ? 42.303 15.710 19.537 1.00 77.31 298 CYS A O 1
ATOM 2212 N N . THR A 1 299 ? 42.606 15.182 17.386 1.00 83.19 299 THR A N 1
ATOM 2213 C CA . THR A 1 299 ? 41.442 15.925 16.893 1.00 83.19 299 THR A CA 1
ATOM 2214 C C . THR A 1 299 ? 40.185 15.058 16.962 1.00 83.19 299 THR A C 1
ATOM 2216 O O . THR A 1 299 ? 40.146 13.953 16.417 1.00 83.19 299 THR A O 1
ATOM 2219 N N . GLY A 1 300 ? 39.149 15.557 17.642 1.00 74.19 300 GLY A N 1
ATOM 2220 C CA . GLY A 1 300 ? 37.865 14.866 17.784 1.00 74.19 300 GLY A CA 1
ATOM 2221 C C . GLY A 1 300 ? 37.084 14.771 16.467 1.00 74.19 300 GLY A C 1
ATOM 2222 O O . GLY A 1 300 ? 37.028 15.732 15.696 1.00 74.19 300 GLY A O 1
ATOM 2223 N N . SER A 1 301 ? 36.469 13.613 16.226 1.00 81.38 301 SER A N 1
ATOM 2224 C CA . SER A 1 301 ? 35.707 13.299 15.010 1.00 81.38 301 SER A CA 1
ATOM 2225 C C . SER A 1 301 ? 34.497 14.213 14.808 1.00 81.38 301 SER A C 1
ATOM 2227 O O . SER A 1 301 ? 33.874 14.640 15.777 1.00 81.38 301 SER A O 1
ATOM 2229 N N . TYR A 1 302 ? 34.162 14.504 13.545 1.00 73.12 302 TYR A N 1
ATOM 2230 C CA . TYR A 1 302 ? 33.013 15.315 13.089 1.00 73.12 302 TYR A CA 1
ATOM 2231 C C . TYR A 1 302 ? 32.935 16.787 13.533 1.00 73.12 302 TYR A C 1
ATOM 2233 O O . TYR A 1 302 ? 32.225 17.563 12.897 1.00 73.12 302 TYR A O 1
ATOM 2241 N N . VAL A 1 303 ? 33.622 17.189 14.604 1.00 61.28 303 VAL A N 1
ATOM 2242 C CA . VAL A 1 303 ? 33.367 18.475 15.276 1.00 61.28 303 VAL A CA 1
ATOM 2243 C C . VAL A 1 303 ? 34.544 19.443 15.156 1.00 61.28 303 VAL A C 1
ATOM 2245 O O . VAL A 1 303 ? 34.339 20.654 15.065 1.00 61.28 303 VAL A O 1
ATOM 2248 N N . HIS A 1 304 ? 35.780 18.939 15.112 1.00 79.38 304 HIS A N 1
ATOM 2249 C CA . HIS A 1 304 ? 36.979 19.777 15.119 1.00 79.38 304 HIS A CA 1
ATOM 2250 C C . HIS A 1 304 ? 37.723 19.761 13.784 1.00 79.38 304 HIS A C 1
ATOM 2252 O O . HIS A 1 304 ? 37.832 18.729 13.122 1.00 79.38 304 HIS A O 1
ATOM 2258 N N . ASN A 1 305 ? 38.259 20.928 13.411 1.00 86.25 305 ASN A N 1
ATOM 2259 C CA . ASN A 1 305 ? 39.042 21.077 12.191 1.00 86.25 305 ASN A CA 1
ATOM 2260 C C . ASN A 1 305 ? 40.393 20.363 12.346 1.00 86.25 305 ASN A C 1
ATOM 2262 O O . ASN A 1 305 ? 41.233 20.797 13.132 1.00 86.25 305 ASN A O 1
ATOM 2266 N N . CYS A 1 306 ? 40.605 19.292 11.590 1.00 89.19 306 CYS A N 1
ATOM 2267 C CA . CYS A 1 306 ? 41.817 18.480 11.655 1.00 89.19 306 CYS A CA 1
ATOM 2268 C C . CYS A 1 306 ? 42.936 18.958 10.716 1.00 89.19 306 CYS A C 1
ATOM 2270 O O . CYS A 1 306 ? 44.005 18.361 10.712 1.00 89.19 306 CYS A O 1
ATOM 2272 N N . VAL A 1 307 ? 42.756 20.053 9.963 1.00 89.12 307 VAL A N 1
ATOM 2273 C CA . VAL A 1 307 ? 43.781 20.565 9.024 1.00 89.12 307 VAL A CA 1
ATOM 2274 C C . VAL A 1 307 ? 45.090 20.930 9.730 1.00 89.12 307 VAL A C 1
ATOM 2276 O O . VAL A 1 307 ? 46.164 20.657 9.204 1.00 89.12 307 VAL A O 1
ATOM 2279 N N . SER A 1 308 ? 45.021 21.523 10.925 1.00 82.44 308 SER A N 1
ATOM 2280 C CA . SER A 1 308 ? 46.206 21.892 11.713 1.00 82.44 308 SER A CA 1
ATOM 2281 C C . SER A 1 308 ? 46.731 20.765 12.612 1.00 82.44 308 SER A C 1
ATOM 2283 O O . SER A 1 308 ? 47.883 20.822 13.038 1.00 82.44 308 SER A O 1
ATOM 2285 N N . ASN A 1 309 ? 45.915 19.743 12.891 1.00 86.12 309 ASN A N 1
ATOM 2286 C CA . ASN A 1 309 ? 46.284 18.554 13.661 1.00 86.12 309 ASN A CA 1
ATOM 2287 C C . ASN A 1 309 ? 45.583 17.313 13.068 1.00 86.12 309 ASN A C 1
ATOM 2289 O O . ASN A 1 309 ? 44.505 16.927 13.531 1.00 86.12 309 ASN A O 1
ATOM 2293 N N . PRO A 1 310 ? 46.161 16.672 12.037 1.00 85.88 310 PRO A N 1
ATOM 2294 C CA . PRO A 1 310 ? 45.492 15.612 11.280 1.00 85.88 310 PRO A CA 1
ATOM 2295 C C . PRO A 1 310 ? 45.569 14.236 11.967 1.00 85.88 310 PRO A C 1
ATOM 2297 O O . PRO A 1 310 ? 45.419 13.201 11.321 1.00 85.88 310 PRO A O 1
ATOM 2300 N N . SER A 1 311 ? 45.806 14.221 13.282 1.00 86.75 311 SER A N 1
ATOM 2301 C CA . SER A 1 311 ? 45.791 13.021 14.119 1.00 86.75 311 SER A CA 1
ATOM 2302 C C . SER A 1 311 ? 44.405 12.845 14.729 1.00 86.75 311 SER A C 1
ATOM 2304 O O . SER A 1 311 ? 44.070 13.506 15.712 1.00 86.75 311 SER A O 1
ATOM 2306 N N . CYS A 1 312 ? 43.588 11.971 14.147 1.00 86.69 312 CYS A N 1
ATOM 2307 C CA . CYS A 1 312 ? 42.245 11.682 14.644 1.00 86.69 312 CYS A CA 1
ATOM 2308 C C . CYS A 1 312 ? 42.289 10.908 15.969 1.00 86.69 312 CYS A C 1
ATOM 2310 O O . CYS A 1 312 ? 43.148 10.050 16.161 1.00 86.69 312 CYS A O 1
ATOM 2312 N N . CYS A 1 313 ? 41.372 11.213 16.893 1.00 82.75 313 CYS A N 1
ATOM 2313 C CA . CYS A 1 313 ? 41.284 10.482 18.165 1.00 82.75 313 CYS A CA 1
ATOM 2314 C C . CYS A 1 313 ? 40.838 9.028 17.995 1.00 82.75 313 CYS A C 1
ATOM 2316 O O . CYS A 1 313 ? 41.199 8.176 18.804 1.00 82.75 313 CYS A O 1
ATOM 2318 N N . ASP A 1 314 ? 40.047 8.761 16.958 1.00 77.69 314 ASP A N 1
ATOM 2319 C CA . ASP A 1 314 ? 39.629 7.419 16.579 1.00 77.69 314 ASP A CA 1
ATOM 2320 C C . ASP A 1 314 ? 40.584 6.869 15.513 1.00 77.69 314 ASP A C 1
ATOM 2322 O O . ASP A 1 314 ? 40.792 7.491 14.469 1.00 77.69 314 ASP A O 1
ATOM 2326 N N . ALA A 1 315 ? 41.161 5.697 15.778 1.00 73.00 315 ALA A N 1
ATOM 2327 C CA . ALA A 1 315 ? 42.121 5.044 14.891 1.00 73.00 315 ALA A CA 1
ATOM 2328 C C . ALA A 1 315 ? 41.497 4.528 13.580 1.00 73.00 315 ALA A C 1
ATOM 2330 O O . ALA A 1 315 ? 42.225 4.243 12.633 1.00 73.00 315 ALA A O 1
ATOM 2331 N N . SER A 1 316 ? 40.168 4.405 13.509 1.00 77.31 316 SER A N 1
ATOM 2332 C CA . SER A 1 316 ? 39.442 4.025 12.289 1.00 77.31 316 SER A CA 1
ATOM 2333 C C . SER A 1 316 ? 39.092 5.221 11.395 1.00 77.31 316 SER A C 1
ATOM 2335 O O . SER A 1 316 ? 38.485 5.056 10.338 1.00 77.31 316 SER A O 1
ATOM 2337 N N . PHE A 1 317 ? 39.466 6.436 11.811 1.00 83.81 317 PHE A N 1
ATOM 2338 C CA . PHE A 1 317 ? 39.081 7.674 11.150 1.00 83.81 317 PHE A CA 1
ATOM 2339 C C . PHE A 1 317 ? 40.275 8.314 10.459 1.00 83.81 317 PHE A C 1
ATOM 2341 O O . PHE A 1 317 ? 41.398 8.332 10.960 1.00 83.81 317 PHE A O 1
ATOM 2348 N N . THR A 1 318 ? 39.996 8.893 9.299 1.00 89.19 318 THR A N 1
ATOM 2349 C CA . THR A 1 318 ? 40.971 9.612 8.489 1.00 89.19 318 THR A CA 1
ATOM 2350 C C . THR A 1 318 ? 40.563 11.0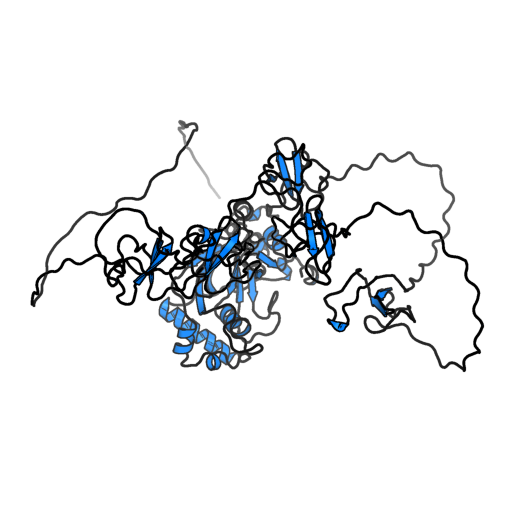79 8.417 1.00 89.19 318 THR A C 1
ATOM 2352 O O . THR A 1 318 ? 39.384 11.407 8.279 1.00 89.19 318 THR A O 1
ATOM 2355 N N . CYS A 1 319 ? 41.530 11.983 8.544 1.00 91.12 319 CYS A N 1
ATOM 2356 C CA . CYS A 1 319 ? 41.301 13.410 8.374 1.00 91.12 319 CYS A CA 1
ATOM 2357 C C . CYS A 1 319 ? 41.157 13.715 6.878 1.00 91.12 319 CYS A C 1
ATOM 2359 O O . CYS A 1 319 ? 42.117 13.559 6.119 1.00 91.12 319 CYS A O 1
ATOM 2361 N N . TYR A 1 320 ? 39.969 14.147 6.454 1.00 90.69 320 TYR A N 1
ATOM 2362 C CA . TYR A 1 320 ? 39.666 14.498 5.067 1.00 90.69 320 TYR A CA 1
ATOM 2363 C C . TYR A 1 320 ? 39.436 15.999 4.910 1.00 90.69 320 TYR A C 1
ATOM 2365 O O . TYR A 1 320 ? 38.780 16.633 5.736 1.00 90.69 320 TYR A O 1
ATOM 2373 N N . GLU A 1 321 ? 39.950 16.564 3.823 1.00 88.00 321 GLU A N 1
ATOM 2374 C CA . GLU A 1 321 ? 39.818 17.980 3.494 1.00 88.00 321 GLU A CA 1
ATOM 2375 C C . GLU A 1 321 ? 38.439 18.320 2.898 1.00 88.00 321 GLU A C 1
ATOM 2377 O O . GLU A 1 321 ? 37.919 17.660 1.988 1.00 88.00 321 GLU A O 1
ATOM 2382 N N . LYS A 1 322 ? 37.886 19.429 3.385 1.00 81.88 322 LYS A N 1
ATOM 2383 C CA . LYS A 1 322 ? 36.745 20.156 2.838 1.00 81.88 322 LYS A CA 1
ATOM 2384 C C . LYS A 1 322 ? 37.248 21.506 2.329 1.00 81.88 322 LYS A C 1
ATOM 2386 O O . LYS A 1 322 ? 38.036 22.163 3.003 1.00 81.88 322 LYS A O 1
ATOM 2391 N N . GLY A 1 323 ? 36.822 21.939 1.144 1.00 69.38 323 GLY A N 1
ATOM 2392 C CA . GLY A 1 323 ? 37.322 23.183 0.547 1.00 69.38 323 GLY A CA 1
ATOM 2393 C C . GLY A 1 323 ? 37.293 24.387 1.510 1.00 69.38 323 GLY A C 1
ATOM 2394 O O . GLY A 1 323 ? 36.448 24.454 2.403 1.00 69.38 323 GLY A O 1
ATOM 2395 N N . ASN A 1 324 ? 38.199 25.350 1.290 1.00 70.31 324 ASN A N 1
ATOM 2396 C CA . ASN A 1 324 ? 38.435 26.552 2.116 1.00 70.31 324 ASN A CA 1
ATOM 2397 C C . ASN A 1 324 ? 39.169 26.325 3.460 1.00 70.31 324 ASN A C 1
ATOM 2399 O O . ASN A 1 324 ? 38.901 27.029 4.431 1.00 70.31 324 ASN A O 1
ATOM 2403 N N . GLY A 1 325 ? 40.130 25.394 3.523 1.00 72.62 325 GLY A N 1
ATOM 2404 C CA . GLY A 1 325 ? 41.036 25.254 4.680 1.00 72.62 325 GLY A CA 1
ATOM 2405 C C . GLY A 1 325 ? 40.420 24.566 5.905 1.00 72.62 325 GLY A C 1
ATOM 2406 O O . GLY A 1 325 ? 40.903 24.737 7.027 1.00 72.62 325 GLY A O 1
ATOM 2407 N N . TYR A 1 326 ? 39.352 23.794 5.701 1.00 82.94 326 TYR A N 1
ATOM 2408 C CA . TYR A 1 326 ? 38.701 22.988 6.730 1.00 82.94 326 TYR A CA 1
ATOM 2409 C C . TYR A 1 326 ? 38.908 21.495 6.456 1.00 82.94 326 TYR A C 1
ATOM 2411 O O . TYR A 1 326 ? 39.045 21.070 5.317 1.00 82.94 326 TYR A O 1
ATOM 2419 N N . GLY A 1 327 ? 38.927 20.666 7.488 1.00 88.12 327 GLY A N 1
ATOM 2420 C CA . GLY A 1 327 ? 38.984 19.218 7.343 1.00 88.12 327 GLY A CA 1
ATOM 2421 C C . GLY A 1 327 ? 38.430 18.556 8.586 1.00 88.12 327 GLY A C 1
ATOM 2422 O O . GLY A 1 327 ? 38.518 19.126 9.669 1.00 88.12 327 GLY A O 1
ATOM 2423 N N . ALA A 1 328 ? 37.848 17.372 8.449 1.00 88.75 328 ALA A N 1
ATOM 2424 C CA . ALA A 1 328 ? 37.298 16.640 9.585 1.00 88.75 328 ALA A CA 1
ATOM 2425 C C . ALA A 1 328 ? 37.760 15.183 9.580 1.00 88.75 328 ALA A C 1
ATOM 2427 O O . ALA A 1 328 ? 37.978 14.585 8.526 1.00 88.75 328 ALA A O 1
ATOM 2428 N N . CYS A 1 329 ? 37.878 14.613 10.775 1.00 91.31 329 CYS A N 1
ATOM 2429 C CA . CYS A 1 329 ? 38.096 13.186 10.963 1.00 91.31 329 CYS A CA 1
ATOM 2430 C C . CYS A 1 329 ? 36.784 12.437 10.702 1.00 91.31 329 CYS A C 1
ATOM 2432 O O . CYS A 1 329 ? 35.811 12.644 11.434 1.00 91.31 329 CYS A O 1
ATOM 2434 N N . LEU A 1 330 ? 36.767 11.592 9.665 1.00 85.94 330 LEU A N 1
ATOM 2435 C CA . LEU A 1 330 ? 35.615 10.799 9.214 1.00 85.94 330 LEU A CA 1
ATOM 2436 C C . LEU A 1 330 ? 36.054 9.352 8.902 1.00 85.94 330 LEU A C 1
ATOM 2438 O O . LEU A 1 330 ? 37.221 9.135 8.574 1.00 85.94 330 LEU A O 1
ATOM 2442 N N . PRO A 1 331 ? 35.146 8.360 8.940 1.00 84.50 331 PRO A N 1
ATOM 2443 C CA . PRO A 1 331 ? 35.466 6.979 8.562 1.00 84.50 331 PRO A CA 1
ATOM 2444 C C . PRO A 1 331 ? 35.536 6.786 7.036 1.00 84.50 331 PRO A C 1
ATOM 2446 O O . PRO A 1 331 ? 36.168 5.858 6.546 1.00 84.50 331 PRO A O 1
ATOM 2449 N N . SER A 1 332 ? 34.883 7.661 6.265 1.00 82.31 332 SER A N 1
ATOM 2450 C CA . SER A 1 332 ? 34.972 7.726 4.803 1.00 82.31 332 SER A CA 1
ATOM 2451 C C . SER A 1 332 ? 34.563 9.119 4.310 1.00 82.31 332 SER A C 1
ATOM 2453 O O . SER A 1 332 ? 33.905 9.868 5.034 1.00 82.31 332 SER A O 1
ATOM 2455 N N . CYS A 1 333 ? 34.958 9.484 3.088 1.00 86.12 333 CYS A N 1
ATOM 2456 C CA . CYS A 1 333 ? 34.633 10.777 2.484 1.00 86.12 333 CYS A CA 1
ATOM 2457 C C . CYS A 1 333 ? 34.293 10.616 0.997 1.00 86.12 333 CYS A C 1
ATOM 2459 O O . CYS A 1 333 ? 35.035 9.968 0.258 1.00 86.12 333 CYS A O 1
ATOM 2461 N N . GLN A 1 334 ? 33.184 11.220 0.553 1.00 82.12 334 GLN A N 1
ATOM 2462 C CA . GLN A 1 334 ? 32.776 11.276 -0.858 1.00 82.12 334 GLN A CA 1
ATOM 2463 C C . GLN A 1 334 ? 32.985 12.688 -1.431 1.00 82.12 334 GLN A C 1
ATOM 2465 O O . GLN A 1 334 ? 32.469 13.642 -0.848 1.00 82.12 334 GLN A O 1
ATOM 2470 N N . PRO A 1 335 ? 33.715 12.866 -2.547 1.00 81.12 335 PRO A N 1
ATOM 2471 C CA . PRO A 1 335 ? 33.924 14.189 -3.130 1.00 81.12 335 PRO A CA 1
ATOM 2472 C C . PRO A 1 335 ? 32.609 14.868 -3.536 1.00 81.12 335 PRO A C 1
ATOM 2474 O O . PRO A 1 335 ? 31.727 14.229 -4.108 1.00 81.12 335 PRO A O 1
ATOM 2477 N N . GLY A 1 336 ? 32.492 16.175 -3.291 1.00 77.94 336 GLY A N 1
ATOM 2478 C CA . GLY A 1 336 ? 31.318 16.973 -3.669 1.00 77.94 336 GLY A CA 1
ATOM 2479 C C . GLY A 1 336 ? 30.573 17.609 -2.493 1.00 77.94 336 GLY A C 1
ATOM 2480 O O . GLY A 1 336 ? 31.047 17.617 -1.360 1.00 77.94 336 GLY A O 1
ATOM 2481 N N . ILE A 1 337 ? 29.420 18.223 -2.773 1.00 69.00 337 ILE A N 1
ATOM 2482 C CA . ILE A 1 337 ? 28.612 18.928 -1.764 1.00 69.00 337 ILE A CA 1
ATOM 2483 C C . ILE A 1 337 ? 27.694 17.932 -1.058 1.00 69.00 337 ILE A C 1
ATOM 2485 O O . ILE A 1 337 ? 26.878 17.266 -1.696 1.00 69.00 337 ILE A O 1
ATOM 2489 N N . HIS A 1 338 ? 27.804 17.859 0.267 1.00 70.56 338 HIS A N 1
ATOM 2490 C CA . HIS A 1 338 ? 26.989 16.963 1.082 1.00 70.56 338 HIS A CA 1
ATOM 2491 C C . HIS A 1 338 ? 25.711 17.683 1.508 1.00 70.56 338 HIS A C 1
ATOM 2493 O O . HIS A 1 338 ? 25.717 18.573 2.354 1.00 70.56 338 HIS A O 1
ATOM 2499 N N . TRP A 1 339 ? 24.583 17.299 0.916 1.00 63.66 339 TRP A N 1
ATOM 2500 C CA . TRP A 1 339 ? 23.295 17.974 1.123 1.00 63.66 339 TRP A CA 1
ATOM 2501 C C . TRP A 1 339 ? 22.683 17.764 2.516 1.00 63.66 339 TRP A C 1
ATOM 2503 O O . TRP A 1 339 ? 21.788 18.517 2.903 1.00 63.66 339 TRP A O 1
ATOM 2513 N N . ALA A 1 340 ? 23.197 16.789 3.272 1.00 61.66 340 ALA A N 1
ATOM 2514 C CA . ALA A 1 340 ? 22.857 16.556 4.674 1.00 61.66 340 ALA A CA 1
ATOM 2515 C C . ALA A 1 340 ? 23.393 17.654 5.614 1.00 61.66 340 ALA A C 1
ATOM 2517 O O . ALA A 1 340 ? 22.924 17.782 6.743 1.00 61.66 340 ALA A O 1
ATOM 2518 N N . GLU A 1 341 ? 24.344 18.475 5.159 1.00 65.50 341 GLU A N 1
ATOM 2519 C CA . GLU A 1 341 ? 24.859 19.595 5.944 1.00 65.50 341 GLU A CA 1
ATOM 2520 C C . GLU A 1 341 ? 23.871 20.776 5.935 1.00 65.50 341 GLU A C 1
ATOM 2522 O O . GLU A 1 341 ? 23.149 20.979 4.948 1.00 65.50 341 GLU A O 1
ATOM 2527 N N . PRO A 1 342 ? 23.819 21.598 6.999 1.00 59.53 342 PRO A N 1
ATOM 2528 C CA . PRO A 1 342 ? 23.044 22.834 6.989 1.00 59.53 342 PRO A CA 1
ATOM 2529 C C . PRO A 1 342 ? 23.447 23.734 5.808 1.00 59.53 342 PRO A C 1
ATOM 2531 O O . PRO A 1 342 ? 24.635 23.777 5.477 1.00 59.53 342 PRO A O 1
ATOM 2534 N N . PRO A 1 343 ? 22.510 24.465 5.168 1.00 61.88 343 PRO A N 1
ATOM 2535 C CA . PRO A 1 343 ? 22.761 25.204 3.926 1.00 61.88 343 PRO A CA 1
ATOM 2536 C C . PRO A 1 343 ? 24.010 26.096 3.933 1.00 61.88 343 PRO A C 1
ATOM 2538 O O . PRO A 1 343 ? 24.702 26.181 2.924 1.00 61.88 343 PRO A O 1
ATOM 2541 N N . GLN A 1 344 ? 24.335 26.707 5.075 1.00 58.72 344 GLN A N 1
ATOM 2542 C CA . GLN A 1 344 ? 25.501 27.573 5.257 1.00 58.72 344 GLN A CA 1
ATOM 2543 C C . GLN A 1 344 ? 26.855 26.839 5.273 1.00 58.72 344 GLN A C 1
ATOM 2545 O O . GLN A 1 344 ? 27.892 27.477 5.126 1.00 58.72 344 GLN A O 1
ATOM 2550 N N . TYR A 1 345 ? 26.859 25.515 5.445 1.00 61.66 345 TYR A N 1
ATOM 2551 C CA . TYR A 1 345 ? 28.064 24.680 5.495 1.00 61.66 345 TYR A CA 1
ATOM 2552 C C . TYR A 1 345 ? 28.209 23.755 4.284 1.00 61.66 345 TYR A C 1
ATOM 2554 O O . TYR A 1 345 ? 29.172 22.997 4.237 1.00 61.66 345 TYR A O 1
ATOM 2562 N N . ARG A 1 346 ? 27.306 23.833 3.297 1.00 75.31 346 ARG A N 1
ATOM 2563 C CA . ARG A 1 346 ? 27.317 23.021 2.066 1.00 75.31 346 ARG A CA 1
ATOM 2564 C C . ARG A 1 346 ? 28.408 23.468 1.083 1.00 75.31 346 ARG A C 1
ATOM 2566 O O . ARG A 1 346 ? 28.123 23.892 -0.035 1.00 75.31 346 ARG A O 1
ATOM 2573 N N . THR A 1 347 ? 29.666 23.391 1.506 1.00 74.19 347 THR A N 1
ATOM 2574 C CA . THR A 1 347 ? 30.847 23.597 0.658 1.00 74.19 347 THR A CA 1
ATOM 2575 C C . THR A 1 347 ? 31.391 22.250 0.170 1.00 74.19 347 THR A C 1
ATOM 2577 O O . THR A 1 347 ? 31.212 21.233 0.842 1.00 74.19 347 THR A O 1
ATOM 2580 N N . PRO A 1 348 ? 32.015 22.195 -1.020 1.00 76.62 348 PRO A N 1
ATOM 2581 C CA . PRO A 1 348 ? 32.452 20.933 -1.603 1.00 76.62 348 PRO A CA 1
ATOM 2582 C C . PRO A 1 348 ? 33.575 20.283 -0.786 1.00 76.62 348 PRO A C 1
ATOM 2584 O O . PRO A 1 348 ? 34.575 20.922 -0.447 1.00 76.62 348 PRO A O 1
ATOM 2587 N N . TRP A 1 349 ? 33.433 18.986 -0.528 1.00 83.62 349 TRP A N 1
ATOM 2588 C CA . TRP A 1 349 ? 34.499 18.150 0.002 1.00 83.62 349 TRP A CA 1
ATOM 2589 C C . TRP A 1 349 ? 35.476 17.786 -1.114 1.00 83.62 349 TRP A C 1
ATOM 2591 O O . TRP A 1 349 ? 35.062 17.254 -2.146 1.00 83.62 349 TRP A O 1
ATOM 2601 N N . SER A 1 350 ? 36.768 18.071 -0.917 1.00 85.94 350 SER A N 1
ATOM 2602 C CA . SER A 1 350 ? 37.812 17.548 -1.809 1.00 85.94 350 SER A CA 1
ATOM 2603 C C . SER A 1 350 ? 38.113 16.086 -1.477 1.00 85.94 350 SER A C 1
ATOM 2605 O O . SER A 1 350 ? 38.567 15.342 -2.343 1.00 85.94 350 SER A O 1
ATOM 2607 N N . CYS A 1 351 ? 37.855 15.681 -0.226 1.00 86.38 351 CYS A N 1
ATOM 2608 C CA . CYS A 1 351 ? 38.180 14.368 0.326 1.00 86.38 351 CYS A CA 1
ATOM 2609 C C . CYS A 1 351 ? 39.654 13.990 0.181 1.00 86.38 351 CYS A C 1
ATOM 2611 O O . CYS A 1 351 ? 40.015 12.813 0.222 1.00 86.38 351 CYS A O 1
ATOM 2613 N N . ARG A 1 352 ? 40.530 14.989 0.045 1.00 87.69 352 ARG A N 1
ATOM 2614 C CA . ARG A 1 352 ? 41.969 14.777 0.121 1.00 87.69 352 ARG A CA 1
ATOM 2615 C C . ARG A 1 352 ? 42.309 14.335 1.540 1.00 87.69 352 ARG A C 1
ATOM 2617 O O . ARG A 1 352 ? 41.930 14.996 2.502 1.00 87.69 352 ARG A O 1
ATOM 2624 N N . VAL A 1 353 ? 43.021 13.222 1.664 1.00 89.00 353 VAL A N 1
ATOM 2625 C CA . VAL A 1 353 ? 43.508 12.728 2.955 1.00 89.00 353 VAL A CA 1
ATOM 2626 C C . VAL A 1 353 ? 44.612 13.655 3.461 1.00 89.00 353 VAL A C 1
ATOM 2628 O O . VAL A 1 353 ? 45.607 13.866 2.768 1.00 89.00 353 VAL A O 1
ATOM 2631 N N . LEU A 1 354 ? 44.423 14.207 4.658 1.00 87.00 354 LEU A N 1
ATOM 2632 C CA . LEU A 1 354 ? 45.366 15.103 5.331 1.00 87.00 354 LEU A CA 1
ATOM 2633 C C . LEU A 1 354 ? 46.163 14.393 6.440 1.00 87.00 354 LEU A C 1
ATOM 2635 O O . LEU A 1 354 ? 47.257 14.840 6.774 1.00 87.00 354 LEU A O 1
ATOM 2639 N N . GLY A 1 355 ? 45.653 13.280 6.986 1.00 83.81 355 GLY A N 1
ATOM 2640 C CA . GLY A 1 355 ? 46.385 12.409 7.915 1.00 83.81 355 GLY A CA 1
ATOM 2641 C C . GLY A 1 355 ? 45.511 11.412 8.686 1.00 83.81 355 GLY A C 1
ATOM 2642 O O . GLY A 1 355 ? 44.298 11.346 8.487 1.00 83.81 355 GLY A O 1
ATOM 2643 N N . GLY A 1 356 ? 46.171 10.612 9.527 1.00 70.62 356 GLY A N 1
ATOM 2644 C CA . GLY A 1 356 ? 45.657 9.408 10.187 1.00 70.62 356 GLY A CA 1
ATOM 2645 C C . GLY A 1 356 ? 46.660 8.268 9.982 1.00 70.62 356 GLY A C 1
ATOM 2646 O O . GLY A 1 356 ? 46.828 7.793 8.863 1.00 70.62 356 GLY A O 1
ATOM 2647 N N . SER A 1 357 ? 47.406 7.877 11.017 1.00 52.41 357 SER A N 1
ATOM 2648 C CA . SER A 1 357 ? 48.411 6.808 10.899 1.00 52.41 357 SER A CA 1
ATOM 2649 C C . SER A 1 357 ? 47.807 5.443 11.241 1.00 52.41 357 SER A C 1
ATOM 2651 O O . SER A 1 357 ? 47.260 5.306 12.335 1.00 52.41 357 SER A O 1
ATOM 2653 N N . PRO A 1 358 ? 48.004 4.397 10.418 1.00 50.03 358 PRO A N 1
ATOM 2654 C CA . PRO A 1 358 ? 47.998 3.023 10.898 1.00 50.03 358 PRO A CA 1
ATOM 2655 C C . PRO A 1 358 ? 49.349 2.687 11.553 1.00 50.03 358 PRO A C 1
ATOM 2657 O O . PRO A 1 358 ? 50.413 2.976 11.002 1.00 50.03 358 PRO A O 1
ATOM 2660 N N . ALA A 1 359 ? 49.320 2.043 12.722 1.00 34.56 359 ALA A N 1
ATOM 2661 C CA . ALA A 1 359 ? 50.483 1.320 13.233 1.00 34.56 359 ALA A CA 1
ATOM 2662 C C . ALA A 1 359 ? 50.797 0.140 12.286 1.00 34.56 359 ALA A C 1
ATOM 2664 O O . ALA A 1 359 ? 49.867 -0.572 11.896 1.00 34.56 359 ALA A O 1
ATOM 2665 N N . PRO A 1 360 ? 52.063 -0.102 11.898 1.00 41.81 360 PRO A N 1
ATOM 2666 C CA . PRO A 1 360 ? 52.407 -1.287 11.123 1.00 41.81 360 PRO A CA 1
ATOM 2667 C C . PRO A 1 360 ? 52.284 -2.549 11.999 1.00 41.81 360 PRO A C 1
ATOM 2669 O O . PRO A 1 360 ? 52.664 -2.510 13.173 1.00 41.81 360 PRO A O 1
ATOM 2672 N N . PRO A 1 361 ? 51.787 -3.682 11.467 1.00 52.34 361 PRO A N 1
ATOM 2673 C CA . PRO A 1 361 ? 51.865 -4.960 12.169 1.00 52.34 361 PRO A CA 1
ATOM 2674 C C . PRO A 1 361 ? 53.338 -5.392 12.328 1.00 52.34 361 PRO A C 1
ATOM 2676 O O . PRO A 1 361 ? 54.174 -5.028 11.493 1.00 52.34 361 PRO A O 1
ATOM 2679 N N . PRO A 1 362 ? 53.690 -6.153 13.385 1.00 40.97 362 PRO A N 1
ATOM 2680 C CA . PRO A 1 362 ? 55.064 -6.592 13.610 1.00 40.97 362 PRO A CA 1
ATOM 2681 C C . PRO A 1 362 ? 55.560 -7.483 12.454 1.00 40.97 362 PRO A C 1
ATOM 2683 O O . PRO A 1 362 ? 54.767 -8.222 11.864 1.00 40.97 362 PRO A O 1
ATOM 2686 N N . PRO A 1 363 ? 56.862 -7.428 12.116 1.00 44.22 363 PRO A N 1
ATOM 2687 C CA . PRO A 1 363 ? 57.404 -8.124 10.956 1.00 44.22 363 PRO A CA 1
ATOM 2688 C C . PRO A 1 363 ? 57.361 -9.655 11.135 1.00 44.22 363 PRO A C 1
ATOM 2690 O O . PRO A 1 363 ? 57.695 -10.150 12.215 1.00 44.22 363 PRO A O 1
ATOM 2693 N N . PRO A 1 364 ? 57.002 -10.424 10.090 1.00 53.69 364 PRO A N 1
ATOM 2694 C CA . PRO A 1 364 ? 57.143 -11.876 10.097 1.00 53.69 364 PRO A CA 1
ATOM 2695 C C . PRO A 1 364 ? 58.629 -12.288 10.007 1.00 53.69 364 PRO A C 1
ATOM 2697 O O . PRO A 1 364 ? 59.441 -11.546 9.445 1.00 53.69 364 PRO A O 1
ATOM 2700 N N . PRO A 1 365 ? 59.010 -13.463 10.548 1.00 51.19 365 PRO A N 1
ATOM 2701 C CA . PRO A 1 365 ? 60.386 -13.954 10.492 1.00 51.19 365 PRO A CA 1
ATOM 2702 C C . PRO A 1 365 ? 60.825 -14.250 9.044 1.00 51.19 365 PRO A C 1
ATOM 2704 O O . PRO A 1 365 ? 59.978 -14.531 8.190 1.00 51.19 365 PRO A O 1
ATOM 2707 N N . PRO A 1 366 ? 62.138 -14.192 8.743 1.00 49.78 366 PRO A N 1
ATOM 2708 C CA . PRO A 1 366 ? 62.634 -14.286 7.375 1.00 49.78 366 PRO A CA 1
ATOM 2709 C C . PRO A 1 366 ? 62.371 -15.675 6.760 1.00 49.78 366 PRO A C 1
ATOM 2711 O O . PRO A 1 366 ? 62.603 -16.689 7.424 1.00 49.78 366 PRO A O 1
ATOM 2714 N N . PRO A 1 367 ? 61.922 -15.745 5.493 1.00 51.44 367 PRO A N 1
ATOM 2715 C CA . PRO A 1 367 ? 61.694 -17.009 4.805 1.00 51.44 367 PRO A CA 1
ATOM 2716 C C . PRO A 1 367 ? 63.011 -17.672 4.353 1.00 51.44 367 PRO A C 1
ATOM 2718 O O . PRO A 1 367 ? 63.954 -16.972 3.971 1.00 51.44 367 PRO A O 1
ATOM 2721 N N . PRO A 1 368 ? 63.084 -19.018 4.355 1.00 56.34 368 PRO A N 1
ATOM 2722 C CA . PRO A 1 368 ? 64.182 -19.758 3.745 1.00 56.34 368 PRO A CA 1
ATOM 2723 C C . PRO A 1 368 ? 64.141 -19.664 2.210 1.00 56.34 368 PRO A C 1
ATOM 2725 O O . PRO A 1 368 ? 63.115 -19.370 1.597 1.00 56.34 368 PRO A O 1
ATOM 2728 N N . THR A 1 369 ? 65.301 -19.909 1.606 1.00 48.44 369 THR A N 1
ATOM 2729 C CA . THR A 1 369 ? 65.626 -19.801 0.177 1.00 48.44 369 THR A CA 1
ATOM 2730 C C . THR A 1 369 ? 64.652 -20.533 -0.766 1.00 48.44 369 THR A C 1
ATOM 2732 O O . THR A 1 369 ? 64.169 -21.616 -0.433 1.00 48.44 369 THR A O 1
ATOM 2735 N N . PRO A 1 370 ? 64.385 -19.985 -1.972 1.00 47.69 370 PRO A N 1
ATOM 2736 C CA . PRO A 1 370 ? 63.378 -20.526 -2.883 1.00 47.69 370 PRO A CA 1
ATOM 2737 C C . PRO A 1 370 ? 63.845 -21.807 -3.611 1.00 47.69 370 PRO A C 1
ATOM 2739 O O . PRO A 1 370 ? 64.973 -21.847 -4.111 1.00 47.69 370 PRO A O 1
ATOM 2742 N N . PRO A 1 371 ? 62.980 -22.835 -3.732 1.00 58.91 371 PRO A N 1
ATOM 2743 C CA . PRO A 1 371 ? 63.153 -23.951 -4.664 1.00 58.91 371 PRO A CA 1
ATOM 2744 C C . PRO A 1 371 ? 62.736 -23.560 -6.105 1.00 58.91 371 PRO A C 1
ATOM 2746 O O . PRO A 1 371 ? 62.091 -22.526 -6.298 1.00 58.91 371 PRO A O 1
ATOM 2749 N N . PRO A 1 372 ? 63.122 -24.349 -7.132 1.00 52.00 372 PRO A N 1
ATOM 2750 C CA . PRO A 1 372 ? 62.965 -23.987 -8.546 1.00 52.00 372 PRO A CA 1
ATOM 2751 C C . PRO A 1 372 ? 61.493 -23.894 -8.997 1.00 52.00 372 PRO A C 1
ATOM 2753 O O . PRO A 1 372 ? 60.616 -24.487 -8.365 1.00 52.00 372 PRO A O 1
ATOM 2756 N N . PRO A 1 373 ? 61.209 -23.155 -10.091 1.00 48.50 373 PRO A N 1
ATOM 2757 C CA . PRO A 1 373 ? 59.852 -22.751 -10.437 1.00 48.50 373 PRO A CA 1
ATOM 2758 C C . PRO A 1 373 ? 58.997 -23.931 -10.939 1.00 48.50 373 PRO A C 1
ATOM 2760 O O . PRO A 1 373 ? 59.464 -24.708 -11.776 1.00 48.50 373 PRO A O 1
ATOM 2763 N N . PRO A 1 374 ? 57.736 -24.049 -10.480 1.00 49.75 374 PRO A N 1
ATOM 2764 C CA . PRO A 1 374 ? 56.762 -24.988 -11.026 1.00 49.75 374 PRO A CA 1
ATOM 2765 C C . PRO A 1 374 ? 56.147 -24.473 -12.344 1.00 49.75 374 PRO A C 1
ATOM 2767 O O . PRO A 1 374 ? 56.176 -23.268 -12.617 1.00 49.75 374 PRO A O 1
ATOM 2770 N N . PRO A 1 375 ? 55.592 -25.375 -13.177 1.00 50.34 375 PRO A N 1
ATOM 2771 C CA . PRO A 1 375 ? 55.083 -25.032 -14.497 1.00 50.34 375 PRO A CA 1
ATOM 2772 C C . PRO A 1 375 ? 53.837 -24.143 -14.425 1.00 50.34 375 PRO A C 1
ATOM 2774 O O . PRO A 1 375 ? 53.019 -24.229 -13.511 1.00 50.34 375 PRO A O 1
ATOM 2777 N N . THR A 1 376 ? 53.728 -23.287 -15.436 1.00 44.47 376 THR A N 1
ATOM 2778 C CA . THR A 1 376 ? 52.707 -22.260 -15.656 1.00 44.47 376 THR A CA 1
ATOM 2779 C C . THR A 1 376 ? 51.272 -22.772 -15.434 1.00 44.47 376 THR A C 1
ATOM 2781 O O . THR A 1 376 ? 50.888 -23.759 -16.066 1.00 44.47 376 THR A O 1
ATOM 2784 N N . PRO A 1 377 ? 50.442 -22.101 -14.607 1.00 46.66 377 PRO A N 1
ATOM 2785 C CA . PRO A 1 377 ? 49.017 -22.402 -14.519 1.00 46.66 377 PRO A CA 1
ATOM 2786 C C . PRO A 1 377 ? 48.293 -22.016 -15.812 1.00 46.66 377 PRO A C 1
ATOM 2788 O O . PRO A 1 377 ? 48.518 -20.943 -16.376 1.00 46.66 377 PRO A O 1
ATOM 2791 N N . ALA A 1 378 ? 47.406 -22.903 -16.255 1.00 46.91 378 ALA A N 1
ATOM 2792 C CA . ALA A 1 378 ? 46.468 -22.677 -17.346 1.00 46.91 378 ALA A CA 1
ATOM 2793 C C . ALA A 1 378 ? 45.557 -21.456 -17.072 1.00 46.91 378 ALA A C 1
ATOM 2795 O O . ALA A 1 378 ? 45.303 -21.133 -15.908 1.00 46.91 378 ALA A O 1
ATOM 2796 N N . PRO A 1 379 ? 45.055 -20.777 -18.121 1.00 45.94 379 PRO A N 1
ATOM 2797 C CA . PRO A 1 379 ? 44.244 -19.571 -17.979 1.00 45.94 379 PRO A CA 1
ATOM 2798 C C . PRO A 1 379 ? 42.960 -19.831 -17.181 1.00 45.94 379 PRO A C 1
ATOM 2800 O O . PRO A 1 379 ? 42.232 -20.791 -17.433 1.00 45.94 379 PRO A O 1
ATOM 2803 N N . THR A 1 380 ? 42.679 -18.936 -16.235 1.00 41.28 380 THR A N 1
ATOM 2804 C CA . THR A 1 380 ? 41.421 -18.847 -15.486 1.00 41.28 380 THR A CA 1
ATOM 2805 C C . THR A 1 380 ? 40.225 -18.800 -16.450 1.00 41.28 380 THR A C 1
ATOM 2807 O O . THR A 1 380 ? 40.253 -18.000 -17.390 1.00 41.28 380 THR A O 1
ATOM 2810 N N . PRO A 1 381 ? 39.165 -19.611 -16.257 1.00 47.88 381 PRO A N 1
ATOM 2811 C CA . PRO A 1 381 ? 37.979 -19.542 -17.103 1.00 47.88 381 PRO A CA 1
ATOM 2812 C C . PRO A 1 381 ? 37.278 -18.182 -16.957 1.00 47.88 381 PRO A C 1
ATOM 2814 O O . PRO A 1 381 ? 37.154 -17.640 -15.860 1.00 47.88 381 PRO A O 1
ATOM 2817 N N . ALA A 1 382 ? 36.844 -17.632 -18.092 1.00 49.34 382 ALA A N 1
ATOM 2818 C CA . ALA A 1 382 ? 36.174 -16.339 -18.206 1.00 49.34 382 ALA A CA 1
ATOM 2819 C C . ALA A 1 382 ? 34.892 -16.250 -17.340 1.00 49.34 382 ALA A C 1
ATOM 2821 O O . ALA A 1 382 ? 34.236 -17.273 -17.118 1.00 49.34 382 ALA A O 1
ATOM 2822 N N . PRO A 1 383 ? 34.490 -15.044 -16.882 1.00 52.97 383 PRO A N 1
ATOM 2823 C CA . PRO A 1 383 ? 33.282 -14.857 -16.075 1.00 52.97 383 PRO A CA 1
ATOM 2824 C C . PRO A 1 383 ? 32.027 -15.413 -16.770 1.00 52.97 383 PRO A C 1
ATOM 2826 O O . PRO A 1 383 ? 31.828 -15.247 -17.974 1.00 52.97 383 PRO A O 1
ATOM 2829 N N . GLN A 1 384 ? 31.142 -16.070 -16.013 1.00 73.19 384 GLN A N 1
ATOM 2830 C CA . GLN A 1 384 ? 29.899 -16.701 -16.491 1.00 73.19 384 GLN A CA 1
ATOM 2831 C C . GLN A 1 384 ? 28.726 -15.714 -16.702 1.00 73.19 384 GLN A C 1
ATOM 2833 O O . GLN A 1 384 ? 27.571 -16.107 -16.639 1.00 73.19 384 GLN A O 1
ATOM 2838 N N . CYS A 1 385 ? 28.989 -14.458 -17.066 1.00 77.69 385 CYS A N 1
ATOM 2839 C CA . CYS A 1 385 ? 27.961 -13.470 -17.426 1.00 77.69 385 CYS A CA 1
ATOM 2840 C C . CYS A 1 385 ? 28.320 -12.704 -18.718 1.00 77.69 385 CYS A C 1
ATOM 2842 O O . CYS A 1 385 ? 29.419 -12.892 -19.245 1.00 77.69 385 CYS A O 1
ATOM 2844 N N . SER A 1 386 ? 27.381 -11.919 -19.250 1.00 87.19 386 SER A N 1
ATOM 2845 C CA . SER A 1 386 ? 27.537 -10.994 -20.382 1.00 87.19 386 SER A CA 1
ATOM 2846 C C . SER A 1 386 ? 27.693 -9.568 -19.854 1.00 87.19 386 SER A C 1
ATOM 2848 O O . SER A 1 386 ? 26.864 -9.099 -19.068 1.00 87.19 386 SER A O 1
ATOM 2850 N N . ALA A 1 387 ? 28.762 -8.879 -20.246 1.00 79.75 387 ALA A N 1
ATOM 2851 C CA . ALA A 1 387 ? 29.052 -7.530 -19.780 1.00 79.75 387 ALA A CA 1
ATOM 2852 C C . ALA A 1 387 ? 28.105 -6.487 -20.398 1.00 79.75 387 ALA A C 1
ATOM 2854 O O . ALA A 1 387 ? 27.750 -6.540 -21.581 1.00 79.75 387 ALA A O 1
ATOM 2855 N N . SER A 1 388 ? 27.701 -5.512 -19.581 1.00 75.62 388 SER A N 1
ATOM 2856 C CA . SER A 1 388 ? 26.827 -4.415 -19.996 1.00 75.62 388 SER A CA 1
ATOM 2857 C C . SER A 1 388 ? 27.458 -3.612 -21.131 1.00 75.62 388 SER A C 1
ATOM 2859 O O . SER A 1 388 ? 28.646 -3.295 -21.099 1.00 75.62 388 SER A O 1
ATOM 2861 N N . TYR A 1 389 ? 26.649 -3.251 -22.126 1.00 65.62 389 TYR A N 1
ATOM 2862 C CA . TYR A 1 389 ? 27.025 -2.410 -23.267 1.00 65.62 389 TYR A CA 1
ATOM 2863 C C . TYR A 1 389 ? 28.091 -2.957 -24.243 1.00 65.62 389 TYR A C 1
ATOM 2865 O O . TYR A 1 389 ? 28.220 -2.392 -25.329 1.00 65.62 389 TYR A O 1
ATOM 2873 N N . SER A 1 390 ? 28.803 -4.049 -23.937 1.00 67.81 390 SER A N 1
ATOM 2874 C CA . SER A 1 390 ? 29.862 -4.603 -24.803 1.00 67.81 390 SER A CA 1
ATOM 2875 C C . SER A 1 390 ? 29.538 -5.963 -25.417 1.00 67.81 390 SER A C 1
ATOM 2877 O O . SER A 1 390 ? 29.951 -6.222 -26.548 1.00 67.81 390 SER A O 1
ATOM 2879 N N . ASP A 1 391 ? 28.789 -6.814 -24.711 1.00 83.06 391 ASP A N 1
ATOM 2880 C CA . ASP A 1 391 ? 28.598 -8.207 -25.112 1.00 83.06 391 ASP A CA 1
ATOM 2881 C C . ASP A 1 391 ? 27.223 -8.431 -25.745 1.00 83.06 391 ASP A C 1
ATOM 2883 O O . ASP A 1 391 ? 26.214 -7.865 -25.315 1.00 83.06 391 ASP A O 1
ATOM 2887 N N . ASN A 1 392 ? 27.174 -9.306 -26.755 1.00 87.00 392 ASN A N 1
ATOM 2888 C CA . ASN A 1 392 ? 25.909 -9.801 -27.284 1.00 87.00 392 ASN A CA 1
ATOM 2889 C C . ASN A 1 392 ? 25.332 -10.847 -26.326 1.00 87.00 392 ASN A C 1
ATOM 2891 O O . ASN A 1 392 ? 25.785 -11.996 -26.285 1.00 87.00 392 ASN A O 1
ATOM 2895 N N . CYS A 1 393 ? 24.311 -10.451 -25.578 1.00 87.06 393 CYS A N 1
ATOM 2896 C CA . CYS A 1 393 ? 23.770 -11.267 -24.503 1.00 87.06 393 CYS A CA 1
ATOM 2897 C C . CYS A 1 393 ? 22.841 -12.398 -24.986 1.00 87.06 393 CYS A C 1
ATOM 2899 O O . CYS A 1 393 ? 22.462 -13.237 -24.179 1.00 87.06 393 CYS A O 1
ATOM 2901 N N . LEU A 1 394 ? 22.521 -12.515 -26.285 1.00 83.62 394 LEU A N 1
ATOM 2902 C CA . LEU A 1 394 ? 21.624 -13.580 -26.778 1.00 83.62 394 LEU A CA 1
ATOM 2903 C C . LEU A 1 394 ? 22.195 -14.993 -26.633 1.00 83.62 394 LEU A C 1
ATOM 2905 O O . LEU A 1 394 ? 21.451 -15.941 -26.409 1.00 83.62 394 LEU A O 1
ATOM 2909 N N . SER A 1 395 ? 23.516 -15.143 -26.752 1.00 79.44 395 SER A N 1
ATOM 2910 C CA . SER A 1 395 ? 24.180 -16.442 -26.564 1.00 79.44 395 SER A CA 1
ATOM 2911 C C . SER A 1 395 ? 24.309 -16.837 -25.088 1.00 79.44 395 SER A C 1
ATOM 2913 O O . SER A 1 395 ? 24.542 -18.004 -24.774 1.00 79.44 395 SER A O 1
ATOM 2915 N N . LYS A 1 396 ? 24.172 -15.859 -24.183 1.00 81.44 396 LYS A N 1
ATOM 2916 C CA . LYS A 1 396 ? 24.399 -15.990 -22.745 1.00 81.44 396 LYS A CA 1
ATOM 2917 C C . LYS A 1 396 ? 23.600 -14.909 -22.004 1.00 81.44 396 LYS A C 1
ATOM 2919 O O . LYS A 1 396 ? 24.140 -13.846 -21.679 1.00 81.44 396 LYS A O 1
ATOM 2924 N N . PRO A 1 397 ? 22.309 -15.155 -21.748 1.00 75.25 397 PRO A N 1
ATOM 2925 C CA . PRO A 1 397 ? 21.354 -14.121 -21.365 1.00 75.25 397 PRO A CA 1
ATOM 2926 C C . PRO A 1 397 ? 21.358 -13.847 -19.854 1.00 75.25 397 PRO A C 1
ATOM 2928 O O . PRO A 1 397 ? 20.329 -13.703 -19.210 1.00 75.25 397 PRO A O 1
ATOM 2931 N N . THR A 1 398 ? 22.554 -13.804 -19.273 1.00 79.81 398 THR A N 1
ATOM 2932 C CA . THR A 1 398 ? 22.795 -13.485 -17.867 1.00 79.81 398 THR A CA 1
ATOM 2933 C C . THR A 1 398 ? 23.712 -12.278 -17.835 1.00 79.81 398 THR A C 1
ATOM 2935 O O . THR A 1 398 ? 24.881 -12.388 -18.202 1.00 79.81 398 THR A O 1
ATOM 2938 N N . CYS A 1 399 ? 23.192 -11.122 -17.437 1.00 79.06 399 CYS A N 1
ATOM 2939 C CA . CYS A 1 399 ? 23.976 -9.895 -17.364 1.00 79.06 399 CYS A CA 1
ATOM 2940 C C . CYS A 1 399 ? 24.896 -9.902 -16.137 1.00 79.06 399 CYS A C 1
ATOM 2942 O O . CYS A 1 399 ? 24.530 -10.413 -15.082 1.00 79.06 399 CYS A O 1
ATOM 2944 N N . CYS A 1 400 ? 26.108 -9.358 -16.272 1.00 79.88 400 CYS A N 1
ATOM 2945 C CA . CYS A 1 400 ? 27.053 -9.272 -15.150 1.00 79.88 400 CYS A CA 1
ATOM 2946 C C . CYS A 1 400 ? 26.593 -8.301 -14.056 1.00 79.88 400 CYS A C 1
ATOM 2948 O O . CYS A 1 400 ? 27.002 -8.432 -12.906 1.00 79.88 400 CYS A O 1
ATOM 2950 N N . ASP A 1 401 ? 25.760 -7.331 -14.427 1.00 68.69 401 ASP A N 1
ATOM 2951 C CA . ASP A 1 401 ? 25.090 -6.432 -13.500 1.00 68.69 401 ASP A CA 1
ATOM 2952 C C . ASP A 1 401 ? 23.665 -6.958 -13.239 1.00 68.69 401 ASP A C 1
ATOM 2954 O O . ASP A 1 401 ? 22.888 -7.072 -14.194 1.00 68.69 401 ASP A O 1
ATOM 2958 N N . PRO A 1 402 ? 23.306 -7.280 -11.982 1.00 56.69 402 PRO A N 1
ATOM 2959 C CA . PRO A 1 402 ? 21.978 -7.784 -11.636 1.00 56.69 402 PRO A CA 1
ATOM 2960 C C . PRO A 1 402 ? 20.853 -6.760 -11.860 1.00 56.69 402 PRO A C 1
ATOM 2962 O O . PRO A 1 402 ? 19.689 -7.149 -11.897 1.00 56.69 402 PRO A O 1
ATOM 2965 N N . ALA A 1 403 ? 21.168 -5.471 -12.031 1.00 55.69 403 ALA A N 1
ATOM 2966 C CA . ALA A 1 403 ? 20.195 -4.434 -12.381 1.00 55.69 403 ALA A CA 1
ATOM 2967 C C . ALA A 1 403 ? 19.909 -4.346 -13.896 1.00 55.69 403 ALA A C 1
ATOM 2969 O O . ALA A 1 403 ? 19.111 -3.510 -14.324 1.00 55.69 403 ALA A O 1
ATOM 2970 N N . MET A 1 404 ? 20.562 -5.172 -14.721 1.00 69.00 404 MET A N 1
ATOM 2971 C CA . MET A 1 404 ? 20.435 -5.154 -16.178 1.00 69.00 404 MET A CA 1
ATOM 2972 C C . MET A 1 404 ? 19.672 -6.378 -16.675 1.00 69.00 404 MET A C 1
ATOM 2974 O O . MET A 1 404 ? 19.866 -7.497 -16.208 1.00 69.00 404 MET A O 1
ATOM 2978 N N . THR A 1 405 ? 18.837 -6.171 -17.685 1.00 70.00 405 THR A N 1
ATOM 2979 C CA . THR A 1 405 ? 18.135 -7.236 -18.400 1.00 70.00 405 THR A CA 1
ATOM 2980 C C . THR A 1 405 ? 18.698 -7.330 -19.812 1.00 70.00 405 THR A C 1
ATOM 2982 O O . THR A 1 405 ? 18.976 -6.316 -20.452 1.00 70.00 405 THR A O 1
ATOM 2985 N N . CYS A 1 406 ? 18.901 -8.544 -20.315 1.00 79.94 406 CYS A N 1
ATOM 2986 C CA . CYS A 1 406 ? 19.312 -8.731 -21.698 1.00 79.94 406 CYS A CA 1
ATOM 2987 C C . CYS A 1 406 ? 18.102 -8.494 -22.607 1.00 79.94 406 CYS A C 1
ATOM 2989 O O . CYS A 1 406 ? 17.137 -9.245 -22.555 1.00 79.94 406 CYS A O 1
ATOM 2991 N N . PHE A 1 407 ? 18.122 -7.444 -23.425 1.00 83.00 407 PHE A N 1
ATOM 2992 C CA . PHE A 1 407 ? 17.057 -7.137 -24.378 1.00 83.00 407 PHE A CA 1
ATOM 2993 C C . PHE A 1 407 ? 17.531 -7.409 -25.799 1.00 83.00 407 PHE A C 1
ATOM 2995 O O . PHE A 1 407 ? 18.583 -6.917 -26.210 1.00 83.00 407 PHE A O 1
ATOM 3002 N N . MET A 1 408 ? 16.748 -8.154 -26.576 1.00 82.94 408 MET A N 1
ATOM 3003 C CA . MET A 1 408 ? 17.046 -8.367 -27.985 1.00 82.94 408 MET A CA 1
ATOM 3004 C C . MET A 1 408 ? 16.688 -7.130 -28.810 1.00 82.94 408 MET A C 1
ATOM 3006 O O . MET A 1 408 ? 15.604 -6.553 -28.684 1.00 82.94 408 MET A O 1
ATOM 3010 N N . LYS A 1 409 ? 17.608 -6.749 -29.686 1.00 80.94 409 LYS A N 1
ATOM 3011 C CA . LYS A 1 409 ? 17.379 -5.782 -30.752 1.00 80.94 409 LYS A CA 1
ATOM 3012 C C . LYS A 1 409 ? 16.710 -6.466 -31.935 1.00 80.94 409 LYS A C 1
ATOM 3014 O O . LYS A 1 409 ? 15.662 -6.023 -32.388 1.00 80.94 409 LYS A O 1
ATOM 3019 N N . ASP A 1 410 ? 17.296 -7.577 -32.365 1.00 79.38 410 ASP A N 1
ATOM 3020 C CA . ASP A 1 410 ? 16.844 -8.439 -33.452 1.00 79.38 410 ASP A CA 1
ATOM 3021 C C . ASP A 1 410 ? 17.197 -9.906 -33.136 1.00 79.38 410 ASP A C 1
ATOM 3023 O O . ASP A 1 410 ? 17.640 -10.225 -32.032 1.00 79.38 410 ASP A O 1
ATOM 3027 N N . SER A 1 411 ? 16.980 -10.827 -34.080 1.00 77.38 411 SER A N 1
ATOM 3028 C CA . SER A 1 411 ? 17.247 -12.259 -33.877 1.00 77.38 411 SER A CA 1
ATOM 3029 C C . SER A 1 411 ? 18.731 -12.608 -33.711 1.00 77.38 411 SER A C 1
ATOM 3031 O O . SER A 1 411 ? 19.044 -13.738 -33.346 1.00 77.38 411 SER A O 1
ATOM 3033 N N . ALA A 1 412 ? 19.644 -11.686 -34.026 1.00 80.19 412 ALA A N 1
ATOM 3034 C CA . ALA A 1 412 ? 21.085 -11.911 -34.019 1.00 80.19 412 ALA A CA 1
ATOM 3035 C C . ALA A 1 412 ? 21.819 -11.089 -32.950 1.00 80.19 412 ALA A C 1
ATOM 3037 O O . ALA A 1 412 ? 22.952 -11.432 -32.608 1.00 80.19 412 ALA A O 1
ATOM 3038 N N . TYR A 1 413 ? 21.203 -10.041 -32.396 1.00 84.50 413 TYR A N 1
ATOM 3039 C CA . TYR A 1 413 ? 21.825 -9.157 -31.416 1.00 84.50 413 TYR A CA 1
ATOM 3040 C C . TYR A 1 413 ? 20.907 -8.787 -30.248 1.00 84.50 413 TYR A C 1
ATOM 3042 O O . TYR A 1 413 ? 19.751 -8.405 -30.426 1.00 84.50 413 TYR A O 1
ATOM 3050 N N . GLY A 1 414 ? 21.460 -8.831 -29.038 1.00 85.62 414 GLY A N 1
ATOM 3051 C CA . GLY A 1 414 ? 20.831 -8.353 -27.815 1.00 85.62 414 GLY A CA 1
ATOM 3052 C C . GLY A 1 414 ? 21.867 -7.775 -26.868 1.00 85.62 414 GLY A C 1
ATOM 3053 O O . GLY A 1 414 ? 23.046 -8.120 -26.937 1.00 85.62 414 GLY A O 1
ATOM 3054 N N . GLN A 1 415 ? 21.431 -6.884 -25.986 1.00 88.06 415 GLN A N 1
ATOM 3055 C CA . GLN A 1 415 ? 22.318 -6.153 -25.092 1.00 88.06 415 GLN A CA 1
ATOM 3056 C C . GLN A 1 415 ? 21.743 -6.075 -23.679 1.00 88.06 415 GLN A C 1
ATOM 3058 O O . GLN A 1 415 ? 20.539 -5.910 -23.489 1.00 88.06 415 GLN A O 1
ATOM 3063 N N . CYS A 1 416 ? 22.623 -6.173 -22.686 1.00 80.81 416 CYS A N 1
ATOM 3064 C CA . CYS A 1 416 ? 22.287 -5.928 -21.289 1.00 80.81 416 CYS A CA 1
ATOM 3065 C C . CYS A 1 416 ? 22.035 -4.431 -21.072 1.00 80.81 416 CYS A C 1
ATOM 3067 O O . CYS A 1 416 ? 22.974 -3.635 -21.147 1.00 80.81 416 CYS A O 1
ATOM 3069 N N . LEU A 1 417 ? 20.773 -4.068 -20.833 1.00 71.00 417 LEU A N 1
ATOM 3070 C CA . LEU A 1 417 ? 20.306 -2.698 -20.616 1.00 71.00 417 LEU A CA 1
ATOM 3071 C C . LEU A 1 417 ? 19.446 -2.631 -19.342 1.00 71.00 417 LEU A C 1
ATOM 3073 O O . LEU A 1 417 ? 18.824 -3.628 -18.973 1.00 71.00 417 LEU A O 1
ATOM 3077 N N . PRO A 1 418 ? 19.345 -1.466 -18.680 1.00 53.69 418 PRO A N 1
ATOM 3078 C CA . PRO A 1 418 ? 18.484 -1.319 -17.504 1.00 53.69 418 PRO A CA 1
ATOM 3079 C C . PRO A 1 418 ? 16.997 -1.279 -17.894 1.00 53.69 418 PRO A C 1
ATOM 3081 O O . PRO A 1 418 ? 16.126 -1.617 -17.101 1.00 53.69 418 PRO A O 1
ATOM 3084 N N . PHE A 1 419 ? 16.698 -0.869 -19.129 1.00 55.75 419 PHE A N 1
ATOM 3085 C CA . PHE A 1 419 ? 15.379 -0.900 -19.759 1.00 55.75 419 PHE A CA 1
ATOM 3086 C C . PHE A 1 419 ? 15.542 -0.798 -21.286 1.00 55.75 419 PHE A C 1
ATOM 3088 O O . PHE A 1 419 ? 16.585 -0.358 -21.771 1.00 55.75 419 PHE A O 1
ATOM 3095 N N . CYS A 1 420 ? 14.513 -1.169 -22.051 1.00 70.12 420 CYS A N 1
ATOM 3096 C CA . CYS A 1 420 ? 14.515 -1.080 -23.514 1.00 70.12 420 CYS A CA 1
ATOM 3097 C C . CYS A 1 420 ? 13.145 -0.617 -24.025 1.00 70.12 420 CYS A C 1
ATOM 3099 O O . CYS A 1 420 ? 12.113 -1.103 -23.564 1.00 70.12 420 CYS A O 1
ATOM 3101 N N . VAL A 1 421 ? 13.133 0.325 -24.972 1.00 65.62 421 VAL A N 1
ATOM 3102 C CA . VAL A 1 421 ? 11.912 0.860 -25.600 1.00 65.62 421 VAL A CA 1
ATOM 3103 C C . VAL A 1 421 ? 11.815 0.361 -27.043 1.00 65.62 421 VAL A C 1
ATOM 3105 O O . VAL A 1 421 ? 12.741 0.633 -27.807 1.00 65.62 421 VAL A O 1
ATOM 3108 N N . PRO A 1 422 ? 10.746 -0.348 -27.453 1.00 63.94 422 PRO A N 1
ATOM 3109 C CA . PRO A 1 422 ? 10.610 -0.805 -28.833 1.00 63.94 422 PRO A CA 1
ATOM 3110 C C . PRO A 1 422 ? 10.704 0.346 -29.842 1.00 63.94 422 PRO A C 1
ATOM 3112 O O . PRO A 1 422 ? 10.149 1.423 -29.621 1.00 63.94 422 PRO A O 1
ATOM 3115 N N . GLY A 1 423 ? 11.381 0.110 -30.965 1.00 68.81 423 GLY A N 1
ATOM 3116 C CA . GLY A 1 423 ? 11.560 1.106 -32.027 1.00 68.81 423 GLY A CA 1
ATOM 3117 C C . GLY A 1 423 ? 13.014 1.518 -32.256 1.00 68.81 423 GLY A C 1
ATOM 3118 O O . GLY A 1 423 ? 13.946 0.882 -31.772 1.00 68.81 423 GLY A O 1
ATOM 3119 N N . ILE A 1 424 ? 13.226 2.547 -33.079 1.00 69.88 424 ILE A N 1
ATOM 3120 C CA . ILE A 1 424 ? 14.572 2.957 -33.505 1.00 69.88 424 ILE A CA 1
ATOM 3121 C C . ILE A 1 424 ? 15.254 3.750 -32.389 1.00 69.88 424 ILE A C 1
ATOM 3123 O O . ILE A 1 424 ? 14.777 4.808 -31.976 1.00 69.88 424 ILE A O 1
ATOM 3127 N N . HIS A 1 425 ? 16.402 3.254 -31.926 1.00 70.81 425 HIS A N 1
ATOM 3128 C CA . HIS A 1 425 ? 17.229 3.949 -30.943 1.00 70.81 425 HIS A CA 1
ATOM 3129 C C . HIS A 1 425 ? 18.207 4.863 -31.672 1.00 70.81 425 HIS A C 1
ATOM 3131 O O . HIS A 1 425 ? 19.219 4.421 -32.205 1.00 70.81 425 HIS A O 1
ATOM 3137 N N . TRP A 1 426 ? 17.930 6.164 -31.677 1.00 70.25 426 TRP A N 1
ATOM 3138 C CA . TRP A 1 426 ? 18.760 7.163 -32.368 1.00 70.25 426 TRP A CA 1
ATOM 3139 C C . TRP A 1 426 ? 20.163 7.350 -31.768 1.00 70.25 426 TRP A C 1
ATOM 3141 O O . TRP A 1 426 ? 21.020 7.977 -32.388 1.00 70.25 426 TRP A O 1
ATOM 3151 N N . ASN A 1 427 ? 20.402 6.790 -30.580 1.00 64.94 427 ASN A N 1
ATOM 3152 C CA . ASN A 1 427 ? 21.721 6.736 -29.950 1.00 64.94 427 ASN A CA 1
ATOM 3153 C C . ASN A 1 427 ? 22.611 5.629 -30.536 1.00 64.94 427 ASN A C 1
ATOM 3155 O O . ASN A 1 427 ? 23.825 5.661 -30.326 1.00 64.94 427 ASN A O 1
ATOM 3159 N N . ASP A 1 428 ? 22.041 4.674 -31.280 1.00 70.75 428 ASP A N 1
ATOM 3160 C CA . ASP A 1 428 ? 22.833 3.694 -32.010 1.00 70.75 428 ASP A CA 1
ATOM 3161 C C . ASP A 1 428 ? 23.641 4.391 -33.112 1.00 70.75 428 ASP A C 1
ATOM 3163 O O . ASP A 1 428 ? 23.172 5.370 -33.710 1.00 70.75 428 ASP A O 1
ATOM 3167 N N . PRO A 1 429 ? 24.847 3.886 -33.440 1.00 73.88 429 PRO A N 1
ATOM 3168 C CA . PRO A 1 429 ? 25.582 4.352 -34.606 1.00 73.88 429 PRO A CA 1
ATOM 3169 C C . PRO A 1 429 ? 24.662 4.359 -35.835 1.00 73.88 429 PRO A C 1
ATOM 3171 O O . PRO A 1 429 ? 23.927 3.390 -36.003 1.00 73.88 429 PRO A O 1
ATOM 3174 N N . PRO A 1 430 ? 24.713 5.368 -36.726 1.00 71.38 430 PRO A N 1
ATOM 3175 C CA . PRO A 1 430 ? 23.757 5.511 -37.832 1.00 71.38 430 PRO A CA 1
ATOM 3176 C C . PRO A 1 430 ? 23.549 4.247 -38.680 1.00 71.38 430 PRO A C 1
ATOM 3178 O O . PRO A 1 430 ? 22.441 3.957 -39.113 1.00 71.38 430 PRO A O 1
ATOM 3181 N N . ARG A 1 431 ? 24.601 3.433 -38.850 1.00 71.25 431 ARG A N 1
ATOM 3182 C CA . ARG A 1 431 ? 24.549 2.136 -39.553 1.00 71.25 431 ARG A CA 1
ATOM 3183 C C . ARG A 1 431 ? 23.738 1.038 -38.844 1.00 71.25 431 ARG A C 1
ATOM 3185 O O . ARG A 1 431 ? 23.478 0.001 -39.436 1.00 71.25 431 ARG A O 1
ATOM 3192 N N . TYR A 1 432 ? 23.403 1.241 -37.578 1.00 71.25 432 TYR A N 1
ATOM 3193 C CA . TYR A 1 432 ? 22.719 0.305 -36.693 1.00 71.25 432 TYR A CA 1
ATOM 3194 C C . TYR A 1 432 ? 21.418 0.886 -36.133 1.00 71.25 432 TYR A C 1
ATOM 3196 O O . TYR A 1 432 ? 20.854 0.285 -35.232 1.00 71.25 432 TYR A O 1
ATOM 3204 N N . GLN A 1 433 ? 20.911 2.015 -36.633 1.00 80.31 433 GLN A N 1
ATOM 3205 C CA . GLN A 1 433 ? 19.623 2.582 -36.208 1.00 80.31 433 GLN A CA 1
ATOM 3206 C C . GLN A 1 433 ? 18.443 1.793 -36.802 1.00 80.31 433 GLN A C 1
ATOM 3208 O O . GLN A 1 433 ? 17.626 2.312 -37.559 1.00 80.31 433 GLN A O 1
ATOM 3213 N N . THR A 1 434 ? 18.380 0.504 -36.484 1.00 77.94 434 THR A N 1
ATOM 3214 C CA . THR A 1 434 ? 17.277 -0.395 -36.815 1.00 77.94 434 THR A CA 1
ATOM 3215 C C . THR A 1 434 ? 16.324 -0.516 -35.623 1.00 77.94 434 THR A C 1
ATOM 3217 O O . THR A 1 434 ? 16.712 -0.210 -34.490 1.00 77.94 434 THR A O 1
ATOM 3220 N N . PRO A 1 435 ? 15.062 -0.919 -35.848 1.00 70.62 435 PRO A N 1
ATOM 3221 C CA . PRO A 1 435 ? 14.107 -1.085 -34.763 1.00 70.62 435 PRO A CA 1
ATOM 3222 C C . PRO A 1 435 ? 14.587 -2.131 -33.758 1.00 70.62 435 PRO A C 1
ATOM 3224 O O . PRO A 1 435 ? 14.918 -3.251 -34.137 1.00 70.62 435 PRO A O 1
ATOM 3227 N N . TRP A 1 436 ? 14.579 -1.774 -32.480 1.00 83.56 436 TRP A N 1
ATOM 3228 C CA . TRP A 1 436 ? 14.733 -2.724 -31.393 1.00 83.56 436 TRP A CA 1
ATOM 3229 C C . TRP A 1 436 ? 13.406 -3.420 -31.117 1.00 83.56 436 TRP A C 1
ATOM 3231 O O . TRP A 1 436 ? 12.388 -2.759 -30.896 1.00 83.56 436 TRP A O 1
ATOM 3241 N N . ALA A 1 437 ? 13.431 -4.751 -31.071 1.00 76.75 437 ALA A N 1
ATOM 3242 C CA . ALA A 1 437 ? 12.318 -5.554 -30.575 1.00 76.75 437 ALA A CA 1
ATOM 3243 C C . ALA A 1 437 ? 12.123 -5.384 -29.060 1.00 76.75 437 ALA A C 1
ATOM 3245 O O . ALA A 1 437 ? 11.011 -5.539 -28.561 1.00 76.75 437 ALA A O 1
ATOM 3246 N N . CYS A 1 438 ? 13.201 -5.078 -28.326 1.00 72.31 438 CYS A N 1
ATOM 3247 C CA . CYS A 1 438 ? 13.216 -4.907 -26.872 1.00 72.31 438 CYS A CA 1
ATOM 3248 C C . CYS A 1 438 ? 12.550 -6.056 -26.112 1.00 72.31 438 CYS A C 1
ATOM 3250 O O . CYS A 1 438 ? 11.980 -5.863 -25.040 1.00 72.31 438 CYS A O 1
ATOM 3252 N N . THR A 1 439 ? 12.623 -7.262 -26.671 1.00 70.94 439 THR A N 1
ATOM 3253 C CA . THR A 1 439 ? 12.134 -8.466 -26.006 1.00 70.94 439 THR A CA 1
ATOM 3254 C C . THR A 1 439 ? 13.236 -8.950 -25.066 1.00 70.94 439 THR A C 1
ATOM 3256 O O . THR A 1 439 ? 14.346 -9.208 -25.531 1.00 70.94 439 THR A O 1
ATOM 3259 N N . PRO A 1 440 ? 12.993 -9.023 -23.752 1.00 65.12 440 PRO A N 1
ATOM 3260 C CA . PRO A 1 440 ? 13.944 -9.588 -22.809 1.00 65.12 440 PRO A CA 1
ATOM 3261 C C . PRO A 1 440 ? 14.243 -11.049 -23.116 1.00 65.12 440 PRO A C 1
ATOM 3263 O O . PRO A 1 440 ? 13.347 -11.802 -23.498 1.00 65.12 440 PRO A O 1
ATOM 3266 N N . VAL A 1 441 ? 15.488 -11.440 -22.890 1.00 68.25 441 VAL A N 1
ATOM 3267 C CA . VAL A 1 441 ? 16.016 -12.787 -23.071 1.00 68.25 441 VAL A CA 1
ATOM 3268 C C . VAL A 1 441 ? 16.772 -13.127 -21.790 1.00 68.25 441 VAL A C 1
ATOM 3270 O O . VAL A 1 441 ? 17.685 -12.392 -21.452 1.00 68.25 441 VAL A O 1
ATOM 3273 N N . GLY A 1 442 ? 16.399 -14.204 -21.090 1.00 60.56 442 GLY A N 1
ATOM 3274 C CA . GLY A 1 442 ? 16.994 -14.645 -19.811 1.00 60.56 442 GLY A CA 1
ATOM 3275 C C . GLY A 1 442 ? 16.779 -13.680 -18.633 1.00 60.56 442 GLY A C 1
ATOM 3276 O O . GLY A 1 442 ? 17.177 -12.517 -18.656 1.00 60.56 442 GLY A O 1
ATOM 3277 N N . ASP A 1 443 ? 16.095 -14.176 -17.604 1.00 51.91 443 ASP A N 1
ATOM 3278 C CA . ASP A 1 443 ? 15.383 -13.369 -16.608 1.00 51.91 443 ASP A CA 1
ATOM 3279 C C . ASP A 1 443 ? 16.203 -12.857 -15.416 1.00 51.91 443 ASP A C 1
ATOM 3281 O O . ASP A 1 443 ? 17.034 -13.570 -14.848 1.00 51.91 443 ASP A O 1
ATOM 3285 N N . PRO A 1 444 ? 15.850 -11.638 -14.965 1.00 50.19 444 PRO A N 1
ATOM 3286 C CA . PRO A 1 444 ? 15.635 -11.372 -13.539 1.00 50.19 444 PRO A CA 1
ATOM 3287 C C . PRO A 1 444 ? 14.238 -10.794 -13.196 1.00 50.19 444 PRO A C 1
ATOM 3289 O O . PRO A 1 444 ? 14.043 -10.326 -12.078 1.00 50.19 444 PRO A O 1
ATOM 3292 N N . LEU A 1 445 ? 13.264 -10.774 -14.122 1.00 50.03 445 LEU A N 1
ATOM 3293 C CA . LEU A 1 445 ? 11.942 -10.157 -13.876 1.00 50.03 445 LEU A CA 1
ATOM 3294 C C . LEU A 1 445 ? 10.858 -11.109 -13.350 1.00 50.03 445 LEU A C 1
ATOM 3296 O O . LEU A 1 445 ? 9.827 -10.630 -12.871 1.00 50.03 445 LEU A O 1
ATOM 3300 N N . GLU A 1 446 ? 11.084 -12.419 -13.394 1.00 51.28 446 GLU A N 1
ATOM 3301 C CA . GLU A 1 446 ? 10.334 -13.346 -12.548 1.00 51.28 446 GLU A CA 1
ATOM 3302 C C . GLU A 1 446 ? 10.793 -13.152 -11.097 1.00 51.28 446 GLU A C 1
ATOM 3304 O O . GLU A 1 446 ? 11.981 -12.953 -10.838 1.00 51.28 446 GLU A O 1
ATOM 3309 N N . ILE A 1 447 ? 9.880 -13.233 -10.128 1.00 57.62 447 ILE A N 1
ATOM 3310 C CA . ILE A 1 447 ? 10.282 -13.685 -8.794 1.00 57.62 447 ILE A CA 1
ATOM 3311 C C . ILE A 1 447 ? 10.234 -15.209 -8.888 1.00 57.62 447 ILE A C 1
ATOM 3313 O O . ILE A 1 447 ? 9.156 -15.770 -8.685 1.00 57.62 447 ILE A O 1
ATOM 3317 N N . PRO A 1 4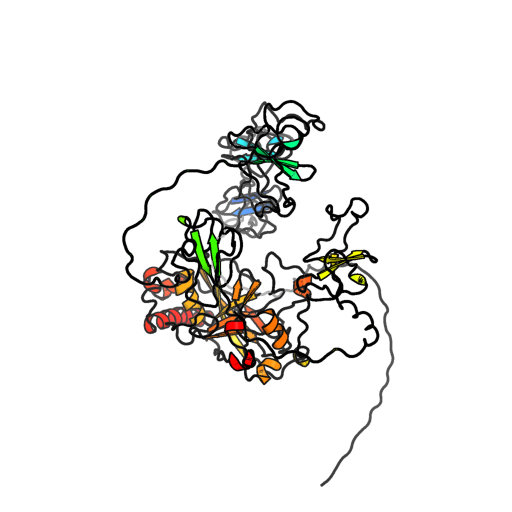48 ? 11.332 -15.910 -9.241 1.00 63.69 448 PRO A N 1
ATOM 3318 C CA . PRO A 1 448 ? 11.324 -17.354 -9.157 1.00 63.69 448 PRO A CA 1
ATOM 3319 C C . PRO A 1 448 ? 11.133 -17.679 -7.683 1.00 63.69 448 PRO A C 1
ATOM 3321 O O . PRO A 1 448 ? 12.002 -17.380 -6.855 1.00 63.69 448 PRO A O 1
ATOM 3324 N N . PHE A 1 449 ? 9.965 -18.219 -7.346 1.00 78.38 449 PHE A N 1
ATOM 3325 C CA . PHE A 1 449 ? 9.699 -18.703 -6.006 1.00 78.38 449 PHE A CA 1
ATOM 3326 C C . PHE A 1 449 ? 10.828 -19.660 -5.624 1.00 78.38 449 PHE A C 1
ATOM 3328 O O . PHE A 1 449 ? 11.088 -20.641 -6.318 1.00 78.38 449 PHE A O 1
ATOM 3335 N N . ALA A 1 450 ? 11.553 -19.335 -4.553 1.00 69.44 450 ALA A N 1
ATOM 3336 C CA . ALA A 1 450 ? 12.685 -20.148 -4.118 1.00 69.44 450 ALA A CA 1
ATOM 3337 C C . ALA A 1 450 ? 12.221 -21.532 -3.649 1.00 69.44 450 ALA A C 1
ATOM 3339 O O . ALA A 1 450 ? 12.953 -22.511 -3.767 1.00 69.44 450 ALA A O 1
ATOM 3340 N N . GLU A 1 451 ? 10.993 -21.598 -3.135 1.00 78.00 451 GLU A N 1
ATOM 3341 C CA . GLU A 1 451 ? 10.386 -22.800 -2.592 1.00 78.00 451 GLU A CA 1
ATOM 3342 C C . GLU A 1 451 ? 9.414 -23.422 -3.595 1.00 78.00 451 GLU A C 1
ATOM 3344 O O . GLU A 1 451 ? 8.395 -22.826 -3.944 1.00 78.00 451 GLU A O 1
ATOM 3349 N N . GLN A 1 452 ? 9.659 -24.678 -3.983 1.00 84.94 452 GLN A N 1
ATOM 3350 C CA . GLN A 1 452 ? 8.785 -25.412 -4.909 1.00 84.94 452 GLN A CA 1
ATOM 3351 C C . GLN A 1 452 ? 7.333 -25.501 -4.403 1.00 84.94 452 GLN A C 1
ATOM 3353 O O . GLN A 1 452 ? 6.391 -25.563 -5.194 1.00 84.94 452 GLN A O 1
ATOM 3358 N N . SER A 1 453 ? 7.150 -25.485 -3.078 1.00 91.38 453 SER A N 1
ATOM 3359 C CA . SER A 1 453 ? 5.836 -25.524 -2.429 1.00 91.38 453 SER A CA 1
ATOM 3360 C C . SER A 1 45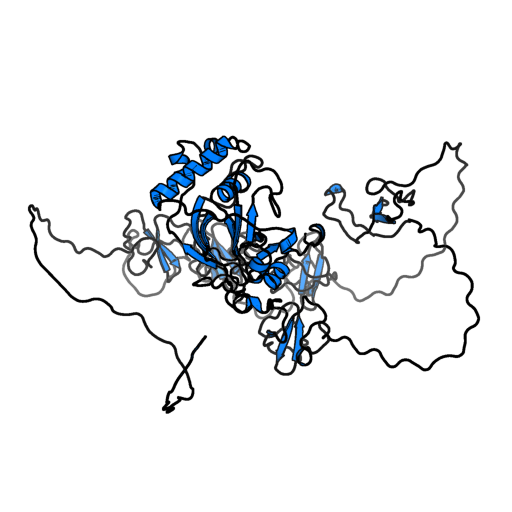3 ? 4.957 -24.310 -2.751 1.00 91.38 453 SER A C 1
ATOM 3362 O O . SER A 1 453 ? 3.737 -24.425 -2.687 1.00 91.38 453 SER A O 1
ATOM 3364 N N . LEU A 1 454 ? 5.540 -23.181 -3.170 1.00 93.31 454 LEU A N 1
ATOM 3365 C CA . LEU A 1 454 ? 4.795 -21.986 -3.574 1.00 93.31 454 LEU A CA 1
ATOM 3366 C C . LEU A 1 454 ? 4.058 -22.162 -4.909 1.00 93.31 454 LEU A C 1
ATOM 3368 O O . LEU A 1 454 ? 3.130 -21.409 -5.185 1.00 93.31 454 LEU A O 1
ATOM 3372 N N . HIS A 1 455 ? 4.399 -23.171 -5.714 1.00 92.25 455 HIS A N 1
ATOM 3373 C CA . HIS A 1 455 ? 3.689 -23.486 -6.961 1.00 92.25 455 HIS A CA 1
ATOM 3374 C C . HIS A 1 455 ? 2.455 -24.376 -6.758 1.00 92.25 455 HIS A C 1
ATOM 3376 O O . HIS A 1 455 ? 1.848 -24.830 -7.726 1.00 92.25 455 HIS A O 1
ATOM 3382 N N . SER A 1 456 ? 2.101 -24.707 -5.516 1.00 93.56 456 SER A N 1
ATOM 3383 C CA . SER A 1 456 ? 0.977 -25.587 -5.198 1.00 93.56 456 SER A CA 1
ATOM 3384 C C . SER A 1 456 ? 0.089 -24.972 -4.115 1.00 93.56 456 SER A C 1
ATOM 3386 O O . SER A 1 456 ? 0.564 -24.151 -3.331 1.00 93.56 456 SER A O 1
ATOM 3388 N N . PRO A 1 457 ? -1.203 -25.345 -4.053 1.00 97.69 457 PRO A N 1
ATOM 3389 C CA . PRO A 1 457 ? -2.074 -24.943 -2.953 1.00 97.69 457 PRO A CA 1
ATOM 3390 C C . PRO A 1 457 ? -1.496 -25.358 -1.596 1.00 97.69 457 PRO A C 1
ATOM 3392 O O . PRO A 1 457 ? -0.920 -26.442 -1.471 1.00 97.69 457 PRO A O 1
ATOM 3395 N N . SER A 1 458 ? -1.683 -24.520 -0.578 1.00 97.94 458 SER A N 1
ATOM 3396 C CA . SER A 1 458 ? -1.222 -24.810 0.781 1.00 97.94 458 SER A CA 1
ATOM 3397 C C . SER A 1 458 ? -2.280 -25.552 1.603 1.00 97.94 458 SER A C 1
ATOM 3399 O O . SER A 1 458 ? -3.463 -25.608 1.251 1.00 97.94 458 SER A O 1
ATOM 3401 N N . GLY A 1 459 ? -1.854 -26.091 2.748 1.00 96.81 459 GLY A N 1
ATOM 3402 C CA . GLY A 1 459 ? -2.745 -26.664 3.758 1.00 96.81 459 GLY A CA 1
ATOM 3403 C C . GLY A 1 459 ? -3.419 -25.648 4.692 1.00 96.81 459 GLY A C 1
ATOM 3404 O O . GLY A 1 459 ? -4.005 -26.079 5.680 1.00 96.81 459 GLY A O 1
ATOM 3405 N N . ALA A 1 460 ? -3.317 -24.334 4.443 1.00 97.44 460 ALA A N 1
ATOM 3406 C CA . ALA A 1 460 ? -3.850 -23.314 5.353 1.00 97.44 460 ALA A CA 1
ATOM 3407 C C . ALA A 1 460 ? -5.382 -23.292 5.399 1.00 97.44 460 ALA A C 1
ATOM 3409 O O . ALA A 1 460 ? -6.073 -23.468 4.380 1.00 97.44 460 ALA A O 1
ATOM 3410 N N . ASP A 1 461 ? -5.892 -22.939 6.578 1.00 97.06 461 ASP A N 1
ATOM 3411 C CA . ASP A 1 461 ? -7.277 -22.535 6.763 1.00 97.06 461 ASP A CA 1
ATOM 3412 C C . ASP A 1 461 ? -7.570 -21.238 5.996 1.00 97.06 461 ASP A C 1
ATOM 3414 O O . ASP A 1 461 ? -6.724 -20.351 5.854 1.00 97.06 461 ASP A O 1
ATOM 3418 N N . LEU A 1 462 ? -8.797 -21.126 5.482 1.00 98.12 462 LEU A N 1
ATOM 3419 C CA . LEU A 1 462 ? -9.263 -19.905 4.832 1.00 98.12 462 LEU A CA 1
ATOM 3420 C C . LEU A 1 462 ? -9.653 -18.879 5.900 1.00 98.12 462 LEU A C 1
ATOM 3422 O O . LEU A 1 462 ? -10.682 -19.024 6.560 1.00 98.12 462 LEU A O 1
ATOM 3426 N N . LEU A 1 463 ? -8.870 -17.812 6.028 1.00 98.31 463 LEU A N 1
ATOM 3427 C CA . LEU A 1 463 ? -9.202 -16.690 6.901 1.00 98.31 463 LEU A CA 1
ATOM 3428 C C . LEU A 1 463 ? -10.125 -15.726 6.157 1.00 98.31 463 LEU A C 1
ATOM 3430 O O . LEU A 1 463 ? -9.851 -15.372 5.014 1.00 98.31 463 LEU A O 1
ATOM 3434 N N . THR A 1 464 ? -11.215 -15.295 6.797 1.00 98.25 464 THR A N 1
ATOM 3435 C CA . THR A 1 464 ? -12.144 -14.287 6.258 1.00 98.25 464 THR A CA 1
ATOM 3436 C C . THR A 1 464 ? -12.387 -13.208 7.305 1.00 98.25 464 THR A C 1
ATOM 3438 O O . THR A 1 464 ? -12.863 -13.512 8.395 1.00 98.25 464 THR A O 1
ATOM 3441 N N . PHE A 1 465 ? -12.052 -11.958 6.988 1.00 97.69 465 PHE A N 1
ATOM 3442 C CA . PHE A 1 465 ? -12.106 -10.842 7.936 1.00 97.69 465 PHE A CA 1
ATOM 3443 C C . PHE A 1 465 ? -12.208 -9.493 7.221 1.00 97.69 465 PHE A C 1
ATOM 3445 O O . PHE A 1 465 ? -12.106 -9.417 5.997 1.00 97.69 465 PHE A O 1
ATOM 3452 N N . HIS A 1 466 ? -12.422 -8.415 7.977 1.00 97.06 466 HIS A N 1
ATOM 3453 C CA . HIS A 1 466 ? -12.506 -7.074 7.407 1.00 97.06 466 HIS A CA 1
ATOM 3454 C C . HIS A 1 466 ? -11.168 -6.339 7.453 1.00 97.06 466 HIS A C 1
ATOM 3456 O O . HIS A 1 466 ? -10.476 -6.311 8.469 1.00 97.06 466 HIS A O 1
ATOM 3462 N N . MET A 1 467 ? -10.852 -5.659 6.356 1.00 97.31 467 MET A N 1
ATOM 3463 C CA . MET A 1 467 ? -9.818 -4.634 6.304 1.00 97.31 467 MET A CA 1
ATOM 3464 C C . MET A 1 467 ? -10.440 -3.291 5.950 1.00 97.31 467 MET A C 1
ATOM 3466 O O . MET A 1 467 ? -11.423 -3.209 5.218 1.00 97.31 467 MET A O 1
ATOM 3470 N N . TYR A 1 468 ? -9.828 -2.221 6.431 1.00 96.56 468 TYR A N 1
ATOM 3471 C CA . TYR A 1 468 ? -10.281 -0.858 6.237 1.00 96.56 468 TYR A CA 1
ATOM 3472 C C . TYR A 1 468 ? -9.212 -0.036 5.534 1.00 96.56 468 TYR A C 1
ATOM 3474 O O . TYR A 1 468 ? -8.015 -0.325 5.622 1.00 96.56 468 TYR A O 1
ATOM 3482 N N . ARG A 1 469 ? -9.643 1.032 4.866 1.00 94.94 469 ARG A N 1
ATOM 3483 C CA . ARG A 1 469 ? -8.737 2.017 4.275 1.00 94.94 469 ARG A CA 1
ATOM 3484 C C . ARG A 1 469 ? -9.326 3.415 4.315 1.00 94.94 469 ARG A C 1
ATOM 3486 O O . ARG A 1 469 ? -10.472 3.612 3.921 1.00 94.94 469 ARG A O 1
ATOM 3493 N N . ALA A 1 470 ? -8.519 4.387 4.722 1.00 93.12 470 ALA A N 1
ATOM 3494 C CA . ALA A 1 470 ? -8.853 5.796 4.579 1.00 93.12 470 ALA A CA 1
ATOM 3495 C C . ALA A 1 470 ? -8.551 6.263 3.144 1.00 93.12 470 ALA A C 1
ATOM 3497 O O . ALA A 1 470 ? -7.468 5.995 2.621 1.00 93.12 470 ALA A O 1
ATOM 3498 N N . GLN A 1 471 ? -9.511 6.915 2.488 1.00 88.88 471 GLN A N 1
ATOM 3499 C CA . GLN A 1 471 ? -9.412 7.279 1.074 1.00 88.88 471 GLN A CA 1
ATOM 3500 C C . GLN A 1 471 ? -10.137 8.604 0.783 1.00 88.88 471 GLN A C 1
ATOM 3502 O O . GLN A 1 471 ? -11.083 8.976 1.479 1.00 88.88 471 GLN A O 1
ATOM 3507 N N . GLY A 1 472 ? -9.686 9.327 -0.244 1.00 86.25 472 GLY A N 1
ATOM 3508 C CA . GLY A 1 472 ? -10.420 10.464 -0.813 1.00 86.25 472 GLY A CA 1
ATOM 3509 C C . GLY A 1 472 ? -11.552 10.017 -1.735 1.00 86.25 472 GLY A C 1
ATOM 3510 O O . GLY A 1 472 ? -11.820 8.824 -1.844 1.00 86.25 472 GLY A O 1
ATOM 3511 N N . HIS A 1 473 ? -12.217 10.943 -2.423 1.00 80.31 473 HIS A N 1
ATOM 3512 C CA . HIS A 1 473 ? -13.425 10.654 -3.210 1.00 80.31 473 HIS A CA 1
ATOM 3513 C C . HIS A 1 473 ? -13.265 9.501 -4.227 1.00 80.31 473 HIS A C 1
ATOM 3515 O O . HIS A 1 473 ? -14.117 8.615 -4.303 1.00 80.31 473 HIS A O 1
ATOM 3521 N N . SER A 1 474 ? -12.139 9.437 -4.944 1.00 78.38 474 SER A N 1
ATOM 3522 C CA . SER A 1 474 ? -11.869 8.413 -5.966 1.00 78.38 474 SER A CA 1
ATOM 3523 C C . SER A 1 474 ? -11.856 7.003 -5.385 1.00 78.38 474 SER A C 1
ATOM 3525 O O . SER A 1 474 ? -11.212 6.784 -4.363 1.00 78.38 474 SER A O 1
ATOM 3527 N N . SER A 1 475 ? -12.506 6.036 -6.039 1.00 80.94 475 SER A N 1
ATOM 3528 C CA . SER A 1 475 ? -12.501 4.610 -5.667 1.00 80.94 475 SER A CA 1
ATOM 3529 C C . SER A 1 475 ? -11.652 3.796 -6.637 1.00 80.94 475 SER A C 1
ATOM 3531 O O . SER A 1 475 ? -11.784 3.938 -7.846 1.00 80.94 475 SER A O 1
ATOM 3533 N N . TYR A 1 476 ? -10.801 2.927 -6.098 1.00 84.25 476 TYR A N 1
ATOM 3534 C CA . TYR A 1 476 ? -9.954 2.019 -6.869 1.00 84.25 476 TYR A CA 1
ATOM 3535 C C . TYR A 1 476 ? -9.744 0.704 -6.100 1.00 84.25 476 TYR A C 1
ATOM 3537 O O . TYR A 1 476 ? -9.912 0.694 -4.870 1.00 84.25 476 TYR A O 1
ATOM 3545 N N . PRO A 1 477 ? -9.417 -0.401 -6.798 1.00 89.44 477 PRO A N 1
ATOM 3546 C CA . PRO A 1 477 ? -9.071 -1.674 -6.172 1.00 89.44 477 PRO A CA 1
ATOM 3547 C C . PRO A 1 477 ? -7.930 -1.534 -5.150 1.00 89.44 477 PRO A C 1
ATOM 3549 O O . PRO A 1 477 ? -7.009 -0.744 -5.370 1.00 89.44 477 PRO A O 1
ATOM 3552 N N . PRO A 1 478 ? -7.935 -2.296 -4.044 1.00 92.69 478 PRO A N 1
ATOM 3553 C CA . PRO A 1 478 ? -6.870 -2.264 -3.053 1.00 92.69 478 PRO A CA 1
ATOM 3554 C C . PRO A 1 478 ? -5.651 -3.094 -3.510 1.00 92.69 478 PRO A C 1
ATOM 3556 O O . PRO A 1 478 ? -5.260 -4.041 -2.839 1.00 92.69 478 PRO A O 1
ATOM 3559 N N . LEU A 1 479 ? -5.056 -2.751 -4.658 1.00 94.12 479 LEU A N 1
ATOM 3560 C CA . LEU A 1 479 ? -3.881 -3.427 -5.230 1.00 94.12 479 LEU A CA 1
ATOM 3561 C C . LEU A 1 479 ? -2.610 -2.618 -4.962 1.00 94.12 479 LEU A C 1
ATOM 3563 O O . LEU A 1 479 ? -2.552 -1.457 -5.361 1.00 94.12 479 LEU A O 1
ATOM 3567 N N . ASN A 1 480 ? -1.608 -3.235 -4.326 1.00 95.88 480 ASN A N 1
ATOM 3568 C CA . ASN A 1 480 ? -0.354 -2.599 -3.891 1.00 95.88 480 ASN A CA 1
ATOM 3569 C C . ASN A 1 480 ? -0.602 -1.449 -2.920 1.00 95.88 480 ASN A C 1
ATOM 3571 O O . ASN A 1 480 ? -0.261 -0.294 -3.177 1.00 95.88 480 ASN A O 1
ATOM 3575 N N . VAL A 1 481 ? -1.309 -1.742 -1.829 1.00 95.31 481 VAL A N 1
ATOM 3576 C CA . VAL A 1 481 ? -1.759 -0.717 -0.883 1.00 95.31 481 VAL A CA 1
ATOM 3577 C C . VAL A 1 481 ? -1.637 -1.203 0.547 1.00 95.31 481 VAL A C 1
ATOM 3579 O O . VAL A 1 481 ? -1.694 -2.402 0.830 1.00 95.31 481 VAL A O 1
ATOM 3582 N N . ASN A 1 482 ? -1.518 -0.245 1.459 1.00 96.75 482 ASN A N 1
ATOM 3583 C CA . ASN A 1 482 ? -1.667 -0.501 2.879 1.00 96.75 482 ASN A CA 1
ATOM 3584 C C . ASN A 1 482 ? -3.123 -0.332 3.317 1.00 96.75 482 ASN A C 1
ATOM 3586 O O . ASN A 1 482 ? -3.832 0.583 2.887 1.00 96.75 482 ASN A O 1
ATOM 3590 N N . THR A 1 483 ? -3.549 -1.234 4.189 1.00 97.19 483 THR A N 1
ATOM 3591 C CA . THR A 1 483 ? -4.850 -1.237 4.860 1.00 97.19 483 THR A CA 1
ATOM 3592 C C . THR A 1 483 ? -4.619 -1.466 6.353 1.00 97.19 483 THR A C 1
ATOM 3594 O O . THR A 1 483 ? -3.484 -1.570 6.817 1.00 97.19 483 THR A O 1
ATOM 3597 N N . GLY A 1 484 ? -5.681 -1.530 7.143 1.00 97.44 484 GLY A N 1
ATOM 3598 C CA . GLY A 1 484 ? -5.579 -1.906 8.546 1.00 97.44 484 GLY A CA 1
ATOM 3599 C C . GLY A 1 484 ? -6.887 -2.455 9.065 1.00 97.44 484 GLY A C 1
ATOM 3600 O O . GLY A 1 484 ? -7.904 -2.400 8.378 1.00 97.44 484 GLY A O 1
ATOM 3601 N N . ASN A 1 485 ? -6.884 -2.955 10.292 1.00 97.44 485 ASN A N 1
ATOM 3602 C CA . ASN A 1 485 ? -8.144 -3.083 11.010 1.00 97.44 485 ASN A CA 1
ATOM 3603 C C . ASN A 1 485 ? -8.666 -1.685 11.395 1.00 97.44 485 ASN A C 1
ATOM 3605 O O . ASN A 1 485 ? -7.995 -0.667 11.180 1.00 97.44 485 ASN A O 1
ATOM 3609 N N . LEU A 1 486 ? -9.870 -1.614 11.964 1.00 96.06 486 LEU A N 1
ATOM 3610 C CA . LEU A 1 486 ? -10.492 -0.323 12.248 1.00 96.06 486 LEU A CA 1
ATOM 3611 C C . LEU A 1 486 ? -9.632 0.552 13.179 1.00 96.06 486 LEU A C 1
ATOM 3613 O O . LEU A 1 486 ? -9.446 1.737 12.911 1.00 96.06 486 LEU A O 1
ATOM 3617 N N . ALA A 1 487 ? -9.038 -0.035 14.221 1.00 97.25 487 ALA A N 1
ATOM 3618 C CA . ALA A 1 487 ? -8.122 0.669 15.118 1.00 97.25 487 ALA A CA 1
ATOM 3619 C C . ALA A 1 487 ? -6.879 1.206 14.381 1.00 97.25 487 ALA A C 1
ATOM 3621 O O . ALA A 1 487 ? -6.516 2.369 14.557 1.00 97.25 487 ALA A O 1
ATOM 3622 N N . GLY A 1 488 ? -6.276 0.400 13.502 1.00 97.25 488 GLY A N 1
ATOM 3623 C CA . GLY A 1 488 ? -5.119 0.787 12.697 1.00 97.25 488 GLY A CA 1
ATOM 3624 C C . GLY A 1 488 ? -5.406 1.948 11.742 1.00 97.25 488 GLY A C 1
ATOM 3625 O O . GLY A 1 488 ? -4.599 2.871 11.615 1.00 97.25 488 GLY A O 1
ATOM 3626 N N . ILE A 1 489 ? -6.572 1.951 11.094 1.00 96.69 489 ILE A N 1
ATOM 3627 C CA . ILE A 1 489 ? -6.969 3.049 10.203 1.00 96.69 489 ILE A CA 1
ATOM 3628 C C . ILE A 1 489 ? -7.319 4.317 10.975 1.00 96.69 489 ILE A C 1
ATOM 3630 O O . ILE A 1 489 ? -6.960 5.412 10.542 1.00 96.69 489 ILE A O 1
ATOM 3634 N N . MET A 1 490 ? -7.956 4.196 12.138 1.00 96.31 490 MET A N 1
ATOM 3635 C CA . MET A 1 490 ? -8.243 5.362 12.970 1.00 96.31 490 MET A CA 1
ATOM 3636 C C . MET A 1 490 ? -6.964 6.006 13.520 1.00 96.31 490 MET A C 1
ATOM 3638 O O . MET A 1 490 ? -6.892 7.234 13.578 1.00 96.31 490 MET A O 1
ATOM 3642 N N . TRP A 1 491 ? -5.932 5.212 13.832 1.00 95.50 491 TRP A N 1
ATOM 3643 C CA . TRP A 1 491 ? -4.604 5.742 14.148 1.00 95.50 491 TRP A CA 1
ATOM 3644 C C . TRP A 1 491 ? -4.015 6.522 12.965 1.00 95.50 491 TRP A C 1
ATOM 3646 O O . TRP A 1 491 ? -3.538 7.639 13.162 1.00 95.50 491 TRP A O 1
ATOM 3656 N N . TYR A 1 492 ? -4.081 5.975 11.742 1.00 94.12 492 TYR A N 1
ATOM 3657 C CA . TYR A 1 492 ? -3.558 6.636 10.536 1.00 94.12 492 TYR A CA 1
ATOM 3658 C C . TYR A 1 492 ? -4.235 7.989 10.300 1.00 94.12 492 TYR A C 1
ATOM 3660 O O . TYR A 1 492 ? -3.565 9.001 10.100 1.00 94.12 492 TYR A O 1
ATOM 3668 N N . ILE A 1 493 ? -5.567 8.033 10.388 1.00 93.12 493 ILE A N 1
ATOM 3669 C CA . ILE A 1 493 ? -6.308 9.279 10.186 1.00 93.12 493 ILE A CA 1
ATOM 3670 C C . ILE A 1 493 ? -5.908 10.314 11.245 1.00 93.12 493 ILE A C 1
ATOM 3672 O O . ILE A 1 493 ? -5.617 11.459 10.910 1.00 93.12 493 ILE A O 1
ATOM 3676 N N . GLN A 1 494 ? -5.811 9.926 12.515 1.00 91.00 494 GLN A N 1
ATOM 3677 C CA . GLN A 1 494 ? -5.449 10.865 13.574 1.00 91.00 494 GLN A CA 1
ATOM 3678 C C . GLN A 1 494 ? -4.012 11.399 13.462 1.00 91.00 494 GLN A C 1
ATOM 3680 O O . GLN A 1 494 ? -3.781 12.589 13.686 1.00 91.00 494 GLN A O 1
ATOM 3685 N N . ASN A 1 495 ? -3.045 10.533 13.153 1.00 87.56 495 ASN A N 1
ATOM 3686 C CA . ASN A 1 495 ? -1.619 10.856 13.267 1.00 87.56 495 ASN A CA 1
ATOM 3687 C C . ASN A 1 495 ? -0.977 11.306 11.953 1.00 87.56 495 ASN A C 1
ATOM 3689 O O . ASN A 1 495 ? -0.001 12.046 11.994 1.00 87.56 495 ASN A O 1
ATOM 3693 N N . GLU A 1 496 ? -1.538 10.931 10.803 1.00 85.69 496 GLU A N 1
ATOM 3694 C CA . GLU A 1 496 ? -0.974 11.282 9.494 1.00 85.69 496 GLU A CA 1
ATOM 3695 C C . GLU A 1 496 ? -1.866 12.257 8.726 1.00 85.69 496 GLU A C 1
ATOM 3697 O O . GLU A 1 496 ? -1.359 13.198 8.111 1.00 85.69 496 GLU A O 1
ATOM 3702 N N . VAL A 1 497 ? -3.190 12.080 8.798 1.00 86.81 497 VAL A N 1
ATOM 3703 C CA . VAL A 1 497 ? -4.158 12.870 8.018 1.00 86.81 497 VAL A CA 1
ATOM 3704 C C . VAL A 1 497 ? -4.567 14.156 8.734 1.00 86.81 497 VAL A C 1
ATOM 3706 O O . VAL A 1 497 ? -4.530 15.221 8.122 1.00 86.81 497 VAL A O 1
ATOM 3709 N N . VAL A 1 498 ? -4.951 14.062 10.011 1.00 81.12 498 VAL A N 1
ATOM 3710 C CA . VAL A 1 498 ? -5.552 15.164 10.791 1.00 81.12 498 VAL A CA 1
ATOM 3711 C C . VAL A 1 498 ? -4.567 15.793 11.794 1.00 81.12 498 VAL A C 1
ATOM 3713 O O . VAL A 1 498 ? -4.910 16.720 12.523 1.00 81.12 498 VAL A O 1
ATOM 3716 N N . SER A 1 499 ? -3.321 15.311 11.842 1.00 61.38 499 SER A N 1
ATOM 3717 C CA . SER A 1 499 ? -2.341 15.614 12.893 1.00 61.38 499 SER A CA 1
ATOM 3718 C C . SER A 1 499 ? -2.181 17.111 13.214 1.00 61.38 499 SER A C 1
ATOM 3720 O O . SER A 1 499 ? -1.638 17.876 12.413 1.00 61.38 499 SER A O 1
ATOM 3722 N N . GLY A 1 500 ? -2.544 17.500 14.440 1.00 51.62 500 GLY A N 1
ATOM 3723 C CA . GLY A 1 500 ? -2.448 18.872 14.955 1.00 51.62 500 GLY A CA 1
ATOM 3724 C C . GLY A 1 500 ? -1.033 19.383 15.268 1.00 51.62 500 GLY A C 1
ATOM 3725 O O . GLY A 1 500 ? -0.884 20.562 15.568 1.00 51.62 500 GLY A O 1
ATOM 3726 N N . ALA A 1 501 ? 0.015 18.554 15.166 1.00 42.72 501 ALA A N 1
ATOM 3727 C CA . ALA A 1 501 ? 1.409 18.989 15.347 1.00 42.72 501 ALA A CA 1
ATOM 3728 C C . ALA A 1 501 ? 1.946 19.838 14.173 1.00 42.72 501 ALA A C 1
ATOM 3730 O O . ALA A 1 501 ? 2.937 20.546 14.334 1.00 42.72 501 ALA A O 1
ATOM 3731 N N . TYR A 1 502 ? 1.286 19.792 13.006 1.00 40.84 502 TYR A N 1
ATOM 3732 C CA . TYR A 1 502 ? 1.733 20.458 11.772 1.00 40.84 502 TYR A CA 1
ATOM 3733 C C . TYR A 1 502 ? 0.654 21.346 11.121 1.00 40.84 502 TYR A C 1
ATOM 3735 O O . TYR A 1 502 ? 0.773 21.711 9.953 1.00 40.84 502 TYR A O 1
ATOM 3743 N N . GLY A 1 503 ? -0.382 21.722 11.880 1.00 44.53 503 GLY A N 1
ATOM 3744 C CA . GLY A 1 503 ? -1.429 22.662 11.466 1.00 44.53 503 GLY A CA 1
ATOM 3745 C C . GLY A 1 503 ? -2.809 22.022 11.287 1.00 44.53 503 GLY A C 1
ATOM 3746 O O . GLY A 1 503 ? -2.967 20.805 11.316 1.00 44.53 503 GLY A O 1
ATOM 3747 N N . SER A 1 504 ? -3.835 22.862 11.129 1.00 49.59 504 SER A N 1
ATOM 3748 C CA . SER A 1 504 ? -5.209 22.435 10.842 1.00 49.59 504 SER A CA 1
ATOM 3749 C C . SER A 1 504 ? -5.334 21.955 9.395 1.00 49.59 504 SER A C 1
ATOM 3751 O O . SER A 1 504 ? -5.161 22.761 8.480 1.00 49.59 504 SER A O 1
ATOM 3753 N N . GLY A 1 505 ? -5.683 20.689 9.159 1.00 59.84 505 GLY A N 1
ATOM 3754 C CA . GLY A 1 505 ? -5.991 20.241 7.802 1.00 59.84 505 GLY A CA 1
ATOM 3755 C C . GLY A 1 505 ? -6.301 18.756 7.672 1.00 59.84 505 GLY A C 1
ATOM 3756 O O . GLY A 1 505 ? -5.993 17.961 8.551 1.00 59.84 505 GLY A O 1
ATOM 3757 N N . ASN A 1 506 ? -6.919 18.416 6.545 1.00 70.12 506 ASN A N 1
ATOM 3758 C CA . ASN A 1 506 ? -7.073 17.064 6.029 1.00 70.12 506 ASN A CA 1
ATOM 3759 C C . ASN A 1 506 ? -5.972 16.852 4.982 1.00 70.12 506 ASN A C 1
ATOM 3761 O O . ASN A 1 506 ? -6.088 17.352 3.858 1.00 70.12 506 ASN A O 1
ATOM 3765 N N . LYS A 1 507 ? -4.870 16.187 5.348 1.00 69.44 507 LYS A N 1
ATOM 3766 C CA . LYS A 1 507 ? -3.824 15.875 4.366 1.00 69.44 507 LYS A CA 1
ATOM 3767 C C . LYS A 1 507 ? -4.359 14.881 3.330 1.00 69.44 507 LYS A C 1
ATOM 3769 O O . LYS A 1 507 ? -5.146 13.997 3.645 1.00 69.44 507 LYS A O 1
ATOM 3774 N N . PHE A 1 508 ? -3.895 15.011 2.088 1.00 74.56 508 PHE A N 1
ATOM 3775 C CA . PHE A 1 508 ? -4.187 14.078 0.987 1.00 74.56 508 PHE A CA 1
ATOM 3776 C C . PHE A 1 508 ? -5.666 13.978 0.556 1.00 74.56 508 PHE A C 1
ATOM 3778 O O . PHE A 1 508 ? -5.994 13.104 -0.243 1.00 74.56 508 PHE A O 1
ATOM 3785 N N . GLY A 1 509 ? -6.551 14.861 1.043 1.00 80.56 509 GLY A N 1
ATOM 3786 C CA . GLY A 1 509 ? -7.970 14.864 0.664 1.00 80.56 509 GLY A CA 1
ATOM 3787 C C . GLY A 1 509 ? -8.710 13.594 1.091 1.00 80.56 509 GLY A C 1
ATOM 3788 O O . GLY A 1 509 ? -9.531 13.075 0.341 1.00 80.56 509 GLY A O 1
ATOM 3789 N N . ILE A 1 510 ? -8.380 13.045 2.263 1.00 87.06 510 ILE A N 1
ATOM 3790 C CA . ILE A 1 510 ? -8.979 11.819 2.798 1.00 87.06 510 ILE A CA 1
ATOM 3791 C C . ILE A 1 510 ? -10.332 12.141 3.430 1.00 87.06 510 ILE A C 1
ATOM 3793 O O . ILE A 1 510 ? -10.411 12.851 4.425 1.00 87.06 510 ILE A O 1
ATOM 3797 N N . GLU A 1 511 ? -11.415 11.605 2.884 1.00 88.19 511 GLU A N 1
ATOM 3798 C CA . GLU A 1 511 ? -12.774 12.020 3.266 1.00 88.19 511 GLU A CA 1
ATOM 3799 C C . GLU A 1 511 ? -13.638 10.870 3.776 1.00 88.19 511 GLU A C 1
ATOM 3801 O O . GLU A 1 511 ? -14.670 11.110 4.407 1.00 88.19 511 GLU A O 1
ATOM 3806 N N . ARG A 1 512 ? -13.228 9.621 3.532 1.00 91.94 512 ARG A N 1
ATOM 3807 C CA . ARG A 1 512 ? -14.018 8.439 3.878 1.00 91.94 512 ARG A CA 1
ATOM 3808 C C . ARG A 1 512 ? -13.170 7.255 4.316 1.00 91.94 512 ARG A C 1
ATOM 3810 O O . ARG A 1 512 ? -11.992 7.139 3.977 1.00 91.94 512 ARG A O 1
ATOM 3817 N N . ILE A 1 513 ? -13.818 6.340 5.023 1.00 95.12 513 ILE A N 1
ATOM 3818 C CA . ILE A 1 513 ? -13.282 5.043 5.417 1.00 95.12 513 ILE A CA 1
ATOM 3819 C C . ILE A 1 513 ? -14.014 3.974 4.610 1.00 95.12 513 ILE A C 1
ATOM 3821 O O . ILE A 1 513 ? -15.243 3.882 4.634 1.00 95.12 513 ILE A O 1
ATOM 3825 N N . ARG A 1 514 ? -13.245 3.178 3.872 1.00 93.44 514 ARG A N 1
ATOM 3826 C CA . ARG A 1 514 ? -13.711 2.006 3.125 1.00 93.44 514 ARG A CA 1
ATOM 3827 C C . ARG A 1 514 ? -13.548 0.754 3.967 1.00 93.44 514 ARG A C 1
ATOM 3829 O O . ARG A 1 514 ? -12.601 0.689 4.751 1.00 93.44 514 ARG A O 1
ATOM 3836 N N . ARG A 1 515 ? -14.404 -0.239 3.734 1.00 94.00 515 ARG A N 1
ATOM 3837 C CA . ARG A 1 515 ? -14.299 -1.585 4.299 1.00 94.00 515 ARG A CA 1
ATOM 3838 C C . ARG A 1 515 ? -14.288 -2.612 3.172 1.00 94.00 515 ARG A C 1
ATOM 3840 O O . ARG A 1 515 ? -15.044 -2.491 2.214 1.00 94.00 515 ARG A O 1
ATOM 3847 N N . PHE A 1 516 ? -13.410 -3.592 3.297 1.00 95.12 516 PHE A N 1
ATOM 3848 C CA . PHE A 1 516 ? -13.255 -4.709 2.379 1.00 95.12 516 PHE A CA 1
ATOM 3849 C C . PHE A 1 516 ? -13.391 -5.994 3.179 1.00 95.12 516 PHE A C 1
ATOM 3851 O O . PHE A 1 516 ? -12.758 -6.128 4.229 1.00 95.12 516 PHE A O 1
ATOM 3858 N N . LYS A 1 517 ? -14.167 -6.947 2.670 1.00 96.31 517 LYS A N 1
ATOM 3859 C CA . LYS A 1 517 ? -14.161 -8.313 3.185 1.00 96.31 517 LYS A CA 1
ATOM 3860 C C . LYS A 1 517 ? -13.064 -9.072 2.458 1.00 96.31 517 LYS A C 1
ATOM 3862 O O . LYS A 1 517 ? -13.141 -9.284 1.253 1.00 96.31 517 LYS A O 1
ATOM 3867 N N . VAL A 1 518 ? -12.011 -9.416 3.183 1.00 98.06 518 VAL A N 1
ATOM 3868 C CA . VAL A 1 518 ? -10.812 -10.055 2.647 1.00 98.06 518 VAL A CA 1
ATOM 3869 C C . VAL A 1 518 ? -10.854 -11.533 2.982 1.00 98.06 518 VAL A C 1
ATOM 3871 O O . VAL A 1 518 ? -11.171 -11.909 4.112 1.00 98.06 518 VAL A O 1
ATOM 3874 N N . GLN A 1 519 ? -10.520 -12.363 1.998 1.00 98.50 519 GLN A N 1
ATOM 3875 C CA . GLN A 1 519 ? -10.222 -13.770 2.218 1.00 98.50 519 GLN A CA 1
ATOM 3876 C C . GLN A 1 519 ? -8.751 -14.019 1.928 1.00 98.50 519 GLN A C 1
ATOM 3878 O O . GLN A 1 519 ? -8.212 -13.481 0.961 1.00 98.50 519 GLN A O 1
ATOM 3883 N N . MET A 1 520 ? -8.100 -14.848 2.736 1.00 98.25 520 MET A N 1
ATOM 3884 C CA . MET A 1 520 ? -6.716 -15.234 2.489 1.00 98.25 520 MET A CA 1
ATOM 3885 C C . MET A 1 520 ? -6.419 -16.660 2.928 1.00 98.25 520 MET A C 1
ATOM 3887 O O . MET A 1 520 ? -7.069 -17.202 3.823 1.00 98.25 520 MET A O 1
ATOM 3891 N N . LYS A 1 521 ? -5.379 -17.224 2.320 1.00 98.50 521 LYS A N 1
ATOM 3892 C CA . LYS A 1 521 ? -4.704 -18.430 2.788 1.00 98.50 521 LYS A CA 1
ATOM 3893 C C . LYS A 1 521 ? -3.213 -18.165 2.869 1.00 98.50 521 LYS A C 1
ATOM 3895 O O . LYS A 1 521 ? -2.622 -17.644 1.923 1.00 98.50 521 LYS A O 1
ATOM 3900 N N . ALA A 1 522 ? -2.616 -18.545 3.991 1.00 98.25 522 ALA A N 1
ATOM 3901 C CA . ALA A 1 522 ? -1.173 -18.503 4.157 1.00 98.25 522 ALA A CA 1
ATOM 3902 C C . ALA A 1 522 ? -0.497 -19.475 3.185 1.00 98.25 522 ALA A C 1
ATOM 3904 O O . ALA A 1 522 ? -1.043 -20.536 2.872 1.00 98.25 522 ALA A O 1
ATOM 3905 N N . THR A 1 523 ? 0.693 -19.127 2.708 1.00 98.25 523 THR A N 1
ATOM 3906 C CA . THR A 1 523 ? 1.482 -20.026 1.864 1.00 98.25 523 THR A CA 1
ATOM 3907 C C . THR A 1 523 ? 2.088 -21.156 2.685 1.00 98.25 523 THR A C 1
ATOM 3909 O O . THR A 1 523 ? 2.246 -21.038 3.899 1.00 98.25 523 THR A O 1
ATOM 3912 N N . GLN A 1 524 ? 2.443 -22.273 2.045 1.00 97.00 524 GLN A N 1
ATOM 3913 C CA . GLN A 1 524 ? 3.016 -23.406 2.779 1.00 97.00 524 GLN A CA 1
ATOM 3914 C C . GLN A 1 524 ? 4.292 -23.037 3.568 1.00 97.00 524 GLN A C 1
ATOM 3916 O O . GLN A 1 524 ? 4.392 -23.461 4.721 1.00 97.00 524 GLN A O 1
ATOM 3921 N N . PRO A 1 525 ? 5.225 -22.213 3.040 1.00 95.44 525 PRO A N 1
ATOM 3922 C CA . PRO A 1 525 ? 6.368 -21.738 3.821 1.00 95.44 525 PRO A CA 1
ATOM 3923 C C . PRO A 1 525 ? 5.980 -20.928 5.067 1.00 95.44 525 PRO A C 1
ATOM 3925 O O . PRO A 1 525 ? 6.607 -21.099 6.108 1.00 95.44 525 PRO A O 1
ATOM 3928 N N . LEU A 1 526 ? 4.923 -20.106 5.005 1.00 96.25 526 LEU A N 1
ATOM 3929 C CA . LEU A 1 526 ? 4.434 -19.358 6.172 1.00 96.25 526 LEU A CA 1
ATOM 3930 C C . LEU A 1 526 ? 3.883 -20.285 7.259 1.00 96.25 526 LEU A C 1
ATOM 3932 O O . LEU A 1 526 ? 4.251 -20.148 8.424 1.00 96.25 526 LEU A O 1
ATOM 3936 N N . ILE A 1 527 ? 3.068 -21.272 6.875 1.00 96.25 527 ILE A N 1
ATOM 3937 C CA . ILE A 1 527 ? 2.507 -22.247 7.825 1.00 96.25 527 ILE A CA 1
ATOM 3938 C C . ILE A 1 527 ? 3.628 -23.051 8.489 1.00 96.25 527 ILE A C 1
ATOM 3940 O O . ILE A 1 527 ? 3.589 -23.286 9.694 1.00 96.25 527 ILE A O 1
ATOM 3944 N N . ASN A 1 528 ? 4.642 -23.456 7.715 1.00 94.75 528 ASN A N 1
ATOM 3945 C CA . ASN A 1 528 ? 5.804 -24.174 8.242 1.00 94.75 528 ASN A CA 1
ATOM 3946 C C . ASN A 1 528 ? 6.567 -23.340 9.284 1.00 94.75 528 ASN A C 1
ATOM 3948 O O . ASN A 1 528 ? 7.119 -23.905 10.224 1.00 94.75 528 ASN A O 1
ATOM 3952 N N . ALA A 1 529 ? 6.562 -22.014 9.131 1.00 93.44 529 ALA A N 1
ATOM 3953 C CA . ALA A 1 529 ? 7.133 -21.061 10.077 1.00 93.44 529 ALA A CA 1
ATOM 3954 C C . ALA A 1 529 ? 6.154 -20.647 11.200 1.00 93.44 529 ALA A C 1
ATOM 3956 O O . ALA A 1 529 ? 6.444 -19.741 11.976 1.00 93.44 529 ALA A O 1
ATOM 3957 N N . GLY A 1 530 ? 4.986 -21.295 11.300 1.00 95.81 530 GLY A N 1
ATOM 3958 C CA . GLY A 1 530 ? 3.996 -21.043 12.348 1.00 95.81 530 GLY A CA 1
ATOM 3959 C C . GLY A 1 530 ? 3.238 -19.720 12.208 1.00 95.81 530 GLY A C 1
ATOM 3960 O O . GLY A 1 530 ? 2.735 -19.215 13.209 1.00 95.81 530 GLY A O 1
ATOM 3961 N N . MET A 1 531 ? 3.162 -19.158 10.999 1.00 96.81 531 MET A N 1
ATOM 3962 C CA . MET A 1 531 ? 2.544 -17.858 10.724 1.00 96.81 531 MET A CA 1
ATOM 3963 C C . MET A 1 531 ? 1.469 -17.954 9.637 1.00 96.81 531 MET A C 1
ATOM 3965 O O . MET A 1 531 ? 1.562 -18.759 8.710 1.00 96.81 531 MET A O 1
ATOM 3969 N N . ASN A 1 532 ? 0.474 -17.072 9.703 1.00 97.62 532 ASN A N 1
ATOM 3970 C CA . ASN A 1 532 ? -0.473 -16.827 8.620 1.00 97.62 532 ASN A CA 1
ATOM 3971 C C . ASN A 1 532 ? -0.107 -15.585 7.806 1.00 97.62 532 ASN A C 1
ATOM 3973 O O . ASN A 1 532 ? -0.410 -15.509 6.612 1.00 97.62 532 ASN A O 1
ATOM 3977 N N . PHE A 1 533 ? 0.548 -14.621 8.447 1.00 98.25 533 PHE A N 1
ATOM 3978 C CA . PHE A 1 533 ? 0.955 -13.360 7.848 1.00 98.25 533 PHE A CA 1
ATOM 3979 C C . PHE A 1 533 ? 2.477 -13.256 7.760 1.00 98.25 533 PHE A C 1
ATOM 3981 O O . PHE A 1 533 ? 3.197 -13.639 8.679 1.00 98.25 533 PHE A O 1
ATOM 3988 N N . GLY A 1 534 ? 2.970 -12.673 6.668 1.00 96.31 534 GLY A N 1
ATOM 3989 C CA . GLY A 1 534 ? 4.359 -12.216 6.610 1.00 96.31 534 GLY A CA 1
ATOM 3990 C C . GLY A 1 534 ? 4.512 -10.786 7.124 1.00 96.31 534 GLY A C 1
ATOM 3991 O O . GLY A 1 534 ? 3.595 -10.208 7.713 1.00 96.31 534 GLY A O 1
ATOM 3992 N N . VAL A 1 535 ? 5.669 -10.183 6.866 1.00 95.00 535 VAL A N 1
ATOM 3993 C CA . VAL A 1 535 ? 5.943 -8.795 7.259 1.00 95.00 535 VAL A CA 1
ATOM 3994 C C . VAL A 1 535 ? 5.043 -7.806 6.510 1.00 95.00 535 VAL A C 1
ATOM 3996 O O . VAL A 1 535 ? 4.850 -7.924 5.299 1.00 95.00 535 VAL A O 1
ATOM 3999 N N . ARG A 1 536 ? 4.500 -6.790 7.197 1.00 95.81 536 ARG A N 1
ATOM 4000 C CA . ARG A 1 536 ? 3.853 -5.661 6.505 1.00 95.81 536 ARG A CA 1
ATOM 4001 C C . ARG A 1 536 ? 4.884 -4.846 5.729 1.00 95.81 536 ARG A C 1
ATOM 4003 O O . ARG A 1 536 ? 5.739 -4.197 6.331 1.00 95.81 536 ARG A O 1
ATOM 4010 N N . VAL A 1 537 ? 4.704 -4.760 4.416 1.00 94.25 537 VAL A N 1
ATOM 4011 C CA . VAL A 1 537 ? 5.481 -3.857 3.558 1.00 94.25 537 VAL A CA 1
ATOM 4012 C C . VAL A 1 537 ? 4.772 -2.525 3.326 1.00 94.25 537 VAL A C 1
ATOM 4014 O O . VAL A 1 537 ? 3.542 -2.453 3.371 1.00 94.25 537 VAL A O 1
ATOM 4017 N N . ALA A 1 538 ? 5.518 -1.448 3.090 1.00 92.69 538 ALA A N 1
ATOM 4018 C CA . ALA A 1 538 ? 4.943 -0.176 2.646 1.00 92.69 538 ALA A CA 1
ATOM 4019 C C . ALA A 1 538 ? 4.736 -0.165 1.127 1.00 92.69 538 ALA A C 1
ATOM 4021 O O . ALA A 1 538 ? 5.554 -0.709 0.389 1.00 92.69 538 ALA A O 1
ATOM 4022 N N . PHE A 1 539 ? 3.644 0.456 0.679 1.00 93.25 539 PHE A N 1
ATOM 4023 C CA . PHE A 1 539 ? 3.376 0.686 -0.736 1.00 93.25 539 PHE A CA 1
ATOM 4024 C C . PHE A 1 539 ? 3.268 2.181 -1.042 1.00 93.25 539 PHE A C 1
ATOM 4026 O O . PHE A 1 539 ? 2.197 2.780 -0.904 1.00 93.25 539 PHE A O 1
ATOM 4033 N N . ASP A 1 540 ? 4.362 2.771 -1.517 1.00 86.81 540 ASP A N 1
ATOM 4034 C CA . ASP A 1 540 ? 4.420 4.176 -1.916 1.00 86.81 540 ASP A CA 1
ATOM 4035 C C . ASP A 1 540 ? 4.190 4.298 -3.419 1.00 86.81 540 ASP A C 1
ATOM 4037 O O . ASP A 1 540 ? 4.938 3.766 -4.238 1.00 86.81 540 ASP A O 1
ATOM 4041 N N . PHE A 1 541 ? 3.113 4.986 -3.803 1.00 83.69 541 PHE A N 1
ATOM 4042 C CA . PHE A 1 541 ? 2.654 5.042 -5.196 1.00 83.69 541 PHE A CA 1
ATOM 4043 C C . PHE A 1 541 ? 2.467 3.651 -5.829 1.00 83.69 541 PHE A C 1
ATOM 4045 O O . PHE A 1 541 ? 2.640 3.503 -7.032 1.00 83.69 541 PHE A O 1
ATOM 4052 N N . GLY A 1 542 ? 2.119 2.628 -5.044 1.00 87.00 542 GLY A N 1
ATOM 4053 C CA . GLY A 1 542 ? 1.980 1.246 -5.520 1.00 87.00 542 GLY A CA 1
ATOM 4054 C C . GLY A 1 542 ? 3.300 0.481 -5.661 1.00 87.00 542 GLY A C 1
ATOM 4055 O O . GLY A 1 542 ? 3.263 -0.716 -5.924 1.00 87.00 542 GLY A O 1
ATOM 4056 N N . ASN A 1 543 ? 4.443 1.134 -5.439 1.00 87.19 543 ASN A N 1
ATOM 4057 C CA . ASN A 1 543 ? 5.734 0.470 -5.348 1.00 87.19 543 ASN A CA 1
ATOM 4058 C C . ASN A 1 543 ? 5.981 -0.022 -3.923 1.00 87.19 543 ASN A C 1
ATOM 4060 O O . ASN A 1 543 ? 5.787 0.729 -2.969 1.00 87.19 543 ASN A O 1
ATOM 4064 N N . CYS A 1 544 ? 6.462 -1.246 -3.778 1.00 87.69 544 CYS A N 1
ATOM 4065 C CA . CYS A 1 544 ? 6.903 -1.769 -2.503 1.00 87.69 544 CYS A CA 1
ATOM 4066 C C . CYS A 1 544 ? 8.202 -1.085 -2.068 1.00 87.69 544 CYS A C 1
ATOM 4068 O O . CYS A 1 544 ? 9.211 -1.150 -2.767 1.00 87.69 544 CYS A O 1
ATOM 4070 N N . THR A 1 545 ? 8.183 -0.427 -0.912 1.00 84.44 545 THR A N 1
ATOM 4071 C CA . THR A 1 545 ? 9.309 0.379 -0.404 1.00 84.44 545 THR A CA 1
ATOM 4072 C C . THR A 1 545 ? 9.953 -0.183 0.859 1.00 84.44 545 THR A C 1
ATOM 4074 O O . THR A 1 545 ? 10.746 0.493 1.507 1.00 84.44 545 THR A O 1
ATOM 4077 N N . GLY A 1 546 ? 9.672 -1.443 1.187 1.00 71.56 546 GLY A N 1
ATOM 4078 C CA . GLY A 1 546 ? 10.427 -2.198 2.186 1.00 71.56 546 GLY A CA 1
ATOM 4079 C C . GLY A 1 546 ? 9.552 -2.885 3.234 1.00 71.56 546 GLY A C 1
ATOM 4080 O O . GLY A 1 546 ? 8.329 -2.719 3.207 1.00 71.56 546 GLY A O 1
ATOM 4081 N N . PRO A 1 547 ? 10.163 -3.634 4.173 1.00 70.75 547 PRO A N 1
ATOM 4082 C CA . PRO A 1 547 ? 11.615 -3.725 4.398 1.00 70.75 547 PRO A CA 1
ATOM 4083 C C . PRO A 1 547 ? 12.398 -4.541 3.351 1.00 70.75 547 PRO A C 1
ATOM 4085 O O . PRO A 1 547 ? 13.420 -4.050 2.893 1.00 70.75 547 PRO A O 1
ATOM 4088 N N . SER A 1 548 ? 11.925 -5.708 2.886 1.00 78.25 548 SER A N 1
ATOM 4089 C CA . SER A 1 548 ? 12.689 -6.537 1.929 1.00 78.25 548 SER A CA 1
ATOM 4090 C C . SER A 1 548 ? 11.803 -7.250 0.898 1.00 78.25 548 SER A C 1
ATOM 4092 O O . SER A 1 548 ? 11.813 -8.468 0.750 1.00 78.25 548 SER A O 1
ATOM 4094 N N . CYS A 1 549 ? 11.045 -6.469 0.128 1.00 81.81 549 CYS A N 1
ATOM 4095 C CA . CYS A 1 549 ? 9.968 -6.936 -0.755 1.00 81.81 549 CYS A CA 1
ATOM 4096 C C . CYS A 1 549 ? 10.317 -8.142 -1.649 1.00 81.81 549 CYS A C 1
ATOM 4098 O O . CYS A 1 549 ? 9.533 -9.081 -1.765 1.00 81.81 549 CYS A O 1
ATOM 4100 N N . ILE A 1 550 ? 11.483 -8.115 -2.309 1.00 78.50 550 ILE A N 1
ATOM 4101 C CA . ILE A 1 550 ? 11.903 -9.195 -3.218 1.00 78.50 550 ILE A CA 1
ATOM 4102 C C . ILE A 1 550 ? 12.220 -10.465 -2.429 1.00 78.50 550 ILE A C 1
ATOM 4104 O O . ILE A 1 550 ? 11.805 -11.546 -2.834 1.00 78.50 550 ILE A O 1
ATOM 4108 N N . TYR A 1 551 ? 12.940 -10.342 -1.312 1.00 80.69 551 TYR A N 1
ATOM 4109 C CA . TYR A 1 551 ? 13.250 -11.476 -0.446 1.00 80.69 551 TYR A CA 1
ATOM 4110 C C . TYR A 1 551 ? 11.960 -12.085 0.110 1.00 80.69 551 TYR A C 1
ATOM 4112 O O . TYR A 1 551 ? 11.725 -13.282 -0.057 1.00 80.69 551 TYR A O 1
ATOM 4120 N N . ASP A 1 552 ? 11.101 -11.243 0.687 1.00 86.94 552 ASP A N 1
ATOM 4121 C CA . ASP A 1 552 ? 9.853 -11.647 1.329 1.00 86.94 552 ASP A CA 1
ATOM 4122 C C . ASP A 1 552 ? 9.013 -12.502 0.363 1.00 86.94 552 ASP A C 1
ATOM 4124 O O . ASP A 1 552 ? 8.651 -13.636 0.676 1.00 86.94 552 ASP A O 1
ATOM 4128 N N . TRP A 1 553 ? 8.794 -12.018 -0.865 1.00 88.12 553 TRP A N 1
ATOM 4129 C CA . TRP A 1 553 ? 7.954 -12.719 -1.841 1.00 88.12 553 TRP A CA 1
ATOM 4130 C C . TRP A 1 553 ? 8.640 -13.869 -2.564 1.00 88.12 553 TRP A C 1
ATOM 4132 O O . TRP A 1 553 ? 7.969 -14.804 -3.000 1.00 88.12 553 TRP A O 1
ATOM 4142 N N . LYS A 1 554 ? 9.970 -13.856 -2.647 1.00 83.81 554 LYS A N 1
ATOM 4143 C CA . LYS A 1 554 ? 10.736 -14.996 -3.151 1.00 83.81 554 LYS A CA 1
ATOM 4144 C C . LYS A 1 554 ? 10.618 -16.211 -2.230 1.00 83.81 554 LYS A C 1
ATOM 4146 O O . LYS A 1 554 ? 10.544 -17.333 -2.729 1.00 83.81 554 LYS A O 1
ATOM 4151 N N . HIS A 1 555 ? 10.606 -15.996 -0.916 1.00 87.12 555 HIS A N 1
ATOM 4152 C CA . HIS A 1 555 ? 10.607 -17.072 0.081 1.00 87.12 555 HIS A CA 1
ATOM 4153 C C . HIS A 1 555 ? 9.210 -17.460 0.571 1.00 87.12 555 HIS A C 1
ATOM 4155 O O . HIS A 1 555 ? 8.964 -18.633 0.845 1.00 87.12 555 HIS A O 1
ATOM 4161 N N . TYR A 1 556 ? 8.280 -16.507 0.635 1.00 93.50 556 TYR A N 1
ATOM 4162 C CA . TYR A 1 556 ? 6.950 -16.721 1.212 1.00 93.50 556 TYR A CA 1
ATOM 4163 C C . TYR A 1 556 ? 5.803 -16.500 0.220 1.00 93.50 556 TYR A C 1
ATOM 4165 O O . TYR A 1 556 ? 4.638 -16.633 0.603 1.00 93.50 556 TYR A O 1
ATOM 4173 N N . GLY A 1 557 ? 6.106 -16.226 -1.054 1.00 94.38 557 GLY A N 1
ATOM 4174 C CA . GLY A 1 557 ? 5.116 -15.829 -2.056 1.00 94.38 557 GLY A CA 1
ATOM 4175 C C . GLY A 1 557 ? 4.573 -14.427 -1.791 1.00 94.38 557 GLY A C 1
ATOM 4176 O O . GLY A 1 557 ? 4.942 -13.787 -0.814 1.00 94.38 557 GLY A O 1
ATOM 4177 N N . TYR A 1 558 ? 3.666 -13.934 -2.631 1.00 96.50 558 TYR A N 1
ATOM 4178 C CA . TYR A 1 558 ? 3.004 -12.639 -2.458 1.00 96.50 558 TYR A CA 1
ATOM 4179 C C . TYR A 1 558 ? 2.006 -12.659 -1.290 1.00 96.50 558 TYR A C 1
ATOM 4181 O O . TYR A 1 558 ? 0.794 -12.551 -1.471 1.00 96.50 558 TYR A O 1
ATOM 4189 N N . ASN A 1 559 ? 2.499 -12.836 -0.070 1.00 96.12 559 ASN A N 1
ATOM 4190 C CA . ASN A 1 559 ? 1.704 -12.946 1.140 1.00 96.12 559 ASN A CA 1
ATOM 4191 C C . ASN A 1 559 ? 1.053 -11.613 1.534 1.00 96.12 559 ASN A C 1
ATOM 4193 O O . ASN A 1 559 ? 1.603 -10.533 1.306 1.00 96.12 559 ASN A O 1
ATOM 4197 N N . ILE A 1 560 ? -0.082 -11.686 2.237 1.00 98.19 560 ILE A N 1
ATOM 4198 C CA . ILE A 1 560 ? -0.530 -10.540 3.032 1.00 98.19 560 ILE A CA 1
ATOM 4199 C C . ILE A 1 560 ? 0.481 -10.339 4.161 1.00 98.19 560 ILE A C 1
ATOM 4201 O O . ILE A 1 560 ? 0.844 -11.278 4.876 1.00 98.19 560 ILE A O 1
ATOM 4205 N N . GLY A 1 561 ? 0.959 -9.110 4.295 1.00 97.62 561 GLY A N 1
ATOM 4206 C CA . GLY A 1 561 ? 1.830 -8.708 5.390 1.00 97.62 561 GLY A CA 1
ATOM 4207 C C . GLY A 1 561 ? 1.033 -8.086 6.525 1.00 97.62 561 GLY A C 1
ATOM 4208 O O . GLY A 1 561 ? 0.034 -7.423 6.245 1.00 97.62 561 GLY A O 1
ATOM 4209 N N . CYS A 1 562 ? 1.458 -8.257 7.778 1.00 98.00 562 CYS A N 1
ATOM 4210 C CA . CYS A 1 562 ? 0.853 -7.580 8.924 1.00 98.00 562 CYS A CA 1
ATOM 4211 C C . CYS A 1 562 ? 1.890 -7.002 9.894 1.00 98.00 562 CYS A C 1
ATOM 4213 O O . CYS A 1 562 ? 3.038 -7.444 9.952 1.00 98.00 562 CYS A O 1
ATOM 4215 N N . ASN A 1 563 ? 1.480 -5.988 10.657 1.00 96.75 563 ASN A N 1
ATOM 4216 C CA . ASN A 1 563 ? 2.141 -5.631 11.905 1.00 96.75 563 ASN A CA 1
ATOM 4217 C C . ASN A 1 563 ? 1.164 -5.055 12.923 1.00 96.75 563 ASN A C 1
ATOM 4219 O O . ASN A 1 563 ? 0.256 -4.296 12.578 1.00 96.75 563 ASN A O 1
ATOM 4223 N N . ASN A 1 564 ? 1.411 -5.367 14.192 1.00 96.88 564 ASN A N 1
ATOM 4224 C CA . ASN A 1 564 ? 0.765 -4.691 15.308 1.00 96.88 564 ASN A CA 1
ATOM 4225 C C . ASN A 1 564 ? 1.332 -3.267 15.435 1.00 96.88 564 ASN A C 1
ATOM 4227 O O . ASN A 1 564 ? 2.546 -3.057 15.320 1.00 96.88 564 ASN A O 1
ATOM 4231 N N . LEU A 1 565 ? 0.468 -2.280 15.673 1.00 95.12 565 LEU A N 1
ATOM 4232 C CA . LEU A 1 565 ? 0.904 -0.922 15.984 1.00 95.12 565 LEU A CA 1
ATOM 4233 C C . LEU A 1 565 ? 1.715 -0.926 17.285 1.00 95.12 565 LEU A C 1
ATOM 4235 O O . LEU A 1 565 ? 1.301 -1.500 18.289 1.00 95.12 565 LEU A O 1
ATOM 4239 N N . GLY A 1 566 ? 2.879 -0.282 17.259 1.00 92.44 566 GLY A N 1
ATOM 4240 C CA . GLY A 1 566 ? 3.867 -0.335 18.337 1.00 92.44 566 GLY A CA 1
ATOM 4241 C C . GLY A 1 566 ? 4.896 -1.453 18.194 1.00 92.44 566 GLY A C 1
ATOM 4242 O O . GLY A 1 566 ? 5.764 -1.592 19.049 1.00 92.44 566 GLY A O 1
ATOM 4243 N N . SER A 1 567 ? 4.842 -2.224 17.106 1.00 92.50 567 SER A N 1
ATOM 4244 C CA . SER A 1 567 ? 5.810 -3.268 16.763 1.00 92.50 567 SER A CA 1
ATOM 4245 C C . SER A 1 567 ? 6.438 -3.039 15.381 1.00 92.50 567 SER A C 1
ATOM 4247 O O . SER A 1 567 ? 5.982 -2.218 14.583 1.00 92.50 567 SER A O 1
ATOM 4249 N N . PHE A 1 568 ? 7.516 -3.772 15.086 1.00 88.88 568 PHE A N 1
ATOM 4250 C CA . PHE A 1 568 ? 8.155 -3.786 13.764 1.00 88.88 568 PHE A CA 1
ATOM 4251 C C . PHE A 1 568 ? 7.138 -4.111 12.648 1.00 88.88 568 PHE A C 1
ATOM 4253 O O . PHE A 1 568 ? 6.303 -4.986 12.867 1.00 88.88 568 PHE A O 1
ATOM 4260 N N . PRO A 1 569 ? 7.215 -3.482 11.454 1.00 88.19 569 PRO A N 1
ATOM 4261 C CA . PRO A 1 569 ? 8.258 -2.553 11.007 1.00 88.19 569 PRO A CA 1
ATOM 4262 C C . PRO A 1 569 ? 8.032 -1.087 11.386 1.00 88.19 569 PRO A C 1
ATOM 4264 O O . PRO A 1 569 ? 9.011 -0.384 11.621 1.00 88.19 569 PRO A O 1
ATOM 4267 N N . PHE A 1 570 ? 6.789 -0.616 11.486 1.00 88.38 570 PHE A N 1
ATOM 4268 C CA . PHE A 1 570 ? 6.461 0.748 11.919 1.00 88.38 570 PHE A CA 1
ATOM 4269 C C . PHE A 1 570 ? 4.962 0.847 12.264 1.00 88.38 570 PHE A C 1
ATOM 4271 O O . PHE A 1 570 ? 4.160 0.213 11.573 1.00 88.38 570 PHE A O 1
ATOM 4278 N N . PRO A 1 571 ? 4.550 1.660 13.256 1.00 90.25 571 PRO A N 1
ATOM 4279 C CA . PRO A 1 571 ? 5.373 2.374 14.238 1.00 90.25 571 PRO A CA 1
ATOM 4280 C C . PRO A 1 571 ? 5.936 1.425 15.305 1.00 90.25 571 PRO A C 1
ATOM 4282 O O . PRO A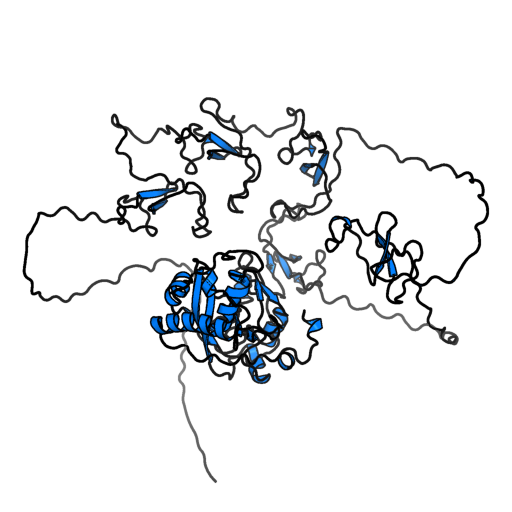 1 571 ? 5.244 0.515 15.744 1.00 90.25 571 PRO A O 1
ATOM 4285 N N . LYS A 1 572 ? 7.179 1.657 15.751 1.00 87.81 572 LYS A N 1
ATOM 4286 C CA . LYS A 1 572 ? 7.875 0.843 16.778 1.00 87.81 572 LYS A CA 1
ATOM 4287 C C . LYS A 1 572 ? 7.783 1.439 18.193 1.00 87.81 572 LYS A C 1
ATOM 4289 O O . LYS A 1 572 ? 8.641 1.186 19.032 1.00 87.81 572 LYS A O 1
ATOM 4294 N N . TYR A 1 573 ? 6.802 2.302 18.428 1.00 89.38 573 TYR A N 1
ATOM 4295 C CA . TYR A 1 573 ? 6.596 3.011 19.690 1.00 89.38 573 TYR A CA 1
ATOM 4296 C C . TYR A 1 573 ? 5.156 2.844 20.157 1.00 89.38 573 TYR A C 1
ATOM 4298 O O . TYR A 1 573 ? 4.267 2.596 19.343 1.00 89.38 573 TYR A O 1
ATOM 4306 N N . GLU A 1 574 ? 4.930 2.987 21.462 1.00 87.38 574 GLU A N 1
ATOM 4307 C CA . GLU A 1 574 ? 3.601 2.846 22.051 1.00 87.38 574 GLU A CA 1
ATOM 4308 C C . GLU A 1 574 ? 2.573 3.704 21.309 1.00 87.38 574 GLU A C 1
ATOM 4310 O O . GLU A 1 574 ? 2.777 4.895 21.054 1.00 87.38 574 GLU A O 1
ATOM 4315 N N . THR A 1 575 ? 1.457 3.075 20.949 1.00 91.62 575 THR A N 1
ATOM 4316 C CA . THR A 1 575 ? 0.340 3.759 20.312 1.00 91.62 575 THR A CA 1
ATOM 4317 C C . THR A 1 575 ? -0.870 3.702 21.223 1.00 91.62 575 THR A C 1
ATOM 4319 O O . THR A 1 575 ? -1.171 2.678 21.827 1.00 91.62 575 THR A O 1
ATOM 4322 N N . TYR A 1 576 ? -1.622 4.795 21.273 1.00 94.38 576 TYR A N 1
ATOM 4323 C CA . TYR A 1 576 ? -2.850 4.889 22.063 1.00 94.38 576 TYR A CA 1
ATOM 4324 C C . TYR A 1 576 ? -4.061 4.274 21.336 1.00 94.38 576 TYR A C 1
ATOM 4326 O O . TYR A 1 576 ? -5.189 4.712 21.538 1.00 94.38 576 TYR A O 1
ATOM 4334 N N . TYR A 1 577 ? -3.823 3.310 20.442 1.00 95.69 577 TYR A N 1
ATOM 4335 C CA . TYR A 1 577 ? -4.821 2.592 19.645 1.00 95.69 577 TYR A CA 1
ATOM 4336 C C . TYR A 1 577 ? -4.636 1.082 19.863 1.00 95.69 577 TYR A C 1
ATOM 4338 O O . TYR A 1 577 ? -4.020 0.406 19.032 1.00 95.69 577 TYR A O 1
ATOM 4346 N N . PRO A 1 578 ? -5.117 0.545 20.999 1.00 92.44 578 PRO A N 1
ATOM 4347 C CA . PRO A 1 578 ? -4.889 -0.846 21.366 1.00 92.44 578 PRO A CA 1
ATOM 4348 C C . PRO A 1 578 ? -5.487 -1.793 20.323 1.00 92.44 578 PRO A C 1
ATOM 4350 O O . PRO A 1 578 ? -6.561 -1.549 19.771 1.00 92.44 578 PRO A O 1
ATOM 4353 N N . GLY A 1 579 ? -4.762 -2.875 20.035 1.00 93.88 579 GLY A N 1
ATOM 4354 C CA . GLY A 1 579 ? -5.160 -3.854 19.023 1.00 93.88 579 GLY A CA 1
ATOM 4355 C C . GLY A 1 579 ? -5.120 -3.327 17.586 1.00 93.88 579 GLY A C 1
ATOM 4356 O O . GLY A 1 579 ? -5.657 -3.983 16.699 1.00 93.88 579 GLY A O 1
ATOM 4357 N N . GLY A 1 580 ? -4.525 -2.157 17.326 1.00 97.19 580 GLY A N 1
ATOM 4358 C CA . GLY A 1 580 ? -4.315 -1.656 15.971 1.00 97.19 580 GLY A CA 1
ATOM 4359 C C . GLY A 1 580 ? -3.392 -2.567 15.166 1.00 97.19 580 GLY A C 1
ATOM 4360 O O . GLY A 1 580 ? -2.295 -2.892 15.613 1.00 97.19 580 GLY A O 1
ATOM 4361 N N . VAL A 1 581 ? -3.828 -2.945 13.966 1.00 98.12 581 VAL A N 1
ATOM 4362 C CA . VAL A 1 581 ? -3.054 -3.756 13.020 1.00 98.12 581 VAL A CA 1
ATOM 4363 C C . VAL A 1 581 ? -3.072 -3.080 11.661 1.00 98.12 581 VAL A C 1
ATOM 4365 O O . VAL A 1 581 ? -4.123 -2.621 11.200 1.00 98.12 581 VAL A O 1
ATOM 4368 N N . TRP A 1 582 ? -1.918 -3.043 11.008 1.00 98.00 582 TRP A N 1
ATOM 4369 C CA . TRP A 1 582 ? -1.802 -2.677 9.604 1.00 98.00 582 TRP A CA 1
ATOM 4370 C C . TRP A 1 582 ? -1.474 -3.882 8.747 1.00 98.00 582 TRP A C 1
ATOM 4372 O O . TRP A 1 582 ? -0.767 -4.788 9.183 1.00 98.00 582 TRP A O 1
ATOM 4382 N N . TYR A 1 583 ? -1.963 -3.842 7.512 1.00 98.44 583 TYR A N 1
ATOM 4383 C CA . TYR A 1 583 ? -1.758 -4.875 6.515 1.00 98.44 583 TYR A CA 1
ATOM 4384 C C . TYR A 1 583 ? -1.185 -4.302 5.214 1.00 98.44 583 TYR A C 1
ATOM 4386 O O . TYR A 1 583 ? -1.254 -3.097 4.939 1.00 98.44 583 TYR A O 1
ATOM 4394 N N . SER A 1 584 ? -0.609 -5.179 4.400 1.00 97.81 584 SER A N 1
ATOM 4395 C CA . SER A 1 584 ? -0.138 -4.874 3.049 1.00 97.81 584 SER A CA 1
ATOM 4396 C C . SER A 1 584 ? -0.692 -5.885 2.056 1.00 97.81 584 SER A C 1
ATOM 4398 O O . SER A 1 584 ? -0.567 -7.090 2.271 1.00 97.81 584 SER A O 1
ATOM 4400 N N . LEU A 1 585 ? -1.290 -5.384 0.974 1.00 98.12 585 LEU A N 1
ATOM 4401 C CA . LEU A 1 585 ? -1.950 -6.185 -0.056 1.00 98.12 585 LEU A CA 1
ATOM 4402 C C . LEU A 1 585 ? -1.151 -6.134 -1.371 1.00 98.12 585 LEU A C 1
ATOM 4404 O O . LEU A 1 585 ? -1.340 -5.191 -2.148 1.00 98.12 585 LEU A O 1
ATOM 4408 N N . PRO A 1 586 ? -0.251 -7.103 -1.634 1.00 96.88 586 PRO A N 1
ATOM 4409 C CA . PRO A 1 586 ? 0.480 -7.173 -2.897 1.00 96.88 586 PRO A CA 1
ATOM 4410 C C . PRO A 1 586 ? -0.455 -7.579 -4.041 1.00 96.88 586 PRO A C 1
ATOM 4412 O O . PRO A 1 586 ? -0.960 -8.704 -4.093 1.00 96.88 586 PRO A O 1
ATOM 4415 N N . GLY A 1 587 ? -0.697 -6.641 -4.950 1.00 95.44 587 GLY A N 1
ATOM 4416 C CA . GLY A 1 587 ? -1.319 -6.861 -6.251 1.00 95.44 587 GLY A CA 1
ATOM 4417 C C . GLY A 1 587 ? -0.268 -7.031 -7.349 1.00 95.44 587 GLY A C 1
ATOM 4418 O O . GLY A 1 587 ? 0.906 -7.260 -7.066 1.00 95.44 587 GLY A O 1
ATOM 4419 N N . ALA A 1 588 ? -0.701 -6.931 -8.604 1.00 90.94 588 ALA A N 1
ATOM 4420 C CA . ALA A 1 588 ? 0.179 -7.099 -9.752 1.00 90.94 588 ALA A CA 1
ATOM 4421 C C . ALA A 1 588 ? 1.230 -5.979 -9.843 1.00 90.94 588 ALA A C 1
ATOM 4423 O O . ALA A 1 588 ? 0.974 -4.827 -9.482 1.00 90.94 588 ALA A O 1
ATOM 4424 N N . CYS A 1 589 ? 2.416 -6.328 -10.336 1.00 87.06 589 CYS A N 1
ATOM 4425 C CA . CYS A 1 589 ? 3.567 -5.443 -10.490 1.00 87.06 589 CYS A CA 1
ATOM 4426 C C . CYS A 1 589 ? 3.909 -4.590 -9.242 1.00 87.06 589 CYS A C 1
ATOM 4428 O O . CYS A 1 589 ? 4.008 -3.361 -9.321 1.00 87.06 589 CYS A O 1
ATOM 4430 N N . PRO A 1 590 ? 4.095 -5.208 -8.063 1.00 91.31 590 PRO A N 1
ATOM 4431 C CA . PRO A 1 590 ? 4.305 -4.477 -6.817 1.00 91.31 590 PRO A CA 1
ATOM 4432 C C . PRO A 1 590 ? 5.703 -3.851 -6.682 1.00 91.31 590 PRO A C 1
ATOM 4434 O O . PRO A 1 590 ? 5.942 -3.118 -5.730 1.00 91.31 590 PRO A O 1
ATOM 4437 N N . GLN A 1 591 ? 6.637 -4.140 -7.593 1.00 79.75 591 GLN A N 1
ATOM 4438 C CA . GLN A 1 591 ? 8.010 -3.601 -7.602 1.00 79.75 591 GLN A CA 1
ATOM 4439 C C . GLN A 1 591 ? 8.149 -2.299 -8.411 1.00 79.75 591 GLN A C 1
ATOM 4441 O O . GLN A 1 591 ? 9.259 -1.816 -8.634 1.00 79.75 591 GLN A O 1
ATOM 4446 N N . MET A 1 592 ? 7.038 -1.742 -8.908 1.00 76.00 592 MET A N 1
ATOM 4447 C CA . MET A 1 592 ? 7.040 -0.476 -9.635 1.00 76.00 592 MET A CA 1
ATOM 4448 C C . MET A 1 592 ? 5.892 0.429 -9.189 1.00 76.00 592 MET A C 1
ATOM 4450 O O . MET A 1 592 ? 4.812 -0.062 -8.852 1.00 76.00 592 MET A O 1
ATOM 4454 N N . PRO A 1 593 ? 6.080 1.761 -9.238 1.00 73.19 593 PRO A N 1
ATOM 4455 C CA . PRO A 1 593 ? 4.980 2.690 -9.038 1.00 73.19 593 PRO A CA 1
ATOM 4456 C C . PRO A 1 593 ? 3.869 2.449 -10.063 1.00 73.19 593 PRO A C 1
ATOM 4458 O O . PRO A 1 593 ? 4.166 2.127 -11.212 1.00 73.19 593 PRO A O 1
ATOM 4461 N N . TYR A 1 594 ? 2.608 2.685 -9.693 1.00 71.50 594 TYR A N 1
ATOM 4462 C CA . TYR A 1 594 ? 1.438 2.422 -10.545 1.00 71.50 594 TYR A CA 1
ATOM 4463 C C . TYR A 1 594 ? 1.528 3.104 -11.921 1.00 71.50 594 TYR A C 1
ATOM 4465 O O . TYR A 1 594 ? 1.034 2.577 -12.909 1.00 71.50 594 TYR A O 1
ATOM 4473 N N . TYR A 1 595 ? 2.183 4.266 -12.008 1.00 70.75 595 TYR A N 1
ATOM 4474 C CA . TYR A 1 595 ? 2.367 5.019 -13.255 1.00 70.75 595 TYR A CA 1
ATOM 4475 C C . TYR A 1 595 ? 3.514 4.499 -14.139 1.00 70.75 595 TYR A C 1
ATOM 4477 O O . TYR A 1 595 ? 3.684 4.980 -15.257 1.00 70.75 595 TYR A O 1
ATOM 4485 N N . SER A 1 596 ? 4.295 3.538 -13.645 1.00 66.50 596 SER A N 1
ATOM 4486 C CA . SER A 1 596 ? 5.386 2.863 -14.359 1.00 66.50 596 SER A CA 1
ATOM 4487 C C . SER A 1 596 ? 5.090 1.380 -14.614 1.00 66.50 596 SER A C 1
ATOM 4489 O O . SER A 1 596 ? 5.924 0.686 -15.195 1.00 66.50 596 SER A O 1
ATOM 4491 N N . GLN A 1 597 ? 3.934 0.871 -14.170 1.00 68.50 597 GLN A N 1
ATOM 4492 C CA . GLN A 1 597 ? 3.544 -0.518 -14.400 1.00 68.50 597 GLN A CA 1
ATOM 4493 C C . GLN A 1 597 ? 3.339 -0.781 -15.895 1.00 68.50 597 GLN A C 1
ATOM 4495 O O . GLN A 1 597 ? 2.879 0.075 -16.650 1.00 68.50 597 GLN A O 1
ATOM 4500 N N . THR A 1 598 ? 3.712 -1.982 -16.327 1.00 66.25 598 THR A N 1
ATOM 4501 C CA . THR A 1 598 ? 3.553 -2.433 -17.713 1.00 66.25 598 THR A CA 1
ATOM 4502 C C . THR A 1 598 ? 2.806 -3.763 -17.725 1.00 66.25 598 THR A C 1
ATOM 4504 O O . THR A 1 598 ? 2.979 -4.539 -16.782 1.00 66.25 598 THR A O 1
ATOM 4507 N N . PRO A 1 599 ? 2.070 -4.096 -18.802 1.00 70.62 599 PRO A N 1
ATOM 4508 C CA . PRO A 1 599 ? 1.408 -5.398 -18.921 1.00 70.62 599 PRO A CA 1
ATOM 4509 C C . PRO A 1 599 ? 2.368 -6.578 -18.723 1.00 70.62 599 PRO A C 1
ATOM 4511 O O . PRO A 1 599 ? 2.015 -7.592 -18.130 1.00 70.62 599 PRO A O 1
ATOM 4514 N N . ARG A 1 600 ? 3.627 -6.429 -19.159 1.00 61.66 600 ARG A N 1
ATOM 4515 C CA . ARG A 1 600 ? 4.674 -7.431 -18.931 1.00 61.66 600 ARG A CA 1
ATOM 4516 C C . ARG A 1 600 ? 4.985 -7.608 -17.446 1.00 61.66 600 ARG A C 1
ATOM 4518 O O . ARG A 1 600 ? 5.138 -8.733 -16.991 1.00 61.66 600 ARG A O 1
ATOM 4525 N N . CYS A 1 601 ? 5.110 -6.519 -16.696 1.00 68.62 601 CYS A N 1
ATOM 4526 C CA . CYS A 1 601 ? 5.357 -6.619 -15.263 1.00 68.62 601 CYS A CA 1
ATOM 4527 C C . CYS A 1 601 ? 4.168 -7.238 -14.527 1.00 68.62 601 CYS A C 1
ATOM 4529 O O . CYS A 1 601 ? 4.370 -8.066 -13.652 1.00 68.62 601 CYS A O 1
ATOM 4531 N N . GLU A 1 602 ? 2.939 -6.884 -14.902 1.00 76.88 602 GLU A N 1
ATOM 4532 C CA . GLU A 1 602 ? 1.738 -7.506 -14.336 1.00 76.88 602 GLU A CA 1
ATOM 4533 C C . GLU A 1 602 ? 1.687 -9.013 -14.622 1.00 76.88 602 GLU A C 1
ATOM 4535 O O . GLU A 1 602 ? 1.277 -9.784 -13.761 1.00 76.88 602 GLU A O 1
ATOM 4540 N N . GLN A 1 603 ? 2.158 -9.440 -15.799 1.00 71.62 603 GLN A N 1
ATOM 4541 C CA . GLN A 1 603 ? 2.263 -10.852 -16.162 1.00 71.62 603 GLN A CA 1
ATOM 4542 C C . GLN A 1 603 ? 3.351 -11.593 -15.368 1.00 71.62 603 GLN A C 1
ATOM 4544 O O . GLN A 1 603 ? 3.114 -12.704 -14.907 1.00 71.62 603 GLN A O 1
ATOM 4549 N N . LEU A 1 604 ? 4.542 -11.001 -15.230 1.00 69.69 604 LEU A N 1
ATOM 4550 C CA . LEU A 1 604 ? 5.689 -11.628 -14.553 1.00 69.69 604 LEU A CA 1
ATOM 4551 C C . LEU A 1 604 ? 5.595 -11.557 -13.024 1.00 69.69 604 LEU A C 1
ATOM 4553 O O . LEU A 1 604 ? 6.186 -12.369 -12.318 1.00 69.69 604 LEU A O 1
ATOM 4557 N N . GLN A 1 605 ? 4.857 -10.575 -12.515 1.00 84.06 605 GLN A N 1
ATOM 4558 C CA . GLN A 1 605 ? 4.614 -10.354 -11.100 1.00 84.06 605 GLN A CA 1
ATOM 4559 C C . GLN A 1 605 ? 3.105 -10.215 -10.876 1.00 84.06 605 GLN A C 1
ATOM 4561 O O . GLN A 1 605 ? 2.614 -9.100 -10.684 1.00 84.06 605 GLN A O 1
ATOM 4566 N N . PRO A 1 606 ? 2.351 -11.327 -10.894 1.00 86.62 606 PRO A N 1
ATOM 4567 C CA . PRO A 1 606 ? 0.891 -11.299 -10.774 1.00 86.62 606 PRO A CA 1
ATOM 4568 C C . PRO A 1 606 ? 0.399 -10.797 -9.406 1.00 86.62 606 PRO A C 1
ATOM 4570 O O . PRO A 1 606 ? -0.760 -10.400 -9.263 1.00 86.62 606 PRO A O 1
ATOM 4573 N N . GLY A 1 607 ? 1.279 -10.762 -8.400 1.00 94.75 607 GLY A N 1
ATOM 4574 C CA . GLY A 1 607 ? 0.906 -10.477 -7.021 1.00 94.75 607 GLY A CA 1
ATOM 4575 C C . GLY A 1 607 ? 0.213 -11.670 -6.370 1.00 94.75 607 GLY A C 1
ATOM 4576 O O . GLY A 1 607 ? 0.260 -12.783 -6.879 1.00 94.75 607 GLY A O 1
ATOM 4577 N N . GLY A 1 608 ? -0.427 -11.436 -5.224 1.00 96.56 608 GLY A N 1
ATOM 4578 C CA . GLY A 1 608 ? -1.136 -12.485 -4.479 1.00 96.56 608 GLY A CA 1
ATOM 4579 C C . GLY A 1 608 ? -2.642 -12.520 -4.736 1.00 96.56 608 GLY A C 1
ATOM 4580 O O . GLY A 1 608 ? -3.338 -13.389 -4.209 1.00 96.56 608 GLY A O 1
ATOM 4581 N N . LYS A 1 609 ? -3.164 -11.548 -5.495 1.00 97.94 609 LYS A N 1
ATOM 4582 C CA . LYS A 1 609 ? -4.601 -11.343 -5.687 1.00 97.94 609 LYS A CA 1
ATOM 4583 C C . LYS A 1 609 ? -5.160 -12.332 -6.704 1.00 97.94 609 LYS A C 1
ATOM 4585 O O . LYS A 1 609 ? -4.830 -12.262 -7.883 1.00 97.94 609 LYS A O 1
ATOM 4590 N N . CYS A 1 610 ? -6.120 -13.146 -6.288 1.00 96.38 610 CYS A N 1
ATOM 4591 C CA . CYS A 1 610 ? -6.823 -14.088 -7.155 1.00 96.38 610 CYS A CA 1
ATOM 4592 C C . CYS A 1 610 ? -8.330 -14.142 -6.841 1.00 96.38 610 CYS A C 1
ATOM 4594 O O . CYS A 1 610 ? -8.838 -13.369 -6.029 1.00 96.38 610 CYS A O 1
ATOM 4596 N N . GLY A 1 611 ? -9.078 -15.004 -7.539 1.00 95.19 611 GLY A N 1
ATOM 4597 C CA . GLY A 1 611 ? -10.519 -15.169 -7.304 1.00 95.19 611 GLY A CA 1
ATOM 4598 C C . GLY A 1 611 ? -10.827 -15.899 -5.993 1.00 95.19 611 GLY A C 1
ATOM 4599 O O . GLY A 1 611 ? -11.637 -15.436 -5.194 1.00 95.19 611 GLY A O 1
ATOM 4600 N N . SER A 1 612 ? -10.154 -17.024 -5.750 1.00 97.00 612 SER A N 1
ATOM 4601 C CA . SER A 1 612 ? -10.313 -17.834 -4.539 1.00 97.00 612 SER A CA 1
ATOM 4602 C C . SER A 1 612 ? -8.935 -18.241 -4.018 1.00 97.00 612 SER A C 1
ATOM 4604 O O . SER A 1 612 ? -8.253 -18.989 -4.717 1.00 97.00 612 SER A O 1
ATOM 4606 N N . PRO A 1 613 ? -8.516 -17.773 -2.828 1.00 98.38 613 PRO A N 1
ATOM 4607 C CA . PRO A 1 613 ? -7.182 -18.032 -2.297 1.00 98.38 613 PRO A CA 1
ATOM 4608 C C . PRO A 1 613 ? -6.894 -19.525 -2.158 1.00 98.38 613 PRO A C 1
ATOM 4610 O O . PRO A 1 613 ? -7.589 -20.243 -1.434 1.00 98.38 613 PRO A O 1
ATOM 4613 N N . THR A 1 614 ? -5.849 -19.989 -2.837 1.00 98.31 614 THR A N 1
ATOM 4614 C CA . THR A 1 614 ? -5.351 -21.369 -2.752 1.00 98.31 614 THR A CA 1
ATOM 4615 C C . THR A 1 614 ? -4.223 -21.495 -1.733 1.00 98.31 614 THR A C 1
ATOM 4617 O O . THR A 1 614 ? -3.982 -22.592 -1.232 1.00 98.31 614 THR A O 1
ATOM 4620 N N . GLY A 1 615 ? -3.540 -20.388 -1.428 1.00 97.44 615 GLY A N 1
ATOM 4621 C CA . GLY A 1 615 ? -2.296 -20.380 -0.666 1.00 97.44 615 GLY A CA 1
ATOM 4622 C C . GLY A 1 615 ? -1.065 -20.732 -1.510 1.00 97.44 615 GLY A C 1
ATOM 4623 O O . GLY A 1 615 ? 0.001 -20.947 -0.940 1.00 97.44 615 GLY A O 1
ATOM 4624 N N . SER A 1 616 ? -1.178 -20.791 -2.844 1.00 96.81 616 SER A N 1
ATOM 4625 C CA . SER A 1 616 ? 0.007 -20.728 -3.712 1.00 96.81 616 SER A CA 1
ATOM 4626 C C . SER A 1 616 ? 0.604 -19.320 -3.671 1.00 96.81 616 SER A C 1
ATOM 4628 O O . SER A 1 616 ? -0.073 -18.354 -3.311 1.00 96.81 616 SER A O 1
ATOM 4630 N N . GLY A 1 617 ? 1.881 -19.184 -4.026 1.00 95.38 617 GLY A N 1
ATOM 4631 C CA . GLY A 1 617 ? 2.623 -17.929 -3.905 1.00 95.38 617 GLY A CA 1
ATOM 4632 C C . GLY A 1 617 ? 2.053 -16.768 -4.725 1.00 95.38 617 GLY A C 1
ATOM 4633 O O . GLY A 1 617 ? 2.316 -15.619 -4.398 1.00 95.38 617 GLY A O 1
ATOM 4634 N N . ASP A 1 618 ? 1.251 -17.050 -5.747 1.00 94.81 618 ASP A N 1
ATOM 4635 C CA . ASP A 1 618 ? 0.570 -16.103 -6.638 1.00 94.81 618 ASP A CA 1
ATOM 4636 C C . ASP A 1 618 ? -0.953 -16.003 -6.394 1.00 94.81 618 ASP A C 1
ATOM 4638 O O . ASP A 1 618 ? -1.660 -15.260 -7.075 1.00 94.81 618 ASP A O 1
ATOM 4642 N N . CYS A 1 619 ? -1.489 -16.747 -5.422 1.00 97.38 619 CYS A N 1
ATOM 4643 C CA . CYS A 1 619 ? -2.916 -16.773 -5.102 1.00 97.38 619 CYS A CA 1
ATOM 4644 C C . CYS A 1 619 ? -3.135 -16.934 -3.592 1.00 97.38 619 CYS A C 1
ATOM 4646 O O . CYS A 1 619 ? -3.595 -17.960 -3.078 1.00 97.38 619 CYS A O 1
ATOM 4648 N N . THR A 1 620 ? -2.794 -15.875 -2.866 1.00 98.38 620 THR A N 1
ATOM 4649 C CA . THR A 1 620 ? -2.808 -15.815 -1.401 1.00 98.38 620 THR A CA 1
ATOM 4650 C C . THR A 1 620 ? -4.016 -15.062 -0.855 1.00 98.38 620 THR A C 1
ATOM 4652 O O . THR A 1 620 ? -4.405 -15.304 0.289 1.00 98.38 620 THR A O 1
ATOM 4655 N N . TRP A 1 621 ? -4.643 -14.177 -1.641 1.00 98.62 621 TRP A N 1
ATOM 4656 C CA . TRP A 1 621 ? -5.753 -13.356 -1.164 1.00 98.62 621 TRP A CA 1
ATOM 4657 C C . TRP A 1 621 ? -6.773 -12.960 -2.235 1.00 98.62 621 TRP A C 1
ATOM 4659 O O . TRP A 1 621 ? -6.496 -12.916 -3.432 1.00 98.62 621 TRP A O 1
ATOM 4669 N N . SER A 1 622 ? -7.984 -12.655 -1.782 1.00 98.50 622 SER A N 1
ATOM 4670 C CA . SER A 1 622 ? -9.066 -12.069 -2.567 1.00 98.50 622 SER A CA 1
ATOM 4671 C C . SER A 1 622 ? -9.827 -11.060 -1.708 1.00 98.50 622 SER A C 1
ATOM 4673 O O . SER A 1 622 ? -9.641 -10.987 -0.489 1.00 98.50 622 SER A O 1
ATOM 4675 N N . TYR A 1 623 ? -10.666 -10.239 -2.333 1.00 97.56 623 TYR A N 1
ATOM 4676 C CA . TYR A 1 623 ? -11.506 -9.302 -1.601 1.00 97.56 623 TYR A CA 1
ATOM 4677 C C . TYR A 1 623 ? -12.869 -9.134 -2.265 1.00 97.56 623 TYR A C 1
ATOM 4679 O O . TYR A 1 623 ? -13.000 -9.217 -3.487 1.00 97.56 623 TYR A O 1
ATOM 4687 N N . GLU A 1 624 ? -13.855 -8.824 -1.438 1.00 94.88 624 GLU A N 1
ATOM 4688 C CA . GLU A 1 624 ? -15.160 -8.319 -1.831 1.00 94.88 624 GLU A CA 1
ATOM 4689 C C . GLU A 1 624 ? -15.269 -6.869 -1.341 1.00 94.88 624 GLU A C 1
ATOM 4691 O O . GLU A 1 624 ? -14.968 -6.546 -0.186 1.00 94.88 624 GLU A O 1
ATOM 4696 N N . ASP A 1 625 ? -15.653 -5.971 -2.247 1.00 88.44 625 ASP A N 1
ATOM 4697 C CA . ASP A 1 625 ? -15.960 -4.584 -1.908 1.00 88.44 625 ASP A CA 1
ATOM 4698 C C . ASP A 1 625 ? -17.366 -4.551 -1.307 1.00 88.44 625 ASP A C 1
ATOM 4700 O O . ASP A 1 625 ? -18.343 -4.821 -2.005 1.00 88.44 625 ASP A O 1
ATOM 4704 N N . GLU A 1 626 ? -17.486 -4.245 -0.016 1.00 82.88 626 GLU A N 1
ATOM 4705 C CA . GLU A 1 626 ? -18.791 -4.231 0.663 1.00 82.88 626 GLU A CA 1
ATOM 4706 C C . GLU A 1 626 ? -19.589 -2.938 0.406 1.00 82.88 626 GLU A C 1
ATOM 4708 O O . GLU A 1 626 ? -20.605 -2.672 1.049 1.00 82.88 626 GLU A O 1
ATOM 4713 N N . GLY A 1 627 ? -19.169 -2.143 -0.584 1.00 68.94 627 GLY A N 1
ATOM 4714 C CA . GLY A 1 627 ? -19.955 -1.050 -1.139 1.00 68.94 627 GLY A CA 1
ATOM 4715 C C . GLY A 1 627 ? -19.725 0.292 -0.448 1.00 68.94 627 GLY A C 1
ATOM 4716 O O . GLY A 1 627 ? -18.593 0.771 -0.347 1.00 68.94 627 GLY A O 1
ATOM 4717 N N . GLU A 1 628 ? -20.820 0.978 -0.100 1.00 59.62 628 GLU A N 1
ATOM 4718 C CA . GLU A 1 628 ? -20.805 2.378 0.340 1.00 59.62 628 GLU A CA 1
ATOM 4719 C C . GLU A 1 628 ? -19.867 2.606 1.546 1.00 59.62 628 GLU A C 1
ATOM 4721 O O . GLU A 1 628 ? -19.437 1.686 2.239 1.00 59.62 628 GLU A O 1
ATOM 4726 N N . GLN A 1 629 ? -19.509 3.848 1.832 1.00 80.81 629 GLN A N 1
ATOM 4727 C CA . GLN A 1 629 ? -18.436 4.148 2.784 1.00 80.81 629 GLN A CA 1
ATOM 4728 C C . GLN A 1 629 ? -18.971 4.913 3.985 1.00 80.81 629 GLN A C 1
ATOM 4730 O O . GLN A 1 629 ? -20.121 5.356 3.974 1.00 80.81 629 GLN A O 1
ATOM 4735 N N . ILE A 1 630 ? -18.131 5.067 5.005 1.00 93.12 630 ILE A N 1
ATOM 4736 C CA . ILE A 1 630 ? -18.395 5.985 6.112 1.00 93.12 630 ILE A CA 1
ATOM 4737 C C . ILE A 1 630 ? -17.603 7.263 5.857 1.00 93.12 630 ILE A C 1
ATOM 4739 O O . ILE A 1 630 ? -16.369 7.234 5.840 1.00 93.12 630 ILE A O 1
ATOM 4743 N N . TRP A 1 631 ? -18.302 8.373 5.623 1.00 92.25 631 TRP A N 1
ATOM 4744 C CA . TRP A 1 631 ? -17.671 9.679 5.453 1.00 92.25 631 TRP A CA 1
ATOM 4745 C C . TRP A 1 631 ? -17.242 10.229 6.806 1.00 92.25 631 TRP A C 1
ATOM 4747 O O . TRP A 1 631 ? -17.949 10.074 7.801 1.00 92.25 631 TRP A O 1
ATOM 4757 N N . LEU A 1 632 ? -16.112 10.933 6.855 1.00 91.31 632 LEU A N 1
ATOM 4758 C CA . LEU A 1 632 ? -15.653 11.566 8.093 1.00 91.31 632 LEU A CA 1
ATOM 4759 C C . LEU A 1 632 ? -16.671 12.588 8.623 1.00 91.31 632 LEU A C 1
ATOM 4761 O O . LEU A 1 632 ? -16.819 12.724 9.832 1.00 91.31 632 LEU A O 1
ATOM 4765 N N . GLY A 1 633 ? -17.432 13.240 7.736 1.00 90.50 633 GLY A N 1
ATOM 4766 C CA . GLY A 1 633 ? -18.558 14.095 8.124 1.00 90.50 633 GLY A CA 1
ATOM 4767 C C . GLY A 1 633 ? -19.632 13.355 8.931 1.00 90.50 633 GLY A C 1
ATOM 4768 O O . GLY A 1 633 ? -20.097 13.876 9.944 1.00 90.50 633 GLY A O 1
ATOM 4769 N N . ASP A 1 634 ? -19.965 12.119 8.543 1.00 94.31 634 ASP A N 1
ATOM 4770 C CA . ASP A 1 634 ? -20.932 11.281 9.265 1.00 94.31 634 ASP A CA 1
ATOM 4771 C C . ASP A 1 634 ? -20.388 10.854 10.632 1.00 94.31 634 ASP A C 1
ATOM 4773 O O . ASP A 1 634 ? -21.138 10.797 11.604 1.00 94.31 634 ASP A O 1
ATOM 4777 N N . VAL A 1 635 ? -19.076 10.603 10.726 1.00 94.81 635 VAL A N 1
ATOM 4778 C CA . VAL A 1 635 ? -18.396 10.296 11.995 1.00 94.81 635 VAL A CA 1
ATOM 4779 C C . VAL A 1 635 ? -18.543 11.460 12.974 1.00 94.81 635 VAL A C 1
ATOM 4781 O O . VAL A 1 635 ? -18.956 11.250 14.113 1.00 94.81 635 VAL A O 1
ATOM 4784 N N . TYR A 1 636 ? -18.275 12.686 12.520 1.00 93.19 636 TYR A N 1
ATOM 4785 C CA . TYR A 1 636 ? -18.402 13.893 13.343 1.00 93.19 636 TYR A CA 1
ATOM 4786 C C . TYR A 1 636 ? -19.854 14.160 13.761 1.00 93.19 636 TYR A C 1
ATOM 4788 O O . TYR A 1 636 ? -20.123 14.503 14.916 1.00 93.19 636 TYR A O 1
ATOM 4796 N N . GLY A 1 637 ? -20.800 13.951 12.838 1.00 94.81 637 GLY A N 1
ATOM 4797 C CA . GLY A 1 637 ? -22.231 14.048 13.120 1.00 94.81 637 GLY A CA 1
ATOM 4798 C C . GLY A 1 637 ? -22.685 13.029 14.167 1.00 94.81 637 GLY A C 1
ATOM 4799 O O . GLY A 1 637 ? -23.361 13.392 15.128 1.00 94.81 637 GLY A O 1
ATOM 4800 N N . ALA A 1 638 ? -22.260 11.770 14.035 1.00 96.19 638 ALA A N 1
ATOM 4801 C CA . ALA A 1 638 ? -22.595 10.698 14.970 1.00 96.19 638 ALA A CA 1
ATOM 4802 C C . ALA A 1 638 ? -21.973 10.897 16.360 1.00 96.19 638 ALA A C 1
ATOM 4804 O O . ALA A 1 638 ? -22.579 10.524 17.362 1.00 96.19 638 ALA A O 1
ATOM 4805 N N . SER A 1 639 ? -20.794 11.518 16.439 1.00 94.38 639 SER A N 1
ATOM 4806 C CA . SER A 1 639 ? -20.158 11.873 17.710 1.00 94.38 639 SER A CA 1
ATOM 4807 C C . SER A 1 639 ? -20.648 13.200 18.298 1.00 94.38 639 SER A C 1
ATOM 4809 O O . SER A 1 639 ? -20.140 13.611 19.341 1.00 94.38 639 SER A O 1
ATOM 4811 N N . ASN A 1 640 ? -21.560 13.912 17.622 1.00 94.12 640 ASN A N 1
ATOM 4812 C CA . ASN A 1 640 ? -22.010 15.260 17.986 1.00 94.12 640 ASN A CA 1
ATOM 4813 C C . ASN A 1 640 ? -20.836 16.207 18.321 1.00 94.12 640 ASN A C 1
ATOM 4815 O O . ASN A 1 640 ? -20.830 16.881 19.350 1.00 94.12 640 ASN A O 1
ATOM 4819 N N . SER A 1 641 ? -19.786 16.180 17.495 1.00 90.50 641 SER A N 1
ATOM 4820 C CA . SER A 1 641 ? -18.531 16.905 17.739 1.00 90.50 641 SER A CA 1
ATOM 4821 C C . SER A 1 641 ? -18.053 17.594 16.466 1.00 90.50 641 SER A C 1
ATOM 4823 O O . SER A 1 641 ? -18.275 17.094 15.367 1.00 90.50 641 SER A O 1
ATOM 4825 N N . SER A 1 642 ? -17.346 18.719 16.589 1.00 88.81 642 SER A N 1
ATOM 4826 C CA . SER A 1 642 ? -16.562 19.250 15.470 1.00 88.81 642 SER A CA 1
ATOM 4827 C C . SER A 1 642 ? -15.374 18.336 15.150 1.00 88.81 642 SER A C 1
ATOM 4829 O O . SER A 1 642 ? -14.962 17.523 15.980 1.00 88.81 642 SER A O 1
ATOM 4831 N N . MET A 1 643 ? -14.760 18.513 13.975 1.00 85.88 643 MET A N 1
ATOM 4832 C CA . MET A 1 643 ? -13.533 17.793 13.613 1.00 85.88 643 MET A CA 1
ATOM 4833 C C . MET A 1 643 ? -12.439 17.969 14.680 1.00 85.88 643 MET A C 1
ATOM 4835 O O . MET A 1 643 ? -11.840 16.991 15.115 1.00 85.88 643 MET A O 1
ATOM 4839 N N . GLN A 1 644 ? -12.197 19.198 15.150 1.00 85.44 644 GLN A N 1
ATOM 4840 C CA . GLN A 1 644 ? -11.175 19.462 16.168 1.00 85.44 644 GLN A CA 1
ATOM 4841 C C . GLN A 1 644 ? -11.508 18.768 17.492 1.00 85.44 644 GLN A C 1
ATOM 4843 O O . GLN A 1 644 ? -10.637 18.163 18.107 1.00 85.44 644 GLN A O 1
ATOM 4848 N N . GLN A 1 645 ? -12.772 18.820 17.919 1.00 88.94 645 GLN A N 1
ATOM 4849 C CA . GLN A 1 645 ? -13.213 18.170 19.153 1.00 88.94 645 GLN A CA 1
ATOM 4850 C C . GLN A 1 645 ? -13.076 16.649 19.073 1.00 88.94 645 GLN A C 1
ATOM 4852 O O . GLN A 1 645 ? -12.589 16.039 20.022 1.00 88.94 645 GLN A O 1
ATOM 4857 N N . PHE A 1 646 ? -13.457 16.051 17.941 1.00 91.94 646 PHE A N 1
ATOM 4858 C CA . PHE A 1 646 ? -13.397 14.607 17.745 1.00 91.94 646 PHE A CA 1
ATOM 4859 C C . PHE A 1 646 ? -11.962 14.073 17.792 1.00 91.94 646 PHE A C 1
ATOM 4861 O O . PHE A 1 646 ? -11.724 13.027 18.385 1.00 91.94 646 PHE A O 1
ATOM 4868 N N . TRP A 1 647 ? -10.992 14.788 17.213 1.00 90.19 647 TRP A N 1
ATOM 4869 C CA . TRP A 1 647 ? -9.597 14.330 17.143 1.00 90.19 647 TRP A CA 1
ATOM 4870 C C . TRP A 1 647 ? -8.716 14.749 18.332 1.00 90.19 647 TRP A C 1
ATOM 4872 O O . TRP A 1 647 ? -7.548 14.360 18.389 1.00 90.19 647 TRP A O 1
ATOM 4882 N N . ASN A 1 648 ? -9.256 15.480 19.312 1.00 88.62 648 ASN A N 1
ATOM 4883 C CA . ASN A 1 648 ? -8.536 15.844 20.536 1.00 88.62 648 ASN A CA 1
ATOM 4884 C C . ASN A 1 648 ? -8.115 14.619 21.373 1.00 88.62 648 ASN A C 1
ATOM 4886 O O . ASN A 1 648 ? -8.612 13.503 21.191 1.00 88.62 648 ASN A O 1
ATOM 4890 N N . ASN A 1 649 ? -7.209 14.845 22.333 1.00 90.50 649 ASN A N 1
ATOM 4891 C CA . ASN A 1 649 ? -6.710 13.832 23.273 1.00 90.50 649 ASN A CA 1
ATOM 4892 C C . ASN A 1 649 ? -6.104 12.618 22.557 1.00 90.50 649 ASN A C 1
ATOM 4894 O O . ASN A 1 649 ? -6.464 11.469 22.819 1.00 90.50 649 ASN A O 1
ATOM 4898 N N . SER A 1 650 ? -5.201 12.877 21.609 1.00 89.31 650 SER A N 1
ATOM 4899 C CA . SER A 1 650 ? -4.609 11.834 20.770 1.00 89.31 650 SER A CA 1
ATOM 4900 C C . SER A 1 650 ? -3.788 10.803 21.549 1.00 89.31 650 SER A C 1
ATOM 4902 O O . SER A 1 650 ? -3.660 9.658 21.117 1.00 89.31 650 SER A O 1
ATOM 4904 N N . ASN A 1 651 ? -3.298 11.200 22.722 1.00 91.19 651 ASN A N 1
ATOM 4905 C CA . ASN A 1 651 ? -2.548 10.402 23.682 1.00 91.19 651 ASN A CA 1
ATOM 4906 C C . ASN A 1 651 ? -3.420 9.754 24.779 1.00 91.19 651 ASN A C 1
ATOM 4908 O O . ASN A 1 651 ? -2.929 9.461 25.864 1.00 91.19 651 ASN A O 1
ATOM 4912 N N . SER A 1 652 ? -4.721 9.568 24.542 1.00 94.62 652 SER A N 1
ATOM 4913 C CA . SER A 1 652 ? -5.626 8.909 25.489 1.00 94.62 652 SER A CA 1
ATOM 4914 C C . SER A 1 652 ? -6.247 7.661 24.870 1.00 94.62 652 SER A C 1
ATOM 4916 O O . SER A 1 652 ? -7.028 7.754 23.922 1.00 94.62 652 SER A O 1
ATOM 4918 N N . THR A 1 653 ? -5.950 6.495 25.448 1.00 96.62 653 THR A N 1
ATOM 4919 C CA . THR A 1 653 ? -6.530 5.209 25.032 1.00 96.62 653 THR A CA 1
ATOM 4920 C C . THR A 1 653 ? -8.055 5.242 25.074 1.00 96.62 653 THR A C 1
ATOM 4922 O O . THR A 1 653 ? -8.693 4.944 24.072 1.00 96.62 653 THR A O 1
ATOM 4925 N N . THR A 1 654 ? -8.651 5.716 26.173 1.00 97.50 654 THR A N 1
ATOM 4926 C CA . THR A 1 654 ? -10.114 5.829 26.308 1.00 97.50 654 THR A CA 1
ATOM 4927 C C . THR A 1 654 ? -10.732 6.741 25.245 1.00 97.50 654 THR A C 1
ATOM 4929 O O . THR A 1 654 ? -11.773 6.415 24.675 1.00 97.50 654 THR A O 1
ATOM 4932 N N . ALA A 1 655 ? -10.093 7.876 24.934 1.00 95.31 655 ALA A N 1
ATOM 4933 C CA . ALA A 1 655 ? -10.588 8.768 23.887 1.00 95.31 655 ALA A CA 1
ATOM 4934 C C . ALA A 1 655 ? -10.508 8.112 22.500 1.00 95.31 655 ALA A C 1
ATOM 4936 O O . ALA A 1 655 ? -11.419 8.257 21.688 1.00 95.31 655 ALA A O 1
ATOM 4937 N N . ASN A 1 656 ? -9.433 7.379 22.219 1.00 96.19 656 ASN A N 1
ATOM 4938 C CA . ASN A 1 656 ? -9.244 6.716 20.933 1.00 96.19 656 ASN A CA 1
ATOM 4939 C C . ASN A 1 656 ? -10.154 5.486 20.771 1.00 96.19 656 ASN A C 1
ATOM 4941 O O . ASN A 1 656 ? -10.691 5.273 19.685 1.00 96.19 656 ASN A O 1
ATOM 4945 N N . GLU A 1 657 ? -10.424 4.736 21.841 1.00 97.38 657 GLU A N 1
ATOM 4946 C CA . GLU A 1 657 ? -11.435 3.671 21.863 1.00 97.38 657 GLU A CA 1
ATOM 4947 C C . GLU A 1 657 ? -12.837 4.208 21.565 1.00 97.38 657 GLU A C 1
ATOM 4949 O O . GLU A 1 657 ? -13.569 3.605 20.779 1.00 97.38 657 GLU A O 1
ATOM 4954 N N . PHE A 1 658 ? -13.194 5.377 22.109 1.00 96.50 658 PHE A N 1
ATOM 4955 C CA . PHE A 1 658 ? -14.441 6.057 21.760 1.00 96.50 658 PHE A CA 1
ATOM 4956 C C . PHE A 1 658 ? -14.506 6.394 20.261 1.00 96.50 658 PHE A C 1
ATOM 4958 O O . PHE A 1 658 ? -15.508 6.093 19.612 1.00 96.50 658 PHE A O 1
ATOM 4965 N N . LYS A 1 659 ? -13.430 6.941 19.676 1.00 95.94 659 LYS A N 1
ATOM 4966 C CA . LYS A 1 659 ? -13.365 7.248 18.232 1.00 95.94 659 LYS A CA 1
ATOM 4967 C C . LYS A 1 659 ? -13.562 5.993 17.381 1.00 95.94 659 LYS A C 1
ATOM 4969 O O . LYS A 1 659 ? -14.343 6.018 16.432 1.00 95.94 659 LYS A O 1
ATOM 4974 N N . ILE A 1 660 ? -12.892 4.892 17.735 1.00 97.19 660 ILE A N 1
ATOM 4975 C CA . ILE A 1 660 ? -13.062 3.591 17.067 1.00 97.19 660 ILE A CA 1
ATOM 4976 C C . ILE A 1 660 ? -14.515 3.127 17.183 1.00 97.19 660 ILE A C 1
ATOM 4978 O O . ILE A 1 660 ? -15.097 2.705 16.186 1.00 97.19 660 ILE A O 1
ATOM 4982 N N . LYS A 1 661 ? -15.112 3.230 18.377 1.00 97.19 661 LYS A N 1
ATOM 4983 C CA . LYS A 1 661 ? -16.493 2.810 18.628 1.00 97.19 661 LYS A CA 1
ATOM 4984 C C . LYS A 1 661 ? -17.485 3.553 17.734 1.00 97.19 661 LYS A C 1
ATOM 4986 O O . LYS A 1 661 ? -18.317 2.897 17.124 1.00 97.19 661 LYS A O 1
ATOM 4991 N N . ILE A 1 662 ? -17.380 4.878 17.606 1.00 97.75 662 ILE A N 1
ATOM 4992 C CA . ILE A 1 662 ? -18.284 5.661 16.743 1.00 97.75 662 ILE A CA 1
ATOM 4993 C C . ILE A 1 662 ? -18.251 5.142 15.303 1.00 97.75 662 ILE A C 1
ATOM 4995 O O . ILE A 1 662 ? -19.295 4.923 14.692 1.00 97.75 662 ILE A O 1
ATOM 4999 N N . VAL A 1 663 ? -17.053 4.908 14.763 1.00 96.75 663 VAL A N 1
ATOM 5000 C CA . VAL A 1 663 ? -16.919 4.413 13.390 1.00 96.75 663 VAL A CA 1
ATOM 5001 C C . VAL A 1 663 ? -17.419 2.972 13.270 1.00 96.75 663 VAL A C 1
ATOM 5003 O O . VAL A 1 663 ? -18.104 2.653 12.299 1.00 96.75 663 VAL A O 1
ATOM 5006 N N . ARG A 1 664 ? -17.148 2.117 14.265 1.00 95.94 664 ARG A N 1
ATOM 5007 C CA . ARG A 1 664 ? -17.660 0.741 14.306 1.00 95.94 664 ARG A CA 1
ATOM 5008 C C . ARG A 1 664 ? -19.183 0.722 14.299 1.00 95.94 664 ARG A C 1
ATOM 5010 O O . ARG A 1 664 ? -19.756 0.062 13.445 1.00 95.94 664 ARG A O 1
ATOM 5017 N N . ASP A 1 665 ? -19.826 1.488 15.179 1.00 96.81 665 ASP A N 1
ATOM 5018 C CA . ASP A 1 665 ? -21.286 1.561 15.281 1.00 96.81 665 ASP A CA 1
ATOM 5019 C C . ASP A 1 665 ? -21.917 1.998 13.944 1.00 96.81 665 ASP A C 1
ATOM 5021 O O . ASP A 1 665 ? -22.959 1.480 13.543 1.00 96.81 665 ASP A O 1
ATOM 5025 N N . LEU A 1 666 ? -21.284 2.936 13.225 1.00 96.31 666 LEU A N 1
ATOM 5026 C CA . LEU A 1 666 ? -21.736 3.373 11.901 1.00 96.31 666 LEU A CA 1
ATOM 5027 C C . LEU A 1 666 ? -21.638 2.256 10.855 1.00 96.31 666 LEU A C 1
ATOM 5029 O O . LEU A 1 666 ? -22.586 2.050 10.092 1.00 96.31 666 LEU A O 1
ATOM 5033 N N . PHE A 1 667 ? -20.524 1.520 10.829 1.00 94.88 667 PHE A N 1
ATOM 5034 C CA . PHE A 1 667 ? -20.374 0.355 9.957 1.00 94.88 667 PHE A CA 1
ATOM 5035 C C . PHE A 1 667 ? -21.360 -0.758 10.323 1.00 94.88 667 PHE A C 1
ATOM 5037 O O . PHE A 1 667 ? -22.005 -1.305 9.434 1.00 94.88 667 PHE A O 1
ATOM 5044 N N . GLU A 1 668 ? -21.527 -1.069 11.606 1.00 94.12 668 GLU A N 1
ATOM 5045 C CA . GLU A 1 668 ? -22.436 -2.119 12.072 1.00 94.12 668 GLU A CA 1
ATOM 5046 C C . GLU A 1 668 ? -23.894 -1.794 11.772 1.00 94.12 668 GLU A C 1
ATOM 5048 O O . GLU A 1 668 ? -24.640 -2.645 11.289 1.00 94.12 668 GLU A O 1
ATOM 5053 N N . LYS A 1 669 ? -24.292 -0.535 11.968 1.00 94.12 669 LYS A N 1
ATOM 5054 C CA . LYS A 1 669 ? -25.626 -0.058 11.604 1.00 94.12 669 LYS A CA 1
ATOM 5055 C C . LYS A 1 669 ? -25.904 -0.216 10.111 1.00 94.12 669 LYS A C 1
ATOM 5057 O O . LYS A 1 669 ? -27.045 -0.472 9.732 1.00 94.12 669 LYS A O 1
ATOM 5062 N N . LYS A 1 670 ? -24.891 -0.013 9.267 1.00 93.00 670 LYS A N 1
ATOM 5063 C CA . LYS A 1 670 ? -25.056 0.008 7.812 1.00 93.00 670 LYS A CA 1
ATOM 5064 C C . LYS A 1 670 ? -24.894 -1.366 7.159 1.00 93.00 670 LYS A C 1
ATOM 5066 O O . LYS A 1 670 ? -25.600 -1.654 6.199 1.00 93.00 670 LYS A O 1
ATOM 5071 N N . TYR A 1 671 ? -24.011 -2.208 7.687 1.00 90.56 671 TYR A N 1
ATOM 5072 C CA . TYR A 1 671 ? -23.593 -3.459 7.044 1.00 90.56 671 TYR A CA 1
ATOM 5073 C C . TYR A 1 671 ? -23.628 -4.688 7.956 1.00 90.56 671 TYR A C 1
ATOM 5075 O O . TYR A 1 671 ? -23.238 -5.772 7.531 1.00 90.56 671 TYR A O 1
ATOM 5083 N N . GLY A 1 672 ? -24.056 -4.541 9.208 1.00 91.12 672 GLY A N 1
ATOM 5084 C CA . GLY A 1 672 ? -24.032 -5.616 10.192 1.00 91.12 672 GLY A CA 1
ATOM 5085 C C . GLY A 1 672 ? -22.670 -5.811 10.862 1.00 91.12 672 GLY A C 1
ATOM 5086 O O . GLY A 1 672 ? -21.715 -5.062 10.636 1.00 91.12 672 GLY A O 1
ATOM 5087 N N . ALA A 1 673 ? -22.623 -6.819 11.732 1.00 91.25 673 ALA A N 1
ATOM 5088 C CA . ALA A 1 673 ? -21.524 -7.057 12.661 1.00 91.25 673 ALA A CA 1
ATOM 5089 C C . ALA A 1 673 ? -20.156 -7.212 11.972 1.00 91.25 673 ALA A C 1
ATOM 5091 O O . ALA A 1 673 ? -20.028 -7.817 10.906 1.00 91.25 673 ALA A O 1
ATOM 5092 N N . GLU A 1 674 ? -19.118 -6.692 12.625 1.00 91.00 674 GLU A N 1
ATOM 5093 C CA . GLU A 1 674 ? -17.733 -6.871 12.202 1.00 91.00 674 GLU A CA 1
ATOM 5094 C C . GLU A 1 674 ? -17.292 -8.337 12.380 1.00 91.00 674 GLU A C 1
ATOM 5096 O O . GLU A 1 674 ? -17.495 -8.943 13.433 1.00 91.00 674 GLU A O 1
ATOM 5101 N N . LEU A 1 675 ? -16.682 -8.918 11.342 1.00 94.56 675 LEU A N 1
ATOM 5102 C CA . LEU A 1 675 ? -16.061 -10.239 11.420 1.00 94.56 675 LEU A CA 1
ATOM 5103 C C . LEU A 1 675 ? -14.866 -10.231 12.392 1.00 94.56 675 LEU A C 1
ATOM 5105 O O . LEU A 1 675 ? -14.156 -9.224 12.465 1.00 94.56 675 LEU A O 1
ATOM 5109 N N . PRO A 1 676 ? -14.591 -11.346 13.095 1.00 93.50 676 PRO A N 1
ATOM 5110 C CA . PRO A 1 676 ? -13.425 -11.452 13.964 1.00 93.50 676 PRO A CA 1
ATOM 5111 C C . PRO A 1 676 ? -12.123 -11.162 13.210 1.00 93.50 676 PRO A C 1
ATOM 5113 O O . PRO A 1 676 ? -11.879 -11.712 12.137 1.00 93.50 676 PRO A O 1
ATOM 5116 N N . ASN A 1 677 ? -11.271 -10.318 13.792 1.00 92.56 677 ASN A N 1
ATOM 5117 C CA . ASN A 1 677 ? -9.941 -10.069 13.247 1.00 92.56 677 ASN A CA 1
ATOM 5118 C C . ASN A 1 677 ? -9.013 -11.237 13.614 1.00 92.56 677 ASN A C 1
ATOM 5120 O O . ASN A 1 677 ? -8.888 -11.534 14.807 1.00 92.56 677 ASN A O 1
ATOM 5124 N N . PRO A 1 678 ? -8.344 -11.885 12.644 1.00 94.94 678 PRO A N 1
ATOM 5125 C CA . PRO A 1 678 ? -7.284 -12.828 12.961 1.00 94.94 678 PRO A CA 1
ATOM 5126 C C . PRO A 1 678 ? -6.130 -12.090 13.661 1.00 94.94 678 PRO A C 1
ATOM 5128 O O . PRO A 1 678 ? -5.904 -10.904 13.393 1.00 94.94 678 PRO A O 1
ATOM 5131 N N . PRO A 1 679 ? -5.397 -12.757 14.567 1.00 95.00 679 PRO A N 1
ATOM 5132 C CA . PRO A 1 679 ? -4.211 -12.164 15.163 1.00 95.00 679 PRO A CA 1
ATOM 5133 C C . PRO A 1 679 ? -3.158 -11.908 14.080 1.00 95.00 679 PRO A C 1
ATOM 5135 O O . PRO A 1 679 ? -2.956 -12.735 13.193 1.00 95.00 679 PRO A O 1
ATOM 5138 N N . CYS A 1 680 ? -2.457 -10.777 14.176 1.00 97.38 680 CYS A N 1
ATOM 5139 C CA . CYS A 1 680 ? -1.227 -10.586 13.419 1.00 97.38 680 CYS A CA 1
ATOM 5140 C C . CYS A 1 680 ? -0.130 -11.435 14.070 1.00 97.38 680 CYS A C 1
ATOM 5142 O O . CYS A 1 680 ? 0.473 -11.021 15.062 1.00 97.38 680 CYS A O 1
ATOM 5144 N N . ASP A 1 681 ? 0.062 -12.637 13.534 1.00 97.06 681 ASP A N 1
ATOM 5145 C CA . ASP A 1 681 ? 0.992 -13.655 14.027 1.00 97.06 681 ASP A CA 1
ATOM 5146 C C . ASP A 1 681 ? 2.387 -13.579 13.390 1.00 97.06 681 ASP A C 1
ATOM 5148 O O . ASP A 1 681 ? 3.230 -14.429 13.664 1.00 97.06 681 ASP A O 1
ATOM 5152 N N . PHE A 1 682 ? 2.653 -12.536 12.595 1.00 96.25 682 PHE A N 1
ATOM 5153 C CA . PHE A 1 682 ? 3.978 -12.259 12.054 1.00 96.25 682 PHE A CA 1
ATOM 5154 C C . PHE A 1 682 ? 5.041 -12.263 13.163 1.00 96.25 682 PHE A C 1
ATOM 5156 O O . PHE A 1 682 ? 4.985 -11.484 14.122 1.00 96.25 682 PHE A O 1
ATOM 5163 N N . ASN A 1 683 ? 6.052 -13.109 12.982 1.00 94.38 683 ASN A N 1
ATOM 5164 C CA . ASN A 1 683 ? 7.200 -13.238 13.859 1.00 94.38 683 ASN A CA 1
ATOM 5165 C C . ASN A 1 683 ? 8.480 -12.927 13.081 1.00 94.38 683 ASN A C 1
ATOM 5167 O O . ASN A 1 683 ? 8.866 -13.653 12.171 1.00 94.38 683 ASN A O 1
ATOM 5171 N N . PHE A 1 684 ? 9.166 -11.858 13.483 1.00 89.69 684 PHE A N 1
ATOM 5172 C CA . PHE A 1 684 ? 10.383 -11.397 12.820 1.00 89.69 684 PHE A CA 1
ATOM 5173 C C . PHE A 1 684 ? 11.486 -12.468 12.759 1.00 89.69 684 PHE A C 1
ATOM 5175 O O . PHE A 1 684 ? 12.123 -12.628 11.722 1.00 89.69 684 PHE A O 1
ATOM 5182 N N . GLN A 1 685 ? 11.722 -13.184 13.864 1.00 88.69 685 GLN A N 1
ATOM 5183 C CA . GLN A 1 685 ? 12.831 -14.137 13.972 1.00 88.69 685 GLN A CA 1
ATOM 5184 C C . GLN A 1 685 ? 12.610 -15.353 13.076 1.00 88.69 685 GLN A C 1
ATOM 5186 O O . GLN A 1 685 ? 13.529 -15.764 12.372 1.00 88.69 685 GLN A O 1
ATOM 5191 N N . GLU A 1 686 ? 11.383 -15.874 13.059 1.00 91.25 686 GLU A N 1
ATOM 5192 C CA . GLU A 1 686 ? 11.006 -16.998 12.199 1.00 91.25 686 GLU A CA 1
ATOM 5193 C C . GLU A 1 686 ? 11.001 -16.582 10.724 1.00 91.25 686 GLU A C 1
ATOM 5195 O O . GLU A 1 686 ? 11.571 -17.266 9.876 1.00 91.25 686 GLU A O 1
ATOM 5200 N N . PHE A 1 687 ? 10.425 -15.415 10.413 1.00 89.62 687 PHE A N 1
ATOM 5201 C CA . PHE A 1 687 ? 10.292 -14.938 9.037 1.00 89.62 687 PHE A CA 1
ATOM 5202 C C . PHE A 1 687 ? 11.648 -14.686 8.366 1.00 89.62 687 PHE A C 1
ATOM 5204 O O . PHE A 1 687 ? 11.844 -15.058 7.210 1.00 89.62 687 PHE A O 1
ATOM 5211 N N . TYR A 1 688 ? 12.606 -14.111 9.093 1.00 85.00 688 TYR A N 1
ATOM 5212 C CA . TYR A 1 688 ? 13.948 -13.832 8.577 1.00 85.00 688 TYR A CA 1
ATOM 5213 C C . TYR A 1 688 ? 14.999 -14.869 8.988 1.00 85.00 688 TYR A C 1
ATOM 5215 O O . TYR A 1 688 ? 16.191 -14.625 8.811 1.00 85.00 688 TYR A O 1
ATOM 5223 N N . GLN A 1 689 ? 14.586 -16.022 9.531 1.00 78.94 689 GLN A N 1
ATOM 5224 C CA . GLN A 1 689 ? 15.475 -17.125 9.929 1.00 78.94 689 GLN A CA 1
ATOM 5225 C C . GLN A 1 689 ? 16.666 -16.669 10.800 1.00 78.94 689 GLN A C 1
ATOM 5227 O O . GLN A 1 689 ? 17.790 -17.150 10.654 1.00 78.94 689 GLN A O 1
ATOM 5232 N N . GLY A 1 690 ? 16.435 -15.699 11.687 1.00 61.66 690 GLY A N 1
ATOM 5233 C CA . GLY A 1 690 ? 17.466 -15.137 12.564 1.00 61.66 690 GLY A CA 1
ATOM 5234 C C . GLY A 1 690 ? 18.435 -14.133 11.922 1.00 61.66 690 GLY A C 1
ATOM 5235 O O . GLY A 1 690 ? 19.449 -13.815 12.545 1.00 61.66 690 GLY A O 1
ATOM 5236 N N . GLN A 1 691 ? 18.169 -13.614 10.714 1.00 58.25 691 GLN A N 1
ATOM 5237 C CA . GLN A 1 691 ? 18.937 -12.486 10.166 1.00 58.25 691 GLN A CA 1
ATOM 5238 C C . GLN A 1 691 ? 18.767 -11.222 11.027 1.00 58.25 691 GLN A C 1
ATOM 5240 O O . GLN A 1 691 ? 17.684 -10.932 11.541 1.00 58.25 691 GLN A O 1
ATOM 5245 N N . ASP A 1 692 ? 19.851 -10.458 11.185 1.00 54.47 692 ASP A N 1
ATOM 5246 C CA . ASP A 1 692 ? 19.861 -9.240 11.997 1.00 54.47 692 ASP A CA 1
ATOM 5247 C C . ASP A 1 692 ? 18.976 -8.150 11.347 1.00 54.47 692 ASP A C 1
ATOM 5249 O O . ASP A 1 692 ? 19.217 -7.789 10.188 1.00 54.47 692 ASP A O 1
ATOM 5253 N N . PRO A 1 693 ? 17.991 -7.568 12.067 1.00 50.38 693 PRO A N 1
ATOM 5254 C CA . PRO A 1 693 ? 17.148 -6.487 11.553 1.00 50.38 693 PRO A CA 1
ATOM 5255 C C . PRO A 1 693 ? 17.903 -5.277 10.992 1.00 50.38 693 PRO A C 1
ATOM 5257 O O . PRO A 1 693 ? 17.346 -4.553 10.171 1.00 50.38 693 PRO A O 1
ATOM 5260 N N . SER A 1 694 ? 19.140 -5.035 11.432 1.00 51.03 694 SER A N 1
ATOM 5261 C CA . SER A 1 694 ? 19.993 -3.947 10.937 1.00 51.03 694 SER A CA 1
ATOM 5262 C C . SER A 1 694 ? 20.542 -4.178 9.526 1.00 51.03 694 SER A C 1
ATOM 5264 O O . SER A 1 694 ? 21.019 -3.234 8.908 1.00 51.03 694 SER A O 1
ATOM 5266 N N . THR A 1 695 ? 20.461 -5.408 9.010 1.00 47.94 695 THR A N 1
ATOM 5267 C CA . THR A 1 695 ? 20.906 -5.771 7.652 1.00 47.94 695 THR A CA 1
ATOM 5268 C C . THR A 1 695 ? 19.778 -5.756 6.615 1.00 47.94 695 THR A C 1
ATOM 5270 O O . THR A 1 695 ? 20.042 -5.904 5.425 1.00 47.94 695 THR A O 1
ATOM 5273 N N . LEU A 1 696 ? 18.531 -5.575 7.067 1.00 47.50 696 LEU A N 1
ATOM 5274 C CA . LEU A 1 696 ? 17.302 -5.617 6.259 1.00 47.50 696 LEU A CA 1
ATOM 5275 C C . LEU A 1 696 ? 16.637 -4.237 6.082 1.00 47.50 696 LEU A C 1
ATOM 5277 O O . LEU A 1 696 ? 15.601 -4.139 5.426 1.00 47.50 696 LEU A O 1
ATOM 5281 N N . LEU A 1 697 ? 17.195 -3.203 6.716 1.00 36.84 697 LEU A N 1
ATOM 5282 C CA . LEU A 1 697 ? 16.803 -1.792 6.624 1.00 36.84 697 LEU A CA 1
ATOM 5283 C C . LEU A 1 697 ? 17.888 -1.027 5.868 1.00 36.84 697 LEU A C 1
ATOM 5285 O O . LEU A 1 697 ? 17.527 -0.023 5.215 1.00 36.84 697 LEU A O 1
#

pLDDT: mean 70.66, std 21.53, range [23.86, 98.62]

Radius of gyration: 36.61 Å; chains: 1; bounding box: 126×102×74 Å

Sequence (697 aa):
MLRRVAALTPVLLLFCSPTVAENSEEAYFDALAIHLGKNASLAPSTPSMRGTRRGHCTQSNLYNCMGNTNCCDPAAKCFAKDAKVAVCKTQCTPGIHLDDPAQWQTPWSCDIVGSGRNSVAVSGQSESEGRCSTSYRGNCLNNPNCCDGSFTCFERDSDYGACLPSCRAGIHWQDPPQYRFPWSCRAVYPGNPSPPPPPAPSPGGGQCSASYSVNCKWKPVCCESGFQCYEKNGGYGACLPYCNPGLHASEPVQWRTPWTCRLLSPGGSPAPPPPPPPPPTPPPTPPPPPPTPPPAACTGSYVHNCVSNPSCCDASFTCYEKGNGYGACLPSCQPGIHWAEPPQYRTPWSCRVLGGSPAPPPPPPPPPTPPPPPPTPAPTPAPQCSASYSDNCLSKPTCCDPAMTCFMKDSAYGQCLPFCVPGIHWNDPPRYQTPWACTPVGDPLEIPFAEQSLHSPSGADLLTFHMYRAQGHSSYPPLNVNTGNLAGIMWYIQNEVVSGAYGSGNKFGIERIRRFKVQMKATQPLINAGMNFGVRVAFDFGNCTGPSCIYDWKHYGYNIGCNNLGSFPFPKYETYYPGGVWYSLPGACPQMPYYSQTPRCEQLQPGGKCGSPTGSGDCTWSYEDEGEQIWLGDVYGASNSSMQQFWNNSNSTTANEFKIKIVRDLFEKKYGAELPNPPCDFNFQEFYQGQDPSTLL

Secondary structure (DSSP, 8-state):
------------------------------------------------------PPPBPTTTSBTTS---BSSTT-EEEESSSS-EEEES---SEE-TTS-GGG-PEE---BTT---SS-------S---SSBPTTTS-GGG---BSSTT-EEEEEETTEEEEES---SEE-TTS-GGG-PEE--EEE-TT-PPPPPPS---S---SSBPTTTS-TTSS--BSSTT-EEEE-SSS-EEEES---SB--TTS-GGG---B--EE--SS-PPPPPPPPPPPPPPPPPPPPPPPP-----PBPTTTS--SS---BSSTT-EEEEETTTEEEEES---SB--TTS-GGG-PPEEEEEEE-PPPPPPPPPPPPPPPPPPPPPPPPPPPSSBPTTTS-GGGS--BSSTT-EEEESSSS-EEEES---SEE-TTS-GGG-PEE--EE-S-SSS---SSGGGGS--S---EEEEEEEEE-S-----SSEEEE-HHHHHHHIIIIIS-GGG-S--GGG--EEEEEEEEE---HHHHHTT-S-EEPPPEETTEE-SS-HHHHHHHH-SPPEEEETTSSSS--S--SSTT-EEEEE--SSTTS-GGG--HHHHHH---SB-SS---BTTB-EEEEE----EEHHHHHHHTT--HHHHH--TT-HHHHHHHHHHHHHHHHHHH-PPPPPPP----HHHHTTT--GGG--